Protein AF-A0A3M2EC10-F1 (afdb_monomer_lite)

Foldseek 3Di:
DDDDDDDDDDDDDDDDDDDDDDDDDDDPVVVVVVVVCCVVVVCCCCCPPRPVVCVPPNDAFAADAFFKKKWWQPFALAIAIEGEDQDPVRQVVLQCLVCVLNVNRRHHDGYYHHDNQLDPLRSVLQSQLVVLCSQARTWMWMDTRQEIEIEGEDQDPVSQVSSVVRSVVSSVVVVHDYDYHYYYADFWAAQVVLQVQLQVLDQQDGKHWDWDPRGTHGPQIAIEIEDEHQDPCSVVVSCVSCCVVCPPHHYHYHYHYAHNLQSLVVVLDPPAAQPQWDKWWAFQVPRHTDDDQEDEAFTKTKIKIKHFPPDWAFKWKWKADSVFKIFTLPDAPQADDGTQNVAADDDPRIGIHTRAHRPVPDDLNHHIDGFDPDWGKMKIKMKGFRYPLDPDGHHRMDGSVVCSVRNSVSPPPRRIRMGMDIHGYYD

Structure (mmCIF, N/CA/C/O backbone):
data_AF-A0A3M2EC10-F1
#
_entry.id   AF-A0A3M2EC10-F1
#
loop_
_atom_site.group_PDB
_atom_site.id
_atom_site.type_symbol
_atom_site.label_atom_id
_atom_site.label_alt_id
_atom_site.label_comp_id
_atom_site.label_asym_id
_atom_site.label_entity_id
_atom_site.label_seq_id
_atom_site.pdbx_PDB_ins_code
_atom_site.Cartn_x
_atom_site.Cartn_y
_atom_site.Cartn_z
_atom_site.occupancy
_atom_site.B_iso_or_equiv
_atom_site.auth_seq_id
_atom_site.auth_comp_id
_atom_site.auth_asym_id
_atom_site.auth_atom_id
_atom_site.pdbx_PDB_model_num
ATOM 1 N N . ARG A 1 1 ? 0.232 -48.165 101.315 1.00 37.25 1 ARG A N 1
ATOM 2 C CA . ARG A 1 1 ? 0.131 -49.213 100.268 1.00 37.25 1 ARG A CA 1
ATOM 3 C C . ARG A 1 1 ? -0.962 -50.197 100.683 1.00 37.25 1 ARG A C 1
ATOM 5 O O . ARG A 1 1 ? -0.816 -50.763 101.748 1.00 37.25 1 ARG A O 1
ATOM 12 N N . ARG A 1 2 ? -1.987 -50.344 99.827 1.00 36.59 2 ARG A N 1
ATOM 13 C CA . ARG A 1 2 ? -2.791 -51.547 99.509 1.00 36.59 2 ARG A CA 1
ATOM 14 C C . ARG A 1 2 ? -3.484 -52.380 100.622 1.00 36.59 2 ARG A C 1
ATOM 16 O O . ARG A 1 2 ? -2.805 -52.997 101.425 1.00 36.59 2 ARG A O 1
ATOM 23 N N . THR A 1 3 ? -4.816 -52.512 100.428 1.00 39.09 3 THR A N 1
ATOM 24 C CA . THR A 1 3 ? -5.673 -53.742 100.439 1.00 39.09 3 THR A CA 1
ATOM 25 C C . THR A 1 3 ? -5.860 -54.511 101.757 1.00 39.09 3 THR A C 1
ATOM 27 O O . THR A 1 3 ? -4.907 -54.650 102.498 1.00 39.09 3 THR A O 1
ATOM 30 N N . ALA A 1 4 ? -6.988 -55.156 102.083 1.00 40.50 4 ALA A N 1
ATOM 31 C CA . ALA A 1 4 ? -8.336 -55.306 101.510 1.00 40.50 4 ALA A CA 1
ATOM 32 C C . ALA A 1 4 ? -9.202 -56.170 102.474 1.00 40.50 4 ALA A C 1
ATOM 34 O O . ALA A 1 4 ? -8.639 -56.871 103.310 1.00 40.50 4 ALA A O 1
ATOM 35 N N . ALA A 1 5 ? -10.523 -56.199 102.205 1.00 38.72 5 ALA A N 1
ATOM 36 C CA . ALA A 1 5 ? -11.526 -57.253 102.505 1.00 38.72 5 ALA A CA 1
ATOM 37 C C . ALA A 1 5 ? -12.159 -57.310 103.924 1.00 38.72 5 ALA A C 1
ATOM 39 O O . ALA A 1 5 ? -11.529 -56.856 104.874 1.00 38.72 5 ALA A O 1
ATOM 40 N N . PRO A 1 6 ? -13.313 -58.001 104.130 1.00 52.28 6 PRO A N 1
ATOM 41 C CA . PRO A 1 6 ? -14.560 -58.149 103.334 1.00 52.28 6 PRO A CA 1
ATOM 42 C C . PRO A 1 6 ? -15.870 -57.951 104.185 1.00 52.28 6 PRO A C 1
ATOM 44 O O . PRO A 1 6 ? -15.792 -57.665 105.373 1.00 52.28 6 PRO A O 1
ATOM 47 N N . GLY A 1 7 ? -17.077 -58.069 103.584 1.00 31.03 7 GLY A N 1
ATOM 48 C CA . GLY A 1 7 ? -18.419 -57.995 104.250 1.00 31.03 7 GLY A CA 1
ATOM 49 C C . GLY A 1 7 ? -18.862 -59.296 104.968 1.00 31.03 7 GLY A C 1
ATOM 50 O O . GLY A 1 7 ? -17.975 -60.101 105.243 1.00 31.03 7 GLY A O 1
ATOM 51 N N . PRO A 1 8 ? -20.172 -59.627 105.181 1.00 59.34 8 PRO A N 1
ATOM 52 C CA . PRO A 1 8 ? -21.444 -58.869 105.072 1.00 59.34 8 PRO A CA 1
ATOM 53 C C . PRO A 1 8 ? -22.511 -59.135 106.207 1.00 59.34 8 PRO A C 1
ATOM 55 O O . PRO A 1 8 ? -22.288 -59.924 107.115 1.00 59.34 8 PRO A O 1
ATOM 58 N N . ALA A 1 9 ? -23.712 -58.536 106.041 1.00 41.19 9 ALA A N 1
ATOM 59 C CA . ALA A 1 9 ? -25.086 -58.973 106.429 1.00 41.19 9 ALA A CA 1
ATOM 60 C C . ALA A 1 9 ? -25.631 -58.889 107.885 1.00 41.19 9 ALA A C 1
ATOM 62 O O . ALA A 1 9 ? -25.155 -59.582 108.774 1.00 41.19 9 ALA A O 1
ATOM 63 N N . THR A 1 10 ? -26.756 -58.166 108.083 1.00 39.72 10 THR A N 1
ATOM 64 C CA . THR A 1 10 ? -28.133 -58.641 108.457 1.00 39.72 10 THR A CA 1
ATOM 65 C C . THR A 1 10 ? -29.037 -57.481 108.963 1.00 39.72 10 THR A C 1
ATOM 67 O O . THR A 1 10 ? -28.549 -56.556 109.601 1.00 39.72 10 THR A O 1
ATOM 70 N N . GLY A 1 11 ? -30.345 -57.493 108.627 1.00 32.78 11 GLY A N 1
ATOM 71 C CA . GLY A 1 11 ? -31.395 -56.578 109.163 1.00 32.78 11 GLY A CA 1
ATOM 72 C C . GLY A 1 11 ? -31.808 -56.913 110.617 1.00 32.78 11 GLY A C 1
ATOM 73 O O . GLY A 1 11 ? -31.107 -57.737 111.203 1.00 32.78 11 GLY A O 1
ATOM 74 N N . PRO A 1 12 ? -32.920 -56.394 111.220 1.00 48.62 12 PRO A N 1
ATOM 75 C CA . PRO A 1 12 ? -34.201 -55.951 110.623 1.00 48.62 12 PRO A CA 1
ATOM 76 C C . PRO A 1 12 ? -34.870 -54.670 111.250 1.00 48.62 12 PRO A C 1
ATOM 78 O O . PRO A 1 12 ? -34.254 -53.942 112.016 1.00 48.62 12 PRO A O 1
ATOM 81 N N . ALA A 1 13 ? -36.135 -54.421 110.846 1.00 39.09 13 ALA A N 1
ATOM 82 C CA . ALA A 1 13 ? -37.145 -53.350 111.110 1.00 39.09 13 ALA A CA 1
ATOM 83 C C . ALA A 1 13 ? -37.553 -53.097 112.607 1.00 39.09 13 ALA A C 1
ATOM 85 O O . ALA A 1 13 ? -36.959 -53.777 113.439 1.00 39.09 13 ALA A O 1
ATOM 86 N N . PRO A 1 14 ? -38.579 -52.267 113.016 1.00 53.72 14 PRO A N 1
ATOM 87 C CA . PRO A 1 14 ? -39.636 -51.508 112.275 1.00 53.72 14 PRO A CA 1
ATOM 88 C C . PRO A 1 14 ? -40.116 -50.102 112.819 1.00 53.72 14 PRO A C 1
ATOM 90 O O . PRO A 1 14 ? -39.829 -49.748 113.950 1.00 53.72 14 PRO A O 1
ATOM 93 N N . ALA A 1 15 ? -40.900 -49.372 111.978 1.00 41.34 15 ALA A N 1
ATOM 94 C CA . ALA A 1 15 ? -42.101 -48.470 112.147 1.00 41.34 15 ALA A CA 1
ATOM 95 C C . ALA A 1 15 ? -42.315 -47.517 113.377 1.00 41.34 15 ALA A C 1
ATOM 97 O O . ALA A 1 15 ? -41.633 -47.691 114.376 1.00 41.34 15 ALA A O 1
ATOM 98 N N . PRO A 1 16 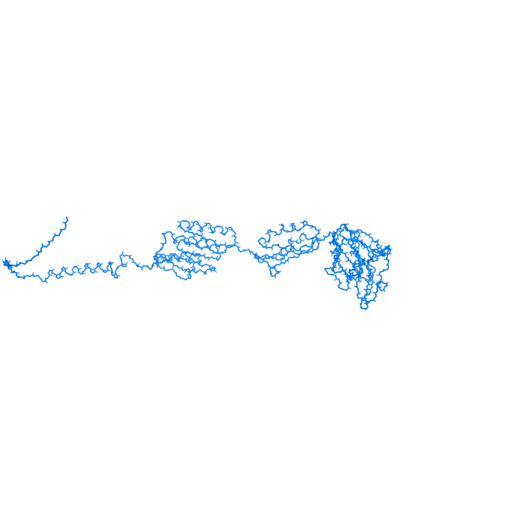? -43.340 -46.604 113.445 1.00 60.94 16 PRO A N 1
ATOM 99 C CA . PRO A 1 16 ? -44.275 -45.947 112.480 1.00 60.94 16 PRO A CA 1
ATOM 100 C C . PRO A 1 16 ? -44.282 -44.375 112.647 1.00 60.94 16 PRO A C 1
ATOM 102 O O . PRO A 1 16 ? -43.456 -43.847 113.374 1.00 60.94 16 PRO A O 1
ATOM 105 N N . ALA A 1 17 ? -45.066 -43.505 111.977 1.00 37.81 17 ALA A N 1
ATOM 106 C CA . ALA A 1 17 ? -46.515 -43.268 112.117 1.00 37.81 17 ALA A CA 1
ATOM 107 C C . ALA A 1 17 ? -47.055 -42.230 111.100 1.00 37.81 17 ALA A C 1
ATOM 109 O O . ALA A 1 17 ? -46.353 -41.323 110.659 1.00 37.81 17 ALA A O 1
ATOM 110 N N . ARG A 1 18 ? -48.336 -42.394 110.742 1.00 45.25 18 ARG A N 1
ATOM 111 C CA . ARG A 1 18 ? -49.149 -41.548 109.851 1.00 45.25 18 ARG A CA 1
ATOM 112 C C . ARG A 1 18 ? -50.148 -40.729 110.670 1.00 45.25 18 ARG A C 1
ATOM 114 O O . ARG A 1 18 ? -50.742 -41.268 111.597 1.00 45.25 18 ARG A O 1
ATOM 121 N N . GLU A 1 19 ? -50.443 -39.518 110.202 1.00 38.81 19 GLU A N 1
ATOM 122 C CA . GLU A 1 19 ? -51.566 -38.679 110.648 1.00 38.81 19 GLU A CA 1
ATOM 123 C C . GLU A 1 19 ? -52.527 -38.306 109.488 1.00 38.81 19 GLU A C 1
ATOM 125 O O . GLU A 1 19 ? -52.205 -38.546 108.317 1.00 38.81 19 GLU A O 1
ATOM 130 N N . PRO A 1 20 ? -53.759 -37.834 109.788 1.00 43.91 20 PRO A N 1
ATOM 131 C CA . PRO A 1 20 ? -54.956 -38.179 109.023 1.00 43.91 20 PRO A CA 1
ATOM 132 C C . PRO A 1 20 ? -55.420 -37.148 107.979 1.00 43.91 20 PRO A C 1
ATOM 134 O O . PRO A 1 20 ? -55.141 -35.954 108.016 1.00 43.91 20 PRO A O 1
ATOM 137 N N . ARG A 1 21 ? -56.236 -37.659 107.047 1.00 43.69 21 ARG A N 1
ATOM 138 C CA . ARG A 1 21 ? -56.968 -36.947 105.986 1.00 43.69 21 ARG A CA 1
ATOM 139 C C . ARG A 1 21 ? -58.064 -36.016 106.527 1.00 43.69 21 ARG A C 1
ATOM 141 O O . ARG A 1 21 ? -58.929 -36.459 107.278 1.00 43.69 21 ARG A O 1
ATOM 148 N N . ARG A 1 22 ? -58.177 -34.815 105.938 1.00 35.44 22 ARG A N 1
ATOM 149 C CA . ARG A 1 22 ? -59.420 -34.014 105.878 1.00 35.44 22 ARG A CA 1
ATOM 150 C C . ARG A 1 22 ? -59.798 -33.719 104.416 1.00 35.44 22 ARG A C 1
ATOM 152 O O . ARG A 1 22 ? -58.938 -33.494 103.572 1.00 35.44 22 ARG A O 1
ATOM 159 N N . ARG A 1 23 ? -61.093 -33.816 104.100 1.00 39.12 23 ARG A N 1
ATOM 160 C CA . ARG A 1 23 ? -61.681 -33.889 102.744 1.00 39.12 23 ARG A CA 1
ATOM 161 C C . ARG A 1 23 ? -62.268 -32.539 102.279 1.00 39.12 23 ARG A C 1
ATOM 163 O O . ARG A 1 23 ? -62.938 -31.881 103.061 1.00 39.12 23 ARG A O 1
ATOM 170 N N . ARG A 1 24 ? -62.160 -32.302 100.958 1.00 44.34 24 ARG A N 1
ATOM 171 C CA . ARG A 1 24 ? -63.044 -31.552 100.019 1.00 44.34 24 ARG A CA 1
ATOM 172 C C . ARG A 1 24 ? -63.179 -30.017 100.129 1.00 44.34 24 ARG A C 1
ATOM 174 O O . ARG A 1 24 ? -63.940 -29.522 100.947 1.00 44.34 24 ARG A O 1
ATOM 181 N N . ARG A 1 25 ? -62.631 -29.319 99.116 1.00 38.75 25 ARG A N 1
ATOM 182 C CA . ARG A 1 25 ? -63.333 -28.499 98.084 1.00 38.75 25 ARG A CA 1
ATOM 183 C C . ARG A 1 25 ? -62.276 -27.817 97.186 1.00 38.75 25 ARG A C 1
ATOM 185 O O . ARG A 1 25 ? -61.886 -26.688 97.432 1.00 38.75 25 ARG A O 1
ATOM 192 N N . ALA A 1 26 ? -61.777 -28.516 96.165 1.00 37.38 26 ALA A N 1
ATOM 193 C CA . ALA A 1 26 ? -60.787 -27.982 95.219 1.00 37.38 26 ALA A CA 1
ATOM 194 C C . ALA A 1 26 ? -61.088 -28.521 93.813 1.00 37.38 26 ALA A C 1
ATOM 196 O O . ALA A 1 26 ? -60.528 -29.524 93.392 1.00 37.38 26 ALA A O 1
ATOM 197 N N . GLY A 1 27 ? -62.067 -27.917 93.138 1.00 44.25 27 GLY A N 1
ATOM 198 C CA . GLY A 1 27 ? -62.489 -28.328 91.791 1.00 44.25 27 GLY A CA 1
ATOM 199 C C . GLY A 1 27 ? -62.650 -27.186 90.788 1.00 44.25 27 GLY A C 1
ATOM 200 O O . GLY A 1 27 ? -62.934 -27.454 89.633 1.00 44.25 27 GLY A O 1
ATOM 201 N N . ILE A 1 28 ? -62.467 -25.924 91.200 1.00 48.66 28 ILE A N 1
ATOM 202 C CA . ILE A 1 28 ? -62.670 -24.754 90.321 1.00 48.66 28 ILE A CA 1
ATOM 203 C C . ILE A 1 28 ? -61.404 -23.876 90.236 1.00 48.66 28 ILE A C 1
ATOM 205 O O . ILE A 1 28 ? -61.102 -23.340 89.176 1.00 48.66 28 ILE A O 1
ATOM 209 N N . ALA A 1 29 ? -60.571 -23.823 91.284 1.00 47.88 29 ALA A N 1
ATOM 210 C CA . ALA A 1 29 ? -59.323 -23.044 91.267 1.00 47.88 29 ALA A CA 1
ATOM 211 C C . ALA A 1 29 ? -58.205 -23.658 90.393 1.00 47.88 29 ALA A C 1
ATOM 213 O O . ALA A 1 29 ? -57.389 -22.930 89.835 1.00 47.88 29 ALA A O 1
ATOM 214 N N . LEU A 1 30 ? -58.182 -24.987 90.225 1.00 48.47 30 LEU A N 1
ATOM 215 C CA . LEU A 1 30 ? -57.157 -25.676 89.425 1.00 48.47 30 LEU A CA 1
ATOM 216 C C . LEU A 1 30 ? -57.429 -25.589 87.911 1.00 48.47 30 LEU A C 1
ATOM 218 O O . LEU A 1 30 ? -56.496 -25.616 87.116 1.00 48.47 30 LEU A O 1
ATOM 222 N N . LEU A 1 31 ? -58.697 -25.415 87.520 1.00 50.53 31 LEU A N 1
ATOM 223 C CA . LEU A 1 31 ? -59.104 -25.194 86.129 1.00 50.53 31 LEU A CA 1
ATOM 224 C C . LEU A 1 31 ? -58.806 -23.756 85.677 1.00 50.53 31 LEU A C 1
ATOM 226 O O . LEU A 1 31 ? -58.322 -23.563 84.570 1.00 50.53 31 LEU A O 1
ATOM 230 N N . ALA A 1 32 ? -58.985 -22.758 86.549 1.00 54.69 32 ALA A N 1
ATOM 231 C CA . ALA A 1 32 ? -58.630 -21.371 86.238 1.00 54.69 32 ALA A CA 1
ATOM 232 C C . ALA A 1 32 ? -57.107 -21.164 86.090 1.00 54.69 32 ALA A C 1
ATOM 234 O O . ALA A 1 32 ? -56.667 -20.497 85.156 1.00 54.69 32 ALA A O 1
ATOM 235 N N . ALA A 1 33 ? -56.287 -21.785 86.948 1.00 54.66 33 ALA A N 1
ATOM 236 C CA . ALA A 1 33 ? -54.825 -21.702 86.846 1.00 54.66 33 ALA A CA 1
ATOM 237 C C . ALA A 1 33 ? -54.266 -22.449 85.617 1.00 54.66 33 ALA A C 1
ATOM 239 O O . ALA A 1 33 ? -53.356 -21.950 84.957 1.00 54.66 33 ALA A O 1
ATOM 240 N N . ALA A 1 34 ? -54.838 -23.605 85.259 1.00 56.28 34 ALA A N 1
ATOM 241 C CA . ALA A 1 34 ? -54.448 -24.343 84.056 1.00 56.28 34 ALA A CA 1
ATOM 242 C C . ALA A 1 34 ? -54.826 -23.601 82.760 1.00 56.28 34 ALA A C 1
ATOM 244 O O . ALA A 1 34 ? -54.058 -23.622 81.802 1.00 56.28 34 ALA A O 1
ATOM 245 N N . VAL A 1 35 ? -55.960 -22.890 82.740 1.00 57.56 35 VAL A N 1
ATOM 246 C CA . VAL A 1 35 ? -56.378 -22.071 81.590 1.00 57.56 35 VAL A CA 1
ATOM 247 C C . VAL A 1 35 ? -55.473 -20.848 81.414 1.00 57.56 35 VAL A C 1
ATOM 249 O O . VAL A 1 35 ? -55.083 -20.552 80.292 1.00 57.56 35 VAL A O 1
ATOM 252 N N . VAL A 1 36 ? -55.045 -20.179 82.489 1.00 57.19 36 VAL A N 1
ATOM 253 C CA . VAL A 1 36 ? -54.112 -19.038 82.385 1.00 57.19 36 VAL A CA 1
ATOM 254 C C . VAL A 1 36 ? -52.717 -19.477 81.918 1.00 57.19 36 VAL A C 1
ATOM 256 O O . VAL A 1 36 ? -52.127 -18.809 81.073 1.00 57.19 36 VAL A O 1
ATOM 259 N N . VAL A 1 37 ? -52.207 -20.626 82.377 1.00 57.28 37 VAL A N 1
ATOM 260 C CA . VAL A 1 37 ? -50.929 -21.185 81.886 1.00 57.28 37 VAL A CA 1
ATOM 261 C C . VAL A 1 37 ? -51.045 -21.683 80.439 1.00 57.28 37 VAL A C 1
ATOM 263 O O . VAL A 1 37 ? -50.108 -21.509 79.668 1.00 57.28 37 VAL A O 1
ATOM 266 N N . ALA A 1 38 ? -52.193 -22.229 80.027 1.00 55.50 38 ALA A N 1
ATOM 267 C CA . ALA A 1 38 ? -52.439 -22.610 78.635 1.00 55.50 38 ALA A CA 1
ATOM 268 C C . ALA A 1 38 ? -52.594 -21.395 77.702 1.00 55.50 38 ALA A C 1
ATOM 270 O O . ALA A 1 38 ? -52.142 -21.446 76.562 1.00 55.50 38 ALA A O 1
ATOM 271 N N . ILE A 1 39 ? -53.171 -20.285 78.176 1.00 55.72 39 ILE A N 1
ATOM 272 C CA . ILE A 1 39 ? -53.305 -19.040 77.403 1.00 55.72 39 ILE A CA 1
ATOM 273 C C . ILE A 1 39 ? -51.959 -18.304 77.309 1.00 55.72 39 ILE A C 1
ATOM 275 O O . ILE A 1 39 ? -51.574 -17.887 76.219 1.00 55.72 39 ILE A O 1
ATOM 279 N N . LEU A 1 40 ? -51.198 -18.195 78.405 1.00 54.34 40 LEU A N 1
ATOM 280 C CA . LEU A 1 40 ? -49.871 -17.560 78.399 1.00 54.34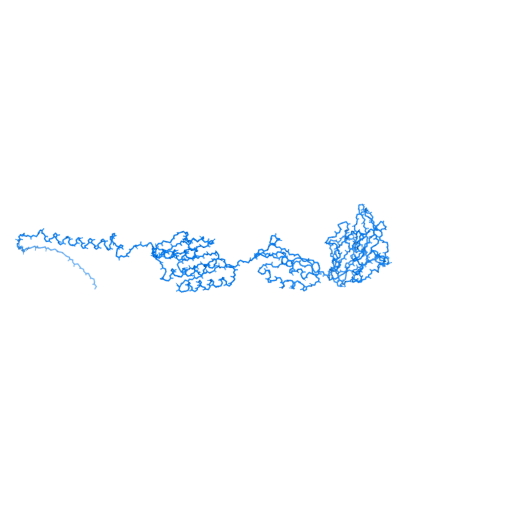 40 LEU A CA 1
ATOM 281 C C . LEU A 1 40 ? -48.813 -18.424 77.694 1.00 54.34 40 LEU A C 1
ATOM 283 O O . LEU A 1 40 ? -47.995 -17.903 76.939 1.00 54.34 40 LEU A O 1
ATOM 287 N N . GLY A 1 41 ? -48.854 -19.746 77.879 1.00 55.78 41 GLY A N 1
ATOM 288 C CA . GLY A 1 41 ? -47.994 -20.696 77.170 1.00 55.78 41 GLY A CA 1
ATOM 289 C C . GLY A 1 41 ? -48.360 -20.832 75.691 1.00 55.78 41 GLY A C 1
ATOM 290 O O . GLY A 1 41 ? -47.471 -20.924 74.849 1.00 55.78 41 GLY A O 1
ATOM 291 N N . GLY A 1 42 ? -49.653 -20.769 75.358 1.00 56.38 42 GLY A N 1
ATOM 292 C CA . GLY A 1 42 ? -50.149 -20.766 73.982 1.00 56.38 42 GLY A CA 1
ATOM 293 C C . GLY A 1 42 ? -49.763 -19.497 73.229 1.00 56.38 42 GLY A C 1
ATOM 294 O O . GLY A 1 42 ? -49.281 -19.593 72.105 1.00 56.38 42 GLY A O 1
ATOM 295 N N . ALA A 1 43 ? -49.877 -18.326 73.865 1.00 57.81 43 ALA A N 1
ATOM 296 C CA . ALA A 1 43 ? -49.402 -17.068 73.296 1.00 57.81 43 ALA A CA 1
ATOM 297 C C . ALA A 1 43 ? -47.876 -17.071 73.126 1.00 57.81 43 ALA A C 1
ATOM 299 O O . ALA A 1 43 ? -47.400 -16.755 72.044 1.00 57.81 43 ALA A O 1
ATOM 300 N N . GLY A 1 44 ? -47.110 -17.496 74.138 1.00 59.03 44 GLY A N 1
ATOM 301 C CA . GLY A 1 44 ? -45.646 -17.570 74.065 1.00 59.03 44 GLY A CA 1
ATOM 302 C C . GLY A 1 44 ? -45.128 -18.559 73.015 1.00 59.03 44 GLY A C 1
ATOM 303 O O . GLY A 1 44 ? -44.176 -18.253 72.302 1.00 59.03 44 GLY A O 1
ATOM 304 N N . TRP A 1 45 ? -45.774 -19.718 72.856 1.00 65.94 45 TRP A N 1
ATOM 305 C CA . TRP A 1 45 ? -45.431 -20.665 71.795 1.00 65.94 45 TRP A CA 1
ATOM 306 C C . TRP A 1 45 ? -45.844 -20.133 70.422 1.00 65.94 45 TRP A C 1
ATOM 308 O O . TRP A 1 45 ? -45.008 -20.104 69.531 1.00 65.94 45 TRP A O 1
ATOM 318 N N . TYR A 1 46 ? -47.068 -19.622 70.258 1.00 64.19 46 TYR A N 1
ATOM 319 C CA . TYR A 1 46 ? -47.556 -19.057 68.994 1.00 64.19 46 TYR A CA 1
ATOM 320 C C . TYR A 1 46 ? -46.702 -17.878 68.503 1.00 64.19 46 TYR A C 1
ATOM 322 O O . TYR A 1 46 ? -46.404 -17.798 67.315 1.00 64.19 46 TYR A O 1
ATOM 330 N N . LEU A 1 47 ? -46.277 -17.002 69.415 1.00 64.50 47 LEU A N 1
ATOM 331 C CA . LEU A 1 47 ? -45.503 -15.790 69.138 1.00 64.50 47 LEU A CA 1
ATOM 332 C C . LEU A 1 47 ? -43.975 -16.003 69.127 1.00 64.50 47 LEU A C 1
ATOM 334 O O . LEU A 1 47 ? -43.269 -15.264 68.452 1.00 64.50 47 LEU A O 1
ATOM 338 N N . GLY A 1 48 ? -43.445 -16.994 69.850 1.00 56.66 48 GLY A N 1
ATOM 339 C CA . GLY A 1 48 ? -42.000 -17.250 69.944 1.00 56.66 48 GLY A CA 1
ATOM 340 C C . GLY A 1 48 ? -41.480 -18.385 69.052 1.00 56.66 48 GLY A C 1
ATOM 341 O O . GLY A 1 48 ? -40.371 -18.296 68.533 1.00 56.66 48 GLY A O 1
ATOM 342 N N . LEU A 1 49 ? -42.258 -19.458 68.862 1.00 63.66 49 LEU A N 1
ATOM 343 C CA . LEU A 1 49 ? -41.843 -20.682 68.145 1.00 63.66 49 LEU A CA 1
ATOM 344 C C . LEU A 1 49 ? -42.869 -21.188 67.111 1.00 63.66 49 LEU A C 1
ATOM 346 O O . LEU A 1 49 ? -42.585 -22.134 66.382 1.00 63.66 49 LEU A O 1
ATOM 350 N N . GLY A 1 50 ? -44.052 -20.583 67.059 1.00 62.12 50 GLY A N 1
ATOM 351 C CA . GLY A 1 50 ? -45.180 -20.970 66.226 1.00 62.12 50 GLY A CA 1
ATOM 352 C C . GLY A 1 50 ? -45.430 -19.996 65.067 1.00 62.12 50 GLY A C 1
ATOM 353 O O . GLY A 1 50 ? -44.605 -19.127 64.781 1.00 62.12 50 GLY A O 1
ATOM 354 N N . PRO A 1 51 ? -46.584 -20.111 64.389 1.00 61.53 51 PRO A N 1
ATOM 355 C CA . PRO A 1 51 ? -46.879 -19.366 63.159 1.00 61.53 51 PRO A CA 1
ATOM 356 C C . PRO A 1 51 ? -47.038 -17.845 63.346 1.00 61.53 51 PRO A C 1
ATOM 358 O O . PRO A 1 51 ? -47.089 -17.117 62.361 1.00 61.53 51 PRO A O 1
ATOM 361 N N . GLY A 1 52 ? -47.090 -17.347 64.586 1.00 56.88 52 GLY A N 1
ATOM 362 C CA . GLY A 1 52 ? -47.085 -15.922 64.921 1.00 56.88 52 GLY A CA 1
ATOM 363 C C . GLY A 1 52 ? -45.689 -15.318 65.123 1.00 56.88 52 GLY A C 1
ATOM 364 O O . GLY A 1 52 ? -45.590 -14.111 65.310 1.00 56.88 52 GLY A O 1
ATOM 365 N N . ARG A 1 53 ? -44.605 -16.101 65.048 1.00 68.56 53 ARG A N 1
ATOM 366 C CA . ARG A 1 53 ? -43.215 -15.608 65.122 1.00 68.56 53 ARG A CA 1
ATOM 367 C C . ARG A 1 53 ? -42.873 -14.486 64.115 1.00 68.56 53 ARG A C 1
ATOM 369 O O . ARG A 1 53 ? -42.180 -13.548 64.520 1.00 68.56 53 ARG A O 1
ATOM 376 N N . PRO A 1 54 ? -43.405 -14.474 62.873 1.00 61.28 54 PRO A N 1
ATOM 377 C CA . PRO A 1 54 ? -43.190 -13.367 61.938 1.00 61.28 54 PRO A CA 1
ATOM 378 C C . PRO A 1 54 ? -43.763 -12.022 62.411 1.00 61.28 54 PRO A C 1
ATOM 380 O O . PRO A 1 54 ? -43.277 -10.980 61.987 1.00 61.28 54 PRO A O 1
ATOM 383 N N . LEU A 1 55 ? -44.758 -12.021 63.311 1.00 60.66 55 LEU A N 1
ATOM 384 C CA . LEU A 1 55 ? -45.332 -10.792 63.884 1.00 60.66 55 LEU A CA 1
ATOM 385 C C . LEU A 1 55 ? -44.405 -10.121 64.914 1.00 60.66 55 LEU A C 1
ATOM 387 O O . LEU A 1 55 ? -44.607 -8.953 65.228 1.00 60.66 55 LEU A O 1
ATOM 391 N N . LEU A 1 56 ? -43.411 -10.845 65.444 1.00 55.97 56 LEU A N 1
ATOM 392 C CA . LEU A 1 56 ? -42.435 -10.331 66.417 1.00 55.97 56 LEU A CA 1
ATOM 393 C C . LEU A 1 56 ? -41.022 -10.179 65.852 1.00 55.97 56 LEU A C 1
ATOM 395 O O . LEU A 1 56 ? -40.292 -9.309 66.316 1.00 55.97 56 LEU A O 1
ATOM 399 N N . PHE A 1 57 ? -40.633 -11.013 64.882 1.00 63.91 57 PHE A N 1
ATOM 400 C CA . PHE A 1 57 ? -39.253 -11.088 64.384 1.00 63.91 57 PHE A CA 1
ATOM 401 C C . PHE A 1 57 ? -39.117 -10.881 62.867 1.00 63.91 57 PHE A C 1
ATOM 403 O O . PHE A 1 57 ? -38.000 -10.887 62.359 1.00 63.91 57 PHE A O 1
ATOM 410 N N . GLY A 1 58 ? -40.227 -10.657 62.155 1.00 63.56 58 GLY A N 1
ATOM 411 C CA . GLY A 1 58 ? -40.246 -10.533 60.698 1.00 63.56 58 GLY A CA 1
ATOM 412 C C . GLY A 1 58 ? -40.192 -11.884 59.963 1.00 63.56 58 GLY A C 1
ATOM 413 O O . GLY A 1 58 ? -40.034 -12.936 60.587 1.00 63.56 58 GLY A O 1
ATOM 414 N N . PRO A 1 59 ? -40.400 -11.884 58.637 1.00 70.06 59 PRO A N 1
ATOM 415 C CA . PRO A 1 59 ? -40.266 -13.076 57.797 1.00 70.06 59 PRO A CA 1
ATOM 416 C C . PRO A 1 59 ? -38.809 -13.574 57.727 1.00 70.06 59 PRO A C 1
ATOM 418 O O . PRO A 1 59 ? -37.888 -12.779 57.556 1.00 70.06 59 PRO A O 1
ATOM 421 N N . ASP A 1 60 ? -38.609 -14.894 57.812 1.00 77.88 60 ASP A N 1
ATOM 422 C CA . ASP A 1 60 ? -37.306 -15.536 57.589 1.00 77.88 60 ASP A CA 1
ATOM 423 C C . ASP A 1 60 ? -37.026 -15.643 56.077 1.00 77.88 60 ASP A C 1
ATOM 425 O O . ASP A 1 60 ? -37.787 -16.278 55.341 1.00 77.88 60 ASP A O 1
ATOM 429 N N . TYR A 1 61 ? -35.924 -15.047 55.611 1.00 86.12 61 TYR A N 1
ATOM 430 C CA . TYR A 1 61 ? -35.474 -15.134 54.216 1.00 86.12 61 TYR A CA 1
ATOM 431 C C . TYR A 1 61 ? -34.320 -16.136 54.055 1.00 86.12 61 TYR A C 1
ATOM 433 O O . TYR A 1 61 ? -33.477 -16.245 54.953 1.00 86.12 61 TYR A O 1
ATOM 441 N N . PRO A 1 62 ? -34.230 -16.848 52.913 1.00 91.00 62 PRO A N 1
ATOM 442 C CA . PRO A 1 62 ? -33.130 -17.774 52.654 1.00 91.00 62 PRO A CA 1
ATOM 443 C C . PRO A 1 62 ? -31.776 -17.053 52.714 1.00 91.00 62 PRO A C 1
ATOM 445 O O . PRO A 1 62 ? -31.661 -15.900 52.305 1.00 91.00 62 PRO A O 1
ATOM 448 N N . HIS A 1 63 ? -30.747 -17.729 53.225 1.00 91.44 63 HIS A N 1
ATOM 449 C CA . HIS A 1 63 ? -29.379 -17.209 53.235 1.00 91.44 63 HIS A CA 1
ATOM 450 C C . HIS A 1 63 ? -28.723 -17.418 51.868 1.00 91.44 63 HIS A C 1
ATOM 452 O O . HIS A 1 63 ? -28.665 -18.551 51.387 1.00 91.44 63 HIS A O 1
ATOM 458 N N . ALA A 1 64 ? -28.218 -16.346 51.258 1.00 93.44 64 ALA A N 1
ATOM 459 C CA . ALA A 1 64 ? -27.470 -16.396 50.008 1.00 93.44 64 ALA A CA 1
ATOM 460 C C . ALA A 1 64 ? -25.962 -16.285 50.278 1.00 93.44 64 ALA A C 1
ATOM 462 O O . ALA A 1 64 ? -25.508 -15.320 50.889 1.00 93.44 64 ALA A O 1
ATOM 463 N N . ASP A 1 65 ? -25.193 -17.265 49.801 1.00 89.00 65 ASP A N 1
ATOM 464 C CA . ASP A 1 65 ? -23.727 -17.260 49.823 1.00 89.00 65 ASP A CA 1
ATOM 465 C C . ASP A 1 65 ? -23.188 -17.883 48.514 1.00 89.00 65 ASP A C 1
ATOM 467 O O . ASP A 1 65 ? -23.370 -19.087 48.305 1.00 89.00 65 ASP A O 1
ATOM 471 N N . PRO A 1 66 ? -22.595 -17.098 47.593 1.00 89.19 66 PRO A N 1
ATOM 472 C CA . PRO A 1 66 ? -22.352 -15.663 47.704 1.00 89.19 66 PRO A CA 1
ATOM 473 C C . PRO A 1 66 ? -23.621 -14.830 47.483 1.00 89.19 66 PRO A C 1
ATOM 475 O O . PRO A 1 66 ? -24.505 -15.172 46.696 1.00 89.19 66 PRO A O 1
ATOM 478 N N . TYR A 1 67 ? -23.672 -13.670 48.132 1.00 94.94 67 TYR A N 1
ATOM 479 C CA . TYR A 1 67 ? -24.700 -12.665 47.884 1.00 94.94 67 TYR A CA 1
ATOM 480 C C . TYR A 1 67 ? -24.421 -11.937 46.555 1.00 94.94 67 TYR A C 1
ATOM 482 O O . TYR A 1 67 ? -23.381 -11.292 46.415 1.00 94.94 67 TYR A O 1
ATOM 490 N N . ARG A 1 68 ? -25.320 -12.057 45.567 1.00 96.44 68 ARG A N 1
ATOM 491 C CA . ARG A 1 68 ? -25.085 -11.650 44.169 1.00 96.44 68 ARG A CA 1
ATOM 492 C C . ARG A 1 68 ? -26.070 -10.601 43.641 1.00 96.44 68 ARG A C 1
ATOM 494 O O . ARG A 1 68 ? -27.259 -10.639 43.956 1.00 96.44 68 ARG A O 1
ATOM 501 N N . MET A 1 69 ? -25.583 -9.719 42.765 1.00 97.44 69 MET A N 1
ATOM 502 C CA . MET A 1 69 ? -26.394 -8.920 41.834 1.00 97.44 69 MET A CA 1
ATOM 503 C C . MET A 1 69 ? -25.770 -8.952 40.441 1.00 97.44 69 MET A C 1
ATOM 505 O O . MET A 1 69 ? -24.559 -8.839 40.300 1.00 97.44 69 MET A O 1
ATOM 509 N N . GLU A 1 70 ? -26.595 -9.069 39.414 1.00 97.81 70 GLU A N 1
ATOM 510 C CA . GLU A 1 70 ? -26.206 -8.929 38.015 1.00 97.81 70 GLU A CA 1
ATOM 511 C C . GLU A 1 70 ? -27.153 -7.947 37.334 1.00 97.81 70 GLU A C 1
ATOM 513 O O . GLU A 1 70 ? -28.372 -8.092 37.425 1.00 97.81 70 GLU A O 1
ATOM 518 N N . ILE A 1 71 ? -26.581 -6.949 36.666 1.00 97.88 71 ILE A N 1
ATOM 519 C CA . ILE A 1 71 ? -27.292 -5.929 35.901 1.00 97.88 71 ILE A CA 1
ATOM 520 C C . ILE A 1 71 ? -26.687 -5.917 34.501 1.00 97.88 71 ILE A C 1
ATOM 522 O O . ILE A 1 71 ? -25.486 -5.713 34.352 1.00 97.88 71 ILE A O 1
ATOM 526 N N . LEU A 1 72 ? -27.511 -6.128 33.481 1.00 97.25 72 LEU A N 1
ATOM 527 C CA . LEU A 1 72 ? -27.117 -6.133 32.076 1.00 97.25 72 LEU A CA 1
ATOM 528 C C . LEU A 1 72 ? -27.909 -5.062 31.330 1.00 97.25 72 LEU A C 1
ATOM 530 O O . LEU A 1 72 ? -29.136 -5.106 31.332 1.00 97.25 72 LEU A O 1
ATOM 534 N N . MET A 1 73 ? -27.218 -4.151 30.652 1.00 95.19 73 MET A N 1
ATOM 535 C CA . MET A 1 73 ? -27.783 -3.183 29.717 1.00 95.19 73 MET A CA 1
ATOM 536 C C . MET A 1 73 ? -27.362 -3.559 28.295 1.00 95.19 73 MET A C 1
ATOM 538 O O . MET A 1 73 ? -26.221 -3.329 27.904 1.00 95.19 73 MET A O 1
ATOM 542 N N . ALA A 1 74 ? -28.285 -4.124 27.512 1.00 91.75 74 ALA A N 1
ATOM 543 C CA . ALA A 1 74 ? -28.041 -4.530 26.120 1.00 91.75 74 ALA A CA 1
ATOM 544 C C . ALA A 1 74 ? -28.445 -3.452 25.090 1.00 91.75 74 ALA A C 1
ATOM 546 O O . ALA A 1 74 ? -28.605 -3.743 23.902 1.00 91.75 74 ALA A O 1
ATOM 547 N N . GLY A 1 75 ? -28.681 -2.226 25.556 1.00 86.88 75 GLY A N 1
ATOM 548 C CA . GLY A 1 75 ? -29.162 -1.087 24.780 1.00 86.88 75 GLY A CA 1
ATOM 549 C C . GLY A 1 75 ? -30.395 -0.431 25.415 1.00 86.88 75 GLY A C 1
ATOM 550 O O . GLY A 1 75 ? -30.985 -0.993 26.341 1.00 86.88 75 GLY A O 1
ATOM 551 N N . PRO A 1 76 ? -30.821 0.746 24.923 1.00 82.25 76 PRO A N 1
ATOM 552 C CA . PRO A 1 76 ? -31.900 1.526 25.528 1.00 82.25 76 PRO A CA 1
ATOM 553 C C . PRO A 1 76 ? -33.185 0.712 25.741 1.00 82.25 76 PRO A C 1
ATOM 555 O O . PRO A 1 76 ? -33.702 0.099 24.807 1.00 82.25 76 PRO A O 1
ATOM 558 N N . GLY A 1 77 ? -33.697 0.699 26.975 1.00 86.81 77 GLY A N 1
ATOM 559 C CA . GLY A 1 77 ? -34.911 -0.032 27.353 1.00 86.81 77 GLY A CA 1
ATOM 560 C C . GLY A 1 77 ? -34.721 -1.542 27.540 1.00 86.81 77 GLY A C 1
ATOM 561 O O . GLY A 1 77 ? -35.658 -2.215 27.962 1.00 86.81 77 GLY A O 1
ATOM 562 N N . ARG A 1 78 ? -33.529 -2.089 27.265 1.00 92.81 78 ARG A N 1
ATOM 563 C CA . ARG A 1 78 ? -33.212 -3.526 27.327 1.00 92.81 78 ARG A CA 1
ATOM 564 C C . ARG A 1 78 ? -32.299 -3.828 28.514 1.00 92.81 78 ARG A C 1
ATOM 566 O O . ARG A 1 78 ? -31.197 -4.356 28.347 1.00 92.81 78 ARG A O 1
ATOM 573 N N . MET A 1 79 ? -32.763 -3.467 29.710 1.00 96.12 79 MET A N 1
ATOM 574 C CA . MET A 1 79 ? -32.089 -3.805 30.961 1.00 96.12 79 MET A CA 1
ATOM 575 C C . MET A 1 79 ? -32.639 -5.114 31.533 1.00 96.12 79 MET A C 1
ATOM 577 O O . MET A 1 79 ? -33.852 -5.284 31.642 1.00 96.12 79 MET A O 1
ATOM 581 N N . ARG A 1 80 ? -31.744 -6.008 31.958 1.00 96.88 80 ARG A N 1
ATOM 582 C CA . ARG A 1 80 ? -32.064 -7.216 32.722 1.00 96.88 80 ARG A CA 1
ATOM 583 C C . ARG A 1 80 ? -31.355 -7.180 34.070 1.00 96.88 80 ARG A C 1
ATOM 585 O O . ARG A 1 80 ? -30.190 -6.800 34.139 1.00 96.88 80 ARG A O 1
ATOM 592 N N . VAL A 1 81 ? -32.037 -7.604 35.126 1.00 96.94 81 VAL A N 1
ATOM 593 C CA . VAL A 1 81 ? -31.498 -7.659 36.484 1.00 96.94 81 VAL A CA 1
ATOM 594 C C . VAL A 1 81 ? -31.889 -8.946 37.197 1.00 96.94 81 VAL A C 1
ATOM 596 O O . VAL A 1 81 ? -33.038 -9.387 37.170 1.00 96.94 81 VAL A O 1
ATOM 599 N N . THR A 1 82 ? -30.917 -9.548 37.871 1.00 96.88 82 THR A N 1
ATOM 600 C CA . THR A 1 82 ? -31.129 -10.710 38.737 1.00 96.88 82 THR A CA 1
ATOM 601 C C . THR A 1 82 ? -30.259 -10.600 39.973 1.00 96.88 82 THR A C 1
ATOM 603 O O . THR A 1 82 ? -29.082 -10.265 39.862 1.00 96.88 82 THR A O 1
ATOM 606 N N . GLY A 1 83 ? -30.794 -10.923 41.147 1.00 95.69 83 GLY A N 1
ATOM 607 C CA . GLY A 1 83 ? -29.976 -10.929 42.355 1.00 95.69 83 GLY A CA 1
ATOM 608 C C . GLY A 1 83 ? -30.761 -10.992 43.651 1.00 95.69 83 GLY A C 1
ATOM 609 O O . GLY A 1 83 ? -31.908 -11.451 43.692 1.00 95.69 83 GLY A O 1
ATOM 610 N N . HIS A 1 84 ? -30.113 -10.509 44.706 1.00 95.62 84 HIS A N 1
ATOM 611 C CA . HIS A 1 84 ? -30.623 -10.542 46.068 1.00 95.62 84 HIS A CA 1
ATOM 612 C C . HIS A 1 84 ? -30.777 -9.141 46.675 1.00 95.62 84 HIS A C 1
ATOM 614 O O . HIS A 1 84 ? -29.966 -8.241 46.438 1.00 95.62 84 HIS A O 1
ATOM 620 N N . ALA A 1 85 ? -31.817 -8.967 47.489 1.00 94.38 85 ALA A N 1
ATOM 621 C CA . ALA A 1 85 ? -32.033 -7.802 48.348 1.00 94.38 85 ALA A CA 1
ATOM 622 C C . ALA A 1 85 ? -32.336 -8.250 49.793 1.00 94.38 85 ALA A C 1
ATOM 624 O O . ALA A 1 85 ? -32.877 -9.339 49.969 1.00 94.38 85 ALA A O 1
ATOM 625 N N . PRO A 1 86 ? -32.039 -7.439 50.825 1.00 92.31 86 PRO A N 1
ATOM 626 C CA . PRO A 1 86 ? -32.292 -7.822 52.218 1.00 92.31 86 PRO A CA 1
ATOM 627 C C . PRO A 1 86 ? -33.779 -8.025 52.527 1.00 92.31 86 PRO A C 1
ATOM 629 O O . PRO A 1 86 ? -34.140 -8.827 53.388 1.00 92.31 86 PRO A O 1
ATOM 632 N N . SER A 1 87 ? -34.648 -7.310 51.809 1.00 91.31 87 SER A N 1
ATOM 633 C CA . SER A 1 87 ? -36.099 -7.395 51.929 1.00 91.31 87 SER A CA 1
ATOM 634 C C . SER A 1 87 ? -36.801 -7.146 50.580 1.00 91.31 87 SER A C 1
ATOM 636 O O . SER A 1 87 ? -36.188 -6.631 49.640 1.00 91.31 87 SER A O 1
ATOM 638 N N . PRO A 1 88 ? -38.103 -7.471 50.456 1.00 92.00 88 PRO A N 1
ATOM 639 C CA . PRO A 1 88 ? -38.916 -7.111 49.296 1.00 92.00 88 PRO A CA 1
ATOM 640 C C . PRO A 1 88 ? -39.020 -5.597 49.067 1.00 92.00 88 PRO A C 1
ATOM 642 O O . PRO A 1 88 ? -39.109 -5.159 47.922 1.00 92.00 88 PRO A O 1
ATOM 645 N N . GLU A 1 89 ? -38.988 -4.794 50.134 1.00 91.88 89 GLU A N 1
ATOM 646 C CA . GLU A 1 89 ? -39.006 -3.327 50.048 1.00 91.88 89 GLU A CA 1
ATOM 647 C C . GLU A 1 89 ? -37.698 -2.799 49.445 1.00 91.88 89 GLU A C 1
ATOM 649 O O . GLU A 1 89 ? -37.709 -1.946 48.551 1.00 91.88 89 GLU A O 1
ATOM 654 N N . ASP A 1 90 ? -36.568 -3.381 49.850 1.00 92.44 90 ASP A N 1
ATOM 655 C CA . ASP A 1 90 ? -35.262 -3.076 49.268 1.00 92.44 90 ASP A CA 1
ATOM 656 C C . ASP A 1 90 ? -35.176 -3.549 47.810 1.00 92.44 90 ASP A C 1
ATOM 658 O O . ASP A 1 90 ? -34.622 -2.846 46.963 1.00 92.44 90 ASP A O 1
ATOM 662 N N . ALA A 1 91 ? -35.760 -4.710 47.483 1.00 93.25 91 ALA A N 1
ATOM 663 C CA . ALA A 1 91 ? -35.858 -5.200 46.107 1.00 93.25 91 ALA A CA 1
ATOM 664 C C . ALA A 1 91 ? -36.643 -4.218 45.223 1.00 93.25 91 ALA A C 1
ATOM 666 O O . ALA A 1 91 ? -36.176 -3.849 44.146 1.00 93.25 91 ALA A O 1
ATOM 667 N N . ALA A 1 92 ? -37.802 -3.745 45.694 1.00 93.50 92 ALA A N 1
ATOM 668 C CA . ALA A 1 92 ? -38.614 -2.754 44.992 1.00 93.50 92 ALA A CA 1
ATOM 669 C C . ALA A 1 92 ? -37.879 -1.411 44.831 1.00 93.50 92 ALA A C 1
ATOM 671 O O . ALA A 1 92 ? -37.954 -0.786 43.772 1.00 93.50 92 ALA A O 1
ATOM 672 N N . THR A 1 93 ? -37.120 -0.994 45.847 1.00 94.00 93 THR A N 1
ATOM 673 C CA . THR A 1 93 ? -36.308 0.230 45.813 1.00 94.00 93 THR A CA 1
ATOM 674 C C . THR A 1 93 ? -35.196 0.139 44.769 1.00 94.00 93 THR A C 1
ATOM 676 O O . THR A 1 93 ? -35.043 1.051 43.953 1.00 94.00 93 THR A O 1
ATOM 679 N N . VAL A 1 94 ? -34.457 -0.976 44.735 1.00 94.81 94 VAL A N 1
ATOM 680 C CA . VAL A 1 94 ? -33.443 -1.228 43.699 1.00 94.81 94 VAL A CA 1
ATOM 681 C C . VAL A 1 94 ? -34.091 -1.265 42.321 1.00 94.81 94 VAL A C 1
ATOM 683 O O . VAL A 1 94 ? -33.596 -0.613 41.404 1.00 94.81 94 VAL A O 1
ATOM 686 N N . MET A 1 95 ? -35.225 -1.954 42.176 1.00 94.94 95 MET A N 1
ATOM 687 C CA . MET A 1 95 ? -35.924 -2.022 40.898 1.00 94.94 95 MET A CA 1
ATOM 688 C C . MET A 1 95 ? -36.368 -0.656 40.380 1.00 94.94 95 MET A C 1
ATOM 690 O O . MET A 1 95 ? -36.186 -0.360 39.201 1.00 94.94 95 MET A O 1
ATOM 694 N N . SER A 1 96 ? -36.899 0.192 41.259 1.00 94.81 96 SER A N 1
ATOM 695 C CA . SER A 1 96 ? -37.282 1.566 40.932 1.00 94.81 96 SER A CA 1
ATOM 696 C C . SER A 1 96 ? -36.074 2.406 40.502 1.00 94.81 96 SER A C 1
ATOM 698 O O . SER A 1 96 ? -36.105 3.069 39.462 1.00 94.81 96 SER A O 1
ATOM 700 N N . ALA A 1 97 ? -34.964 2.318 41.244 1.00 94.88 97 ALA A N 1
ATOM 701 C CA . ALA A 1 97 ? -33.733 3.026 40.909 1.00 94.88 97 ALA A CA 1
ATOM 702 C C . ALA A 1 97 ? -33.163 2.593 39.546 1.00 94.88 97 ALA A C 1
ATOM 704 O O . ALA A 1 97 ? -32.754 3.442 38.755 1.00 94.88 97 ALA A O 1
ATOM 705 N N . LEU A 1 98 ? -33.178 1.292 39.243 1.00 94.94 98 LEU A N 1
ATOM 706 C CA . LEU A 1 98 ? -32.733 0.757 37.954 1.00 94.94 98 LEU A CA 1
ATOM 707 C C . LEU A 1 98 ? -33.690 1.115 36.810 1.00 94.94 98 LEU A C 1
ATOM 709 O O . LEU A 1 98 ? -33.236 1.437 35.716 1.00 94.94 98 LEU A O 1
ATOM 713 N N . SER A 1 99 ? -35.000 1.152 37.064 1.00 94.38 99 SER A N 1
ATOM 714 C CA . SER A 1 99 ? -35.991 1.626 36.092 1.00 94.38 99 SER A CA 1
ATOM 715 C C . SER A 1 99 ? -35.738 3.078 35.686 1.00 94.38 99 SER A C 1
ATOM 717 O O . SER A 1 99 ? -35.885 3.412 34.513 1.00 94.38 99 SER A O 1
ATOM 719 N N . ALA A 1 100 ? -35.319 3.941 36.619 1.00 93.44 100 ALA A N 1
ATOM 720 C CA . ALA A 1 100 ? -34.948 5.320 36.302 1.00 93.44 100 ALA A CA 1
ATOM 721 C C . ALA A 1 100 ? -33.711 5.395 35.386 1.00 93.44 100 ALA A C 1
ATOM 723 O O . ALA A 1 100 ? -33.665 6.239 34.493 1.00 93.44 100 ALA A O 1
ATOM 724 N N . LEU A 1 101 ? -32.742 4.487 35.558 1.00 91.69 101 LEU A N 1
ATOM 725 C CA . LEU A 1 101 ? -31.581 4.364 34.665 1.00 91.69 101 LEU A CA 1
ATOM 726 C C . LEU A 1 101 ? -31.950 3.764 33.296 1.00 91.69 101 LEU A C 1
ATOM 728 O O . LEU A 1 101 ? -31.287 4.046 32.305 1.00 91.69 101 LEU A O 1
ATOM 732 N N . ASN A 1 102 ? -33.019 2.968 33.224 1.00 93.25 102 ASN A N 1
ATOM 733 C CA . ASN A 1 102 ? -33.516 2.331 32.001 1.00 93.25 102 ASN A CA 1
ATOM 734 C C . ASN A 1 102 ? -34.597 3.166 31.277 1.00 93.25 102 ASN A C 1
ATOM 736 O O . ASN A 1 102 ? -35.513 2.621 30.661 1.00 93.25 102 ASN A O 1
ATOM 740 N N . GLY A 1 103 ? -34.553 4.498 31.395 1.00 90.31 103 GLY A N 1
ATOM 741 C CA . GLY A 1 103 ? -35.503 5.391 30.715 1.00 90.31 103 GLY A CA 1
ATOM 742 C C . GLY A 1 103 ? -36.959 5.244 31.177 1.00 90.31 103 GLY A C 1
ATOM 743 O O . GLY A 1 103 ? -37.879 5.516 30.412 1.00 90.31 103 GLY A O 1
ATOM 744 N N . GLY A 1 104 ? -37.182 4.782 32.409 1.00 90.75 104 GLY A N 1
ATOM 745 C CA . GLY A 1 104 ? -38.511 4.539 32.975 1.00 90.75 104 GLY A CA 1
ATOM 746 C C . GLY A 1 104 ? -39.092 3.156 32.666 1.00 90.75 104 GLY A C 1
ATOM 747 O O . GLY A 1 104 ? -40.181 2.848 33.144 1.00 90.75 104 GLY A O 1
ATOM 748 N N . VAL A 1 105 ? -38.383 2.306 31.915 1.00 92.00 105 VAL A N 1
ATOM 749 C CA . VAL A 1 105 ? -38.810 0.930 31.627 1.00 92.00 105 VAL A CA 1
ATOM 750 C C . VAL A 1 105 ? -38.355 0.004 32.753 1.00 92.00 105 VAL A C 1
ATOM 752 O O . VAL A 1 105 ? -37.172 -0.035 33.090 1.00 92.00 105 VAL A O 1
ATOM 755 N N . ILE A 1 106 ? -39.284 -0.774 33.312 1.00 92.12 106 ILE A N 1
ATOM 756 C CA . ILE A 1 106 ? -38.974 -1.759 34.355 1.00 92.12 106 ILE A CA 1
ATOM 757 C C . ILE A 1 106 ? -38.023 -2.818 33.768 1.00 92.12 106 ILE A C 1
ATOM 759 O O . ILE A 1 106 ? -38.373 -3.433 32.759 1.00 92.12 106 ILE A O 1
ATOM 763 N N . PRO A 1 107 ? -36.840 -3.041 34.368 1.00 94.25 107 PRO A N 1
ATOM 764 C CA . PRO A 1 107 ? -35.912 -4.068 33.908 1.00 94.25 107 PRO A CA 1
ATOM 765 C C . PRO A 1 107 ? -36.511 -5.478 33.963 1.00 94.25 107 PRO A C 1
ATOM 767 O O . PRO A 1 107 ? -37.267 -5.811 34.875 1.00 94.25 107 PRO A O 1
ATOM 770 N N . GLU A 1 108 ? -36.131 -6.327 33.011 1.00 93.94 108 GLU A N 1
ATOM 771 C CA . GLU A 1 108 ? -36.509 -7.740 32.992 1.00 93.94 108 GLU A CA 1
ATOM 772 C C . GLU A 1 108 ? -35.799 -8.520 34.111 1.00 93.94 108 GLU A C 1
ATOM 774 O O . GLU A 1 108 ? -34.638 -8.258 34.417 1.00 93.94 108 GLU A O 1
ATOM 779 N N . GLY A 1 109 ? -36.456 -9.531 34.683 1.00 92.94 109 GLY A N 1
ATOM 780 C CA . GLY A 1 109 ? -35.877 -10.403 35.710 1.00 92.94 109 GLY A CA 1
ATOM 781 C C . GLY A 1 109 ? -36.464 -10.177 37.103 1.00 92.94 109 GLY A C 1
ATOM 782 O O . GLY A 1 109 ? -37.602 -9.730 37.239 1.00 92.94 109 GLY A O 1
ATOM 783 N N . ALA A 1 110 ? -35.730 -10.578 38.143 1.00 92.88 110 ALA A N 1
ATOM 784 C CA . ALA A 1 110 ? -36.224 -10.544 39.516 1.00 92.88 110 ALA A CA 1
ATOM 785 C C . ALA A 1 110 ? -35.096 -10.391 40.541 1.00 92.88 110 ALA A C 1
ATOM 787 O O . ALA A 1 110 ? -34.056 -11.050 40.465 1.00 92.88 110 ALA A O 1
ATOM 788 N N . ILE A 1 111 ? -35.361 -9.569 41.554 1.00 94.94 111 ILE A N 1
ATOM 789 C CA . ILE A 1 111 ? -34.552 -9.469 42.765 1.00 94.94 111 ILE A CA 1
ATOM 790 C C . ILE A 1 111 ? -35.318 -10.171 43.882 1.00 94.94 111 ILE A C 1
ATOM 792 O O . ILE A 1 111 ? -36.472 -9.848 44.157 1.00 94.94 111 ILE A O 1
ATOM 796 N N . THR A 1 112 ? -34.685 -11.160 44.503 1.00 94.00 112 THR A N 1
ATOM 797 C CA . THR A 1 112 ? -35.298 -11.997 45.541 1.00 94.00 112 THR A CA 1
ATOM 798 C C . THR A 1 112 ? -34.826 -11.571 46.925 1.00 94.00 112 THR A C 1
ATOM 800 O O . THR A 1 112 ? -33.667 -11.202 47.100 1.00 94.00 112 THR A O 1
ATOM 803 N N . ALA A 1 113 ? -35.717 -11.612 47.917 1.00 92.81 113 ALA A N 1
ATOM 804 C CA . ALA A 1 113 ? -35.341 -11.309 49.293 1.00 92.81 113 ALA A CA 1
ATOM 805 C C . ALA A 1 113 ? -34.470 -12.440 49.874 1.00 92.81 113 ALA A C 1
ATOM 807 O O . ALA A 1 113 ? -34.872 -13.606 49.828 1.00 92.81 113 ALA A O 1
ATOM 808 N N . ALA A 1 114 ? -33.294 -12.107 50.404 1.00 93.50 114 ALA A N 1
ATOM 809 C CA . ALA A 1 114 ? -32.345 -13.051 50.988 1.00 93.50 114 ALA A CA 1
ATOM 810 C C . ALA A 1 114 ? -31.518 -12.400 52.109 1.00 93.50 114 ALA A C 1
ATOM 812 O O . ALA A 1 114 ? -31.252 -11.199 52.096 1.00 93.50 114 ALA A O 1
ATOM 813 N N . THR A 1 115 ? -31.065 -13.209 53.066 1.00 90.56 115 THR A N 1
ATOM 814 C CA . THR A 1 115 ? -30.045 -12.813 54.052 1.00 90.56 115 THR A CA 1
ATOM 815 C C . THR A 1 115 ? -28.632 -13.084 53.510 1.00 90.56 115 THR A C 1
ATOM 817 O O . THR A 1 115 ? -28.481 -13.725 52.472 1.00 90.56 115 THR A O 1
ATOM 820 N N . GLY A 1 116 ? -27.589 -12.585 54.185 1.00 90.62 116 GLY A N 1
ATOM 821 C CA . GLY A 1 116 ? -26.186 -12.769 53.764 1.00 90.62 116 GLY A CA 1
ATOM 822 C C . GLY A 1 116 ? -25.543 -11.553 53.083 1.00 90.62 116 GLY A C 1
ATOM 823 O O . GLY A 1 116 ? -24.456 -11.667 52.523 1.00 90.62 116 GLY A O 1
ATOM 824 N N . MET A 1 117 ? -26.185 -10.377 53.124 1.00 92.38 117 MET A N 1
ATOM 825 C CA . MET A 1 117 ? -25.614 -9.143 52.568 1.00 92.38 117 MET A CA 1
ATOM 826 C C . MET A 1 117 ? -24.273 -8.800 53.261 1.00 92.38 117 MET A C 1
ATOM 828 O O . MET A 1 117 ? -24.260 -8.683 54.489 1.00 92.38 117 MET A O 1
ATOM 832 N N . PRO A 1 118 ? -23.170 -8.568 52.517 1.00 91.38 118 PRO A N 1
ATOM 833 C CA . PRO A 1 118 ? -21.838 -8.346 53.099 1.00 91.38 118 PRO A CA 1
ATOM 834 C C . PRO A 1 118 ? -21.723 -7.132 54.035 1.00 91.38 118 PRO A C 1
ATOM 836 O O . PRO A 1 118 ? -20.876 -7.115 54.924 1.00 91.38 118 PRO A O 1
ATOM 839 N N . GLY A 1 119 ? -22.563 -6.107 53.851 1.00 89.31 119 GLY A N 1
ATOM 840 C CA . GLY A 1 119 ? -22.600 -4.926 54.714 1.00 89.31 119 GLY A CA 1
ATOM 841 C C . GLY A 1 119 ? -23.684 -3.913 54.317 1.00 89.31 119 GLY A C 1
ATOM 842 O O . GLY A 1 119 ? -24.210 -3.978 53.206 1.00 89.31 119 GLY A O 1
ATOM 843 N N . PRO A 1 120 ? -24.018 -2.946 55.192 1.00 85.06 120 PRO A N 1
ATOM 844 C CA . PRO A 1 120 ? -25.143 -2.018 55.001 1.00 85.06 120 PRO A CA 1
ATOM 845 C C . PRO A 1 120 ? -24.998 -1.065 53.799 1.00 85.06 120 PRO A C 1
ATOM 847 O O . PRO A 1 120 ? -25.995 -0.535 53.323 1.00 85.06 120 PRO A O 1
ATOM 850 N N . GLY A 1 121 ? -23.781 -0.856 53.283 1.00 89.31 121 GLY A N 1
ATOM 851 C CA . GLY A 1 121 ? -23.517 -0.022 52.100 1.00 89.31 121 GLY A CA 1
ATOM 852 C C . GLY A 1 121 ? -23.558 -0.770 50.764 1.00 89.31 121 GLY A C 1
ATOM 853 O O . GLY A 1 121 ? -23.340 -0.159 49.715 1.00 89.31 121 GLY A O 1
ATOM 854 N N . TRP A 1 122 ? -23.816 -2.082 50.782 1.00 94.25 122 TRP A N 1
ATOM 855 C CA . TRP A 1 122 ? -23.668 -2.932 49.604 1.00 94.25 122 TRP A CA 1
ATOM 856 C C . TRP A 1 122 ? -24.604 -2.511 48.465 1.00 94.25 122 TRP A C 1
ATOM 858 O O . TRP A 1 122 ? -24.138 -2.168 47.382 1.00 94.25 122 TRP A O 1
ATOM 868 N N . GLN A 1 123 ? -25.916 -2.429 48.718 1.00 93.50 123 GLN A N 1
ATOM 869 C CA . GLN A 1 123 ? -26.897 -2.059 47.686 1.00 93.50 123 GLN A CA 1
ATOM 870 C C . GLN A 1 123 ? -26.672 -0.652 47.129 1.00 93.50 123 GLN A C 1
ATOM 872 O O . GLN A 1 123 ? -26.773 -0.445 45.919 1.00 93.50 123 GLN A O 1
ATOM 877 N N . SER A 1 124 ? -26.342 0.314 47.991 1.00 94.06 124 SER A N 1
ATOM 878 C CA . SER A 1 124 ? -26.055 1.682 47.555 1.00 94.06 124 SER A CA 1
ATOM 879 C C . SER A 1 124 ? -24.840 1.749 46.634 1.00 94.06 124 SER A C 1
ATOM 881 O O . SER A 1 124 ? -24.869 2.501 45.661 1.00 94.06 124 SER A O 1
ATOM 883 N N . ALA A 1 125 ? -23.804 0.944 46.893 1.00 96.19 125 ALA A N 1
ATOM 884 C CA . ALA A 1 125 ? -22.632 0.875 46.028 1.00 96.19 125 ALA A CA 1
ATOM 885 C C . ALA A 1 125 ? -22.960 0.231 44.680 1.00 96.19 125 ALA A C 1
ATOM 887 O O . ALA A 1 125 ? -22.609 0.804 43.653 1.00 96.19 125 ALA A O 1
ATOM 888 N N . VAL A 1 126 ? -23.712 -0.878 44.656 1.00 96.56 126 VAL A N 1
ATOM 889 C CA . VAL A 1 126 ? -24.146 -1.502 43.391 1.00 96.56 126 VAL A CA 1
ATOM 890 C C . VAL A 1 126 ? -24.934 -0.512 42.526 1.00 96.56 126 VAL A C 1
ATOM 892 O O . VAL A 1 126 ? -24.652 -0.365 41.337 1.00 96.56 126 VAL A O 1
ATOM 895 N N . LEU A 1 127 ? -25.876 0.228 43.119 1.00 96.56 127 LEU A N 1
ATOM 896 C CA . LEU A 1 127 ? -26.645 1.252 42.405 1.00 96.56 127 LEU A CA 1
ATOM 897 C C . LEU A 1 127 ? -25.788 2.441 41.950 1.00 96.56 127 LEU A C 1
ATOM 899 O O . LEU A 1 127 ? -26.029 2.992 40.877 1.00 96.56 127 LEU A O 1
ATOM 903 N N . ALA A 1 128 ? -24.798 2.854 42.742 1.00 97.44 128 ALA A N 1
ATOM 904 C CA . ALA A 1 128 ? -23.876 3.920 42.361 1.00 97.44 128 ALA A CA 1
ATOM 905 C C . ALA A 1 128 ? -22.965 3.501 41.193 1.00 97.44 128 ALA A C 1
ATOM 907 O O . ALA A 1 128 ? -22.763 4.296 40.277 1.00 97.44 128 ALA A O 1
ATOM 908 N N . ILE A 1 129 ? -22.498 2.248 41.173 1.00 97.88 129 ILE A N 1
ATOM 909 C CA . ILE A 1 129 ? -21.727 1.670 40.060 1.00 97.88 129 ILE A CA 1
ATOM 910 C C . ILE A 1 129 ? -22.597 1.580 38.799 1.00 97.88 129 ILE A C 1
ATOM 912 O O . ILE A 1 129 ? -22.184 2.043 37.738 1.00 97.88 129 ILE A O 1
ATOM 916 N N . ALA A 1 130 ? -23.831 1.081 38.912 1.00 96.94 130 ALA A N 1
ATOM 917 C CA . ALA A 1 130 ? -24.788 1.049 37.803 1.00 96.94 130 ALA A CA 1
ATOM 918 C C . ALA A 1 130 ? -25.097 2.455 37.254 1.00 96.94 130 ALA A C 1
ATOM 920 O O . ALA A 1 130 ? -25.195 2.655 36.045 1.00 96.94 130 ALA A O 1
ATOM 921 N N . ARG A 1 131 ? -25.212 3.459 38.133 1.00 96.94 131 ARG A N 1
ATOM 922 C CA . ARG A 1 131 ? -25.398 4.858 37.727 1.00 96.94 131 ARG A CA 1
ATOM 923 C C . ARG A 1 131 ? -24.173 5.401 36.996 1.00 96.94 131 ARG A C 1
ATOM 925 O O . ARG A 1 131 ? -24.351 6.074 35.987 1.00 96.94 131 ARG A O 1
ATOM 932 N N . ALA A 1 132 ? -22.961 5.104 37.462 1.00 97.19 132 ALA A N 1
ATOM 933 C CA . ALA A 1 132 ? -21.740 5.477 36.751 1.00 97.19 132 ALA A CA 1
ATOM 934 C C . ALA A 1 132 ? -21.712 4.861 35.342 1.00 97.19 132 ALA A C 1
ATOM 936 O O . ALA A 1 132 ? -21.469 5.571 34.374 1.00 97.19 132 ALA A O 1
ATOM 937 N N . ALA A 1 133 ? -22.053 3.577 35.214 1.00 97.00 133 ALA A N 1
ATOM 938 C CA . ALA A 1 133 ? -22.078 2.869 33.934 1.00 97.00 133 ALA A CA 1
ATOM 939 C C . ALA A 1 133 ? -23.203 3.319 32.983 1.00 97.00 133 ALA A C 1
ATOM 941 O O . ALA A 1 133 ? -23.116 3.073 31.787 1.00 97.00 133 ALA A O 1
ATOM 942 N N . SER A 1 134 ? -24.238 4.011 33.473 1.00 94.56 134 SER A N 1
ATOM 943 C CA . SER A 1 134 ? -25.422 4.375 32.674 1.00 94.56 134 SER A CA 1
ATOM 944 C C . SER A 1 134 ? -25.159 5.296 31.474 1.00 94.56 134 SER A C 1
ATOM 946 O O . SER A 1 134 ? -26.015 5.399 30.599 1.00 94.56 134 SER A O 1
ATOM 948 N N . VAL A 1 135 ? -23.990 5.942 31.407 1.00 94.38 135 VAL A N 1
ATOM 949 C CA . VAL A 1 135 ? -23.562 6.728 30.234 1.00 94.38 135 VAL A CA 1
ATOM 950 C C . VAL A 1 135 ? -23.074 5.850 29.077 1.00 94.38 135 VAL A C 1
ATOM 952 O O . VAL A 1 135 ? -22.980 6.324 27.947 1.00 94.38 135 VAL A O 1
ATOM 955 N N . LEU A 1 136 ? -22.754 4.582 29.350 1.00 95.25 136 LEU A N 1
ATOM 956 C CA . LEU A 1 136 ? -22.332 3.616 28.345 1.00 95.25 136 LEU A CA 1
ATOM 957 C C . LEU A 1 136 ? -23.570 3.080 27.601 1.00 95.25 136 LEU A C 1
ATOM 959 O O . LEU A 1 136 ? -24.566 2.741 28.246 1.00 95.25 136 LEU A O 1
ATOM 963 N N . PRO A 1 137 ? -23.536 2.950 26.262 1.00 92.56 137 PRO A N 1
ATOM 964 C CA . PRO A 1 137 ? -24.653 2.384 25.501 1.00 92.56 137 PRO A CA 1
ATOM 965 C C . PRO A 1 137 ? -24.951 0.924 25.863 1.00 92.56 137 PRO A C 1
ATOM 967 O O . PRO A 1 137 ? -26.110 0.505 25.888 1.00 92.56 137 PRO A O 1
ATOM 970 N N . VAL A 1 138 ? -23.892 0.158 26.134 1.00 94.12 138 VAL A N 1
ATOM 971 C CA . VAL A 1 138 ? -23.929 -1.259 26.496 1.00 94.12 138 VAL A CA 1
ATOM 972 C C . VAL A 1 138 ? -22.962 -1.470 27.651 1.00 94.12 138 VAL A C 1
ATOM 974 O O . VAL A 1 138 ? -21.805 -1.051 27.582 1.00 94.12 138 VAL A O 1
ATOM 977 N N . TRP A 1 139 ? -23.440 -2.099 28.720 1.00 97.12 139 TRP A N 1
ATOM 978 C CA . TRP A 1 139 ? -22.636 -2.380 29.906 1.00 97.12 139 TRP A CA 1
ATOM 979 C C . TRP A 1 139 ? -23.243 -3.499 30.742 1.00 97.12 139 TRP A C 1
ATOM 981 O O . TRP A 1 139 ? -24.433 -3.805 30.650 1.00 97.12 139 TRP A O 1
ATOM 991 N N . TRP A 1 140 ? -22.426 -4.097 31.598 1.00 97.00 140 TRP A N 1
ATOM 992 C CA . TRP A 1 140 ? -22.886 -5.027 32.613 1.00 97.00 140 TRP A CA 1
ATOM 993 C C . TRP A 1 140 ? -22.097 -4.869 33.903 1.00 97.00 140 TRP A C 1
ATOM 995 O O . TRP A 1 140 ? -20.917 -4.516 33.906 1.00 97.00 140 TRP A O 1
ATOM 1005 N N . VAL A 1 141 ? -22.785 -5.130 35.007 1.00 98.12 141 VAL A N 1
ATOM 1006 C CA . VAL A 1 141 ? -22.230 -5.143 36.355 1.00 98.12 141 VAL A CA 1
ATOM 1007 C C . VAL A 1 141 ? -22.589 -6.474 36.989 1.00 98.12 141 VAL A C 1
ATOM 1009 O O . VAL A 1 141 ? -23.768 -6.806 37.111 1.00 98.12 141 VAL A O 1
ATOM 1012 N N . VAL A 1 142 ? -21.579 -7.221 37.417 1.00 97.81 142 VAL A N 1
ATOM 1013 C CA . VAL A 1 142 ? -21.741 -8.446 38.202 1.00 97.81 142 VAL A CA 1
ATOM 1014 C C . VAL A 1 142 ? -21.081 -8.227 39.550 1.00 97.81 142 VAL A C 1
ATOM 1016 O O . VAL A 1 142 ? -19.913 -7.866 39.625 1.00 97.81 142 VAL A O 1
ATOM 1019 N N . VAL A 1 143 ? -21.828 -8.449 40.623 1.00 97.50 143 VAL A N 1
ATOM 1020 C CA . VAL A 1 143 ? -21.353 -8.337 42.000 1.00 97.50 143 VAL A CA 1
ATOM 1021 C C . VAL A 1 143 ? -21.530 -9.685 42.669 1.00 97.50 143 VAL A C 1
ATOM 1023 O O . VAL A 1 143 ? -22.656 -10.168 42.746 1.00 97.50 143 VAL A O 1
ATOM 1026 N N . ASN A 1 144 ? -20.447 -10.282 43.159 1.00 96.62 144 ASN A N 1
ATOM 1027 C CA . ASN A 1 144 ? -20.449 -11.526 43.927 1.00 96.62 144 ASN A CA 1
ATOM 1028 C C . ASN A 1 144 ? -19.774 -11.269 45.276 1.00 96.62 144 ASN A C 1
ATOM 1030 O O . ASN A 1 144 ? -18.557 -11.118 45.350 1.00 96.62 144 ASN A O 1
ATOM 1034 N N . GLY A 1 145 ? -20.554 -11.189 46.354 1.00 95.19 145 GLY A N 1
ATOM 1035 C CA . GLY A 1 145 ? -20.029 -10.769 47.651 1.00 95.19 145 GLY A CA 1
ATOM 1036 C C . GLY A 1 145 ? -19.444 -9.358 47.553 1.00 95.19 145 GLY A C 1
ATOM 1037 O O . GLY A 1 145 ? -20.172 -8.408 47.285 1.00 95.19 145 GLY A O 1
ATOM 1038 N N . THR A 1 146 ? -18.138 -9.211 47.761 1.00 95.50 146 THR A N 1
ATOM 1039 C CA . THR A 1 146 ? -17.422 -7.926 47.659 1.00 95.50 146 THR A CA 1
ATOM 1040 C C . THR A 1 146 ? -16.702 -7.723 46.326 1.00 95.50 146 THR A C 1
ATOM 1042 O O . THR A 1 146 ? -16.122 -6.660 46.119 1.00 95.50 146 THR A O 1
ATOM 1045 N N . ASP A 1 147 ? -16.715 -8.710 45.432 1.00 97.62 147 ASP A N 1
ATOM 1046 C CA . ASP A 1 147 ? -16.066 -8.619 44.125 1.00 97.62 147 ASP A CA 1
ATOM 1047 C C . ASP A 1 147 ? -17.038 -8.060 43.086 1.00 97.62 147 ASP A C 1
ATOM 1049 O O . ASP A 1 147 ? -18.159 -8.554 42.944 1.00 97.62 147 ASP A O 1
ATOM 1053 N N . VAL A 1 148 ? -16.606 -7.032 42.357 1.00 97.88 148 VAL A N 1
ATOM 1054 C CA . VAL A 1 148 ? -17.381 -6.372 41.304 1.00 97.88 148 VAL A CA 1
ATOM 1055 C C . VAL A 1 148 ? -16.646 -6.484 39.976 1.00 97.88 148 VAL A C 1
ATOM 1057 O O . VAL A 1 148 ? -15.475 -6.124 39.873 1.00 97.88 148 VAL A O 1
ATOM 1060 N N . GLU A 1 149 ? -17.358 -6.906 38.942 1.00 98.12 149 GLU A N 1
ATOM 1061 C CA . GLU A 1 149 ? -16.925 -6.837 37.551 1.00 98.12 149 GLU A CA 1
ATOM 1062 C C . GLU A 1 149 ? -17.810 -5.835 36.811 1.00 98.12 149 GLU A C 1
ATOM 1064 O O . GLU A 1 149 ? -19.034 -5.980 36.784 1.00 98.12 149 GLU A O 1
ATOM 1069 N N . LEU A 1 150 ? -17.187 -4.806 36.235 1.00 98.12 150 LEU A N 1
ATOM 1070 C CA . LEU A 1 150 ? -17.824 -3.817 35.369 1.00 98.12 150 LEU A CA 1
ATOM 1071 C C . LEU A 1 150 ? -17.193 -3.907 33.988 1.00 98.12 150 LEU A C 1
ATOM 1073 O O . LEU A 1 150 ? -15.976 -3.797 33.853 1.00 98.12 150 LEU A O 1
ATOM 1077 N N . ALA A 1 151 ? -18.014 -4.030 32.960 1.00 97.81 151 ALA A N 1
ATOM 1078 C CA . ALA A 1 151 ? -17.534 -3.992 31.592 1.00 97.81 151 ALA A CA 1
ATOM 1079 C C . ALA A 1 151 ? -18.587 -3.417 30.645 1.00 97.81 151 ALA A C 1
ATOM 1081 O O . ALA A 1 151 ? -19.755 -3.268 31.013 1.00 97.81 151 ALA A O 1
ATOM 1082 N N . GLY A 1 152 ? -18.150 -3.001 29.460 1.00 95.81 152 GLY A N 1
ATOM 1083 C CA . GLY A 1 152 ? -18.988 -2.286 28.502 1.00 95.81 152 GLY A CA 1
ATOM 1084 C C . GLY A 1 152 ? -18.181 -1.585 27.418 1.00 95.81 152 GLY A C 1
ATOM 1085 O O . GLY A 1 152 ? -16.969 -1.756 27.327 1.00 95.81 152 GLY A O 1
ATOM 1086 N N . GLU A 1 153 ? -18.861 -0.766 26.623 1.00 94.31 153 GLU A N 1
ATOM 1087 C CA . GLU A 1 153 ? -18.252 0.015 25.544 1.00 94.31 153 GLU A CA 1
ATOM 1088 C C . GLU A 1 153 ? -18.439 1.512 25.802 1.00 94.31 153 GLU A C 1
ATOM 1090 O O . GLU A 1 153 ? -19.557 1.981 26.025 1.00 94.31 153 GLU A O 1
ATOM 1095 N N . ALA A 1 154 ? -17.346 2.272 25.774 1.00 95.12 154 ALA A N 1
ATOM 1096 C CA . ALA A 1 154 ? -17.342 3.723 25.902 1.00 95.12 154 ALA A CA 1
ATOM 1097 C C . ALA A 1 154 ? -17.095 4.391 24.540 1.00 95.12 154 ALA A C 1
ATOM 1099 O O . ALA A 1 154 ? -16.274 3.904 23.769 1.00 95.12 154 ALA A O 1
ATOM 1100 N N . PRO A 1 155 ? -17.744 5.530 24.241 1.00 90.88 155 PRO A N 1
ATOM 1101 C CA . PRO A 1 155 ? -17.551 6.239 22.973 1.00 90.88 155 PRO A CA 1
ATOM 1102 C C . PRO A 1 155 ? -16.146 6.842 22.816 1.00 90.88 155 PRO A C 1
ATOM 1104 O O . PRO A 1 155 ? -15.680 7.038 21.697 1.00 90.88 155 PRO A O 1
ATOM 1107 N N . ASP A 1 156 ? -15.476 7.145 23.928 1.00 90.81 156 ASP A N 1
ATOM 1108 C CA . ASP A 1 156 ? -14.149 7.749 23.973 1.00 90.81 156 ASP A CA 1
ATOM 1109 C C . ASP A 1 156 ? -13.444 7.442 25.308 1.00 90.81 156 ASP A C 1
ATOM 1111 O O . ASP A 1 156 ? -14.046 6.953 26.272 1.00 90.81 156 ASP A O 1
ATOM 1115 N N . GLU A 1 157 ? -12.139 7.725 25.362 1.00 91.06 157 GLU A N 1
ATOM 1116 C CA . GLU A 1 157 ? -11.306 7.479 26.546 1.00 91.06 157 GLU A CA 1
ATOM 1117 C C . GLU A 1 157 ? -11.730 8.325 27.751 1.00 91.06 157 GLU A C 1
ATOM 1119 O O . GLU A 1 157 ? -11.717 7.837 28.879 1.00 91.06 157 GLU A O 1
ATOM 1124 N N . ALA A 1 158 ? -12.170 9.565 27.522 1.00 94.50 158 ALA A N 1
ATOM 1125 C CA . ALA A 1 158 ? -12.606 10.455 28.593 1.00 94.50 158 ALA A CA 1
ATOM 1126 C C . ALA A 1 158 ? -13.844 9.899 29.317 1.00 94.50 158 ALA A C 1
ATOM 1128 O O . ALA A 1 158 ? -13.914 9.918 30.549 1.00 94.50 158 ALA A O 1
ATOM 1129 N N . THR A 1 159 ? -14.797 9.351 28.562 1.00 96.62 159 THR A N 1
ATOM 1130 C CA . THR A 1 159 ? -15.994 8.697 29.093 1.00 96.62 159 THR A CA 1
ATOM 1131 C C . THR A 1 159 ? -15.623 7.422 29.843 1.00 96.62 159 THR A C 1
ATOM 1133 O O . THR A 1 159 ? -16.061 7.248 30.980 1.00 96.62 159 THR A O 1
ATOM 1136 N N . ARG A 1 160 ? -14.768 6.562 29.267 1.00 97.00 160 ARG A N 1
ATOM 1137 C CA . ARG A 1 160 ? -14.258 5.352 29.940 1.00 97.00 160 ARG A CA 1
ATOM 1138 C C . ARG A 1 160 ? -13.653 5.689 31.303 1.00 97.00 160 ARG A C 1
ATOM 1140 O O . ARG A 1 160 ? -14.022 5.084 32.310 1.00 97.00 160 ARG A O 1
ATOM 1147 N N . ASP A 1 161 ? -12.743 6.659 31.336 1.00 97.00 161 ASP A N 1
ATOM 1148 C CA . ASP A 1 161 ? -11.987 7.018 32.536 1.00 97.00 161 ASP A CA 1
ATOM 1149 C C . ASP A 1 161 ? -12.893 7.649 33.601 1.00 97.00 161 ASP A C 1
ATOM 1151 O O . ASP A 1 161 ? -12.778 7.328 34.786 1.00 97.00 161 ASP A O 1
ATOM 1155 N N . SER A 1 162 ? -13.854 8.482 33.184 1.00 97.56 162 SER A N 1
ATOM 1156 C CA . SER A 1 162 ? -14.863 9.060 34.076 1.00 97.56 162 SER A CA 1
ATOM 1157 C C . SER A 1 162 ? -15.741 7.985 34.729 1.00 97.56 162 SER A C 1
ATOM 1159 O O . SER A 1 162 ? -15.927 7.999 35.950 1.00 97.56 162 SER A O 1
ATOM 1161 N N . VAL A 1 163 ? -16.226 7.014 33.944 1.00 98.19 163 VAL A N 1
ATOM 1162 C CA . VAL A 1 163 ? -17.039 5.894 34.446 1.00 98.19 163 VAL A CA 1
ATOM 1163 C C . VAL A 1 163 ? -16.238 5.028 35.408 1.00 98.19 163 VAL A C 1
ATOM 1165 O O . VAL A 1 163 ? -16.713 4.738 36.508 1.00 98.19 163 VAL A O 1
ATOM 1168 N N . MET A 1 164 ? -15.015 4.651 35.030 1.00 98.00 164 MET A N 1
ATOM 1169 C CA . MET A 1 164 ? -14.141 3.833 35.869 1.00 98.00 164 MET A CA 1
ATOM 1170 C C . MET A 1 164 ? -13.812 4.522 37.194 1.00 98.00 164 MET A C 1
ATOM 1172 O O . MET A 1 164 ? -13.889 3.880 38.240 1.00 98.00 164 MET A O 1
ATOM 1176 N N . ALA A 1 165 ? -13.515 5.824 37.187 1.00 97.94 165 ALA A N 1
ATOM 1177 C CA . ALA A 1 165 ? -13.243 6.580 38.407 1.00 97.94 165 ALA A CA 1
ATOM 1178 C C . ALA A 1 165 ? -14.468 6.646 39.337 1.00 97.94 165 ALA A C 1
ATOM 1180 O O . ALA A 1 165 ? -14.346 6.415 40.543 1.00 97.94 165 ALA A O 1
ATOM 1181 N N . ALA A 1 166 ? -15.658 6.916 38.789 1.00 97.75 166 ALA A N 1
ATOM 1182 C CA . ALA A 1 166 ? -16.895 6.983 39.564 1.00 97.75 166 ALA A CA 1
ATOM 1183 C C . ALA A 1 166 ? -17.300 5.613 40.140 1.00 97.75 166 ALA A C 1
ATOM 1185 O O . ALA A 1 166 ? -17.656 5.516 41.318 1.00 97.75 166 ALA A O 1
ATOM 1186 N N . ALA A 1 167 ? -17.194 4.547 39.343 1.00 97.88 167 ALA A N 1
ATOM 1187 C CA . ALA A 1 167 ? -17.454 3.181 39.787 1.00 97.88 167 ALA A CA 1
ATOM 1188 C C . ALA A 1 167 ? -16.451 2.732 40.861 1.00 97.88 167 ALA A C 1
ATOM 1190 O O . ALA A 1 167 ? -16.846 2.146 41.870 1.00 97.88 167 ALA A O 1
ATOM 1191 N N . GLN A 1 168 ? -15.166 3.057 40.691 1.00 97.94 168 GLN A N 1
ATOM 1192 C CA . GLN A 1 168 ? -14.116 2.742 41.658 1.00 97.94 168 GLN A CA 1
ATOM 1193 C C . GLN A 1 168 ? -14.361 3.436 43.003 1.00 97.94 168 GLN A C 1
ATOM 1195 O O . GLN A 1 168 ? -14.250 2.799 44.051 1.00 97.94 168 GLN A O 1
ATOM 1200 N N . ALA A 1 169 ? -14.735 4.719 42.988 1.00 97.31 169 ALA A N 1
ATOM 1201 C CA . ALA A 1 169 ? -15.062 5.464 44.202 1.00 97.31 169 ALA A CA 1
ATOM 1202 C C . ALA A 1 169 ? -16.270 4.857 44.939 1.00 97.31 169 ALA A C 1
ATOM 1204 O O . ALA A 1 169 ? -16.244 4.708 46.162 1.00 97.31 169 ALA A O 1
ATOM 1205 N N . ALA A 1 170 ? -17.306 4.453 44.195 1.00 96.69 170 ALA A N 1
ATOM 1206 C CA . ALA A 1 170 ? -18.478 3.783 44.752 1.00 96.69 170 ALA A CA 1
ATOM 1207 C C . ALA A 1 170 ? -18.138 2.415 45.370 1.00 96.69 170 ALA A C 1
ATOM 1209 O O . ALA A 1 170 ? -18.593 2.114 46.474 1.00 96.69 170 ALA A O 1
ATOM 1210 N N . ALA A 1 171 ? -17.313 1.610 44.695 1.00 96.50 171 ALA A N 1
ATOM 1211 C CA . ALA A 1 171 ? -16.861 0.315 45.196 1.00 96.50 171 ALA A CA 1
ATOM 1212 C C . ALA A 1 171 ? -16.043 0.462 46.493 1.00 96.50 171 ALA A C 1
ATOM 1214 O O . ALA A 1 171 ? -16.330 -0.199 47.493 1.00 96.50 171 ALA A O 1
ATOM 1215 N N . GLN A 1 172 ? -15.078 1.388 46.517 1.00 95.75 172 GLN A N 1
ATOM 1216 C CA . GLN A 1 172 ? -14.225 1.639 47.684 1.00 95.75 172 GLN A CA 1
ATOM 1217 C C . GLN A 1 172 ? -15.020 2.085 48.914 1.00 95.75 172 GLN A C 1
ATOM 1219 O O . GLN A 1 172 ? -14.740 1.621 50.019 1.00 95.75 172 GLN A O 1
ATOM 1224 N N . ALA A 1 173 ? -16.043 2.928 48.733 1.00 93.94 173 ALA A N 1
ATOM 1225 C CA . ALA A 1 173 ? -16.897 3.393 49.827 1.00 93.94 173 ALA A CA 1
ATOM 1226 C C . ALA A 1 173 ? -17.647 2.254 50.549 1.00 93.94 173 ALA A C 1
ATOM 1228 O O . ALA A 1 173 ? -18.017 2.411 51.712 1.00 93.94 173 ALA A O 1
ATOM 1229 N N . ALA A 1 174 ? -17.848 1.109 49.888 1.00 94.19 174 ALA A N 1
ATOM 1230 C CA . ALA A 1 174 ? -18.492 -0.076 50.455 1.00 94.19 174 ALA A CA 1
ATOM 1231 C C . ALA A 1 174 ? -17.528 -1.246 50.721 1.00 94.19 174 ALA A C 1
ATOM 1233 O O . ALA A 1 174 ? -17.985 -2.348 51.022 1.00 94.19 174 ALA A O 1
ATOM 1234 N N . GLY A 1 175 ? -16.210 -1.032 50.616 1.00 95.06 175 GLY A N 1
ATOM 1235 C CA . GLY A 1 175 ? -15.214 -2.092 50.807 1.00 95.06 175 GLY A CA 1
ATOM 1236 C C . GLY A 1 175 ? -15.242 -3.175 49.720 1.00 95.06 175 GLY A C 1
ATOM 1237 O O . GLY A 1 175 ? -14.876 -4.316 49.988 1.00 95.06 175 GLY A O 1
ATOM 1238 N N . MET A 1 176 ? -15.699 -2.836 48.511 1.00 96.25 176 MET A N 1
ATOM 1239 C CA . MET A 1 176 ? -15.722 -3.732 47.354 1.00 96.25 176 MET A CA 1
ATOM 1240 C C . MET A 1 176 ? -14.449 -3.605 46.515 1.00 96.25 176 MET A C 1
ATOM 1242 O O . MET A 1 176 ? -13.836 -2.538 46.439 1.00 96.25 176 MET A O 1
ATOM 1246 N N . THR A 1 177 ? -14.098 -4.684 45.820 1.00 97.25 177 THR A N 1
ATOM 1247 C CA . THR A 1 177 ? -12.995 -4.714 44.856 1.00 97.25 177 THR A CA 1
ATOM 1248 C C . THR A 1 177 ? -13.558 -4.715 43.442 1.00 97.25 177 THR A C 1
ATOM 1250 O O . THR A 1 177 ? -14.224 -5.666 43.043 1.00 97.25 177 THR A O 1
ATOM 1253 N N . LEU A 1 178 ? -13.288 -3.655 42.679 1.00 97.56 178 LEU A N 1
ATOM 1254 C CA . LEU A 1 178 ? -13.743 -3.508 41.297 1.00 97.56 178 LEU A CA 1
ATOM 1255 C C . LEU A 1 178 ? -12.672 -3.971 40.303 1.00 97.56 178 LEU A C 1
ATOM 1257 O O . LEU A 1 178 ? -11.517 -3.552 40.376 1.00 97.56 178 LEU A O 1
ATOM 1261 N N . LYS A 1 179 ? -13.083 -4.778 39.326 1.00 97.50 179 LYS A N 1
ATOM 1262 C CA . LYS A 1 179 ? -12.353 -5.055 38.088 1.00 97.50 179 LYS A CA 1
ATOM 1263 C C . LYS A 1 179 ? -13.122 -4.439 36.922 1.00 97.50 179 LYS A C 1
ATOM 1265 O O . LYS A 1 179 ? -14.300 -4.734 36.738 1.00 97.50 179 LYS A O 1
ATOM 1270 N N . GLY A 1 180 ? -12.456 -3.575 36.161 1.00 94.94 180 GLY A N 1
ATOM 1271 C CA . GLY A 1 180 ? -13.035 -2.891 35.007 1.00 94.94 180 GLY A CA 1
ATOM 1272 C C . GLY A 1 180 ? -12.498 -3.418 33.682 1.00 94.94 180 GLY A C 1
ATOM 1273 O O . GLY A 1 180 ? -11.285 -3.530 33.526 1.00 94.94 180 GLY A O 1
ATOM 1274 N N . ALA A 1 181 ? -13.385 -3.677 32.726 1.00 95.44 181 ALA A N 1
ATOM 1275 C CA . ALA A 1 181 ? -13.056 -3.967 31.332 1.00 95.44 181 ALA A CA 1
ATOM 1276 C C . ALA A 1 181 ? -14.001 -3.184 30.404 1.00 95.44 181 ALA A C 1
ATOM 1278 O O . ALA A 1 181 ? -14.904 -3.742 29.785 1.00 95.44 181 ALA A O 1
ATOM 1279 N N . ILE A 1 182 ? -13.834 -1.857 30.371 1.00 95.81 182 ILE A N 1
ATOM 1280 C CA . ILE A 1 182 ? -14.567 -0.985 29.447 1.00 95.81 182 ILE A CA 1
ATOM 1281 C C . ILE A 1 182 ? -13.692 -0.730 28.216 1.00 95.81 182 ILE A C 1
ATOM 1283 O O . ILE A 1 182 ? -12.608 -0.153 28.329 1.00 95.81 182 ILE A O 1
ATOM 1287 N N . GLU A 1 183 ? -14.172 -1.155 27.053 1.00 93.12 183 GLU A N 1
ATOM 1288 C CA . GLU A 1 183 ? -13.494 -0.998 25.766 1.00 93.12 183 GLU A CA 1
ATOM 1289 C C . GLU A 1 183 ? -13.896 0.316 25.085 1.00 93.12 183 GLU A C 1
ATOM 1291 O O . GLU A 1 183 ? -14.990 0.834 25.299 1.00 93.12 183 GLU A O 1
ATOM 1296 N N . VAL A 1 184 ? -13.006 0.868 24.257 1.00 90.88 184 VAL A N 1
ATOM 1297 C CA . VAL A 1 184 ? -13.301 2.021 23.392 1.00 90.88 184 VAL A CA 1
ATOM 1298 C C . VAL A 1 184 ? -13.173 1.535 21.947 1.00 90.88 184 VAL A C 1
ATOM 1300 O O . VAL A 1 184 ? -12.046 1.299 21.499 1.00 90.88 184 VAL A O 1
ATOM 1303 N N . PRO A 1 185 ? -14.283 1.327 21.214 1.00 83.19 185 PRO A N 1
ATOM 1304 C CA . PRO A 1 185 ? -14.225 0.799 19.863 1.00 83.19 185 PRO A CA 1
ATOM 1305 C C . PRO A 1 185 ? -13.556 1.817 18.941 1.00 83.19 185 PRO A C 1
ATOM 1307 O O . PRO A 1 185 ? -13.994 2.962 18.816 1.00 83.19 185 PRO A O 1
ATOM 1310 N N . ARG A 1 186 ? -12.487 1.395 18.261 1.00 82.25 186 ARG A N 1
ATOM 1311 C CA . ARG A 1 186 ? -11.849 2.219 17.234 1.00 82.25 186 ARG A CA 1
ATOM 1312 C C . ARG A 1 186 ? -12.563 2.041 15.899 1.00 82.25 186 ARG A C 1
ATOM 1314 O O . ARG A 1 186 ? -12.730 0.902 15.454 1.00 82.25 186 ARG A O 1
ATOM 1321 N N . PRO A 1 187 ? -12.947 3.137 15.223 1.00 84.94 187 PRO A N 1
ATOM 1322 C CA . PRO A 1 187 ? -13.551 3.031 13.911 1.00 84.94 187 PRO A CA 1
ATOM 1323 C C . PRO A 1 187 ? -12.578 2.354 12.930 1.00 84.94 187 PRO A C 1
ATOM 1325 O O . PRO A 1 187 ? -11.350 2.511 13.043 1.00 84.94 187 PRO A O 1
ATOM 1328 N N . PRO A 1 188 ? -13.103 1.580 11.967 1.00 91.12 188 PRO A N 1
ATOM 1329 C CA . PRO A 1 188 ? -12.272 0.987 10.938 1.00 91.12 188 PRO A CA 1
ATOM 1330 C C . PRO A 1 188 ? -11.623 2.085 10.088 1.00 91.12 188 PRO A C 1
ATOM 1332 O O . PRO A 1 188 ? -12.243 3.103 9.782 1.00 91.12 188 PRO A O 1
ATOM 1335 N N . LEU A 1 189 ? -10.370 1.867 9.696 1.00 94.06 189 LEU A N 1
ATOM 1336 C CA . LEU A 1 189 ? -9.634 2.792 8.841 1.00 94.06 189 LEU A CA 1
ATOM 1337 C C . LEU A 1 189 ? -10.071 2.597 7.386 1.00 94.06 189 LEU A C 1
ATOM 1339 O O . LEU A 1 189 ? -10.109 1.464 6.909 1.00 94.06 189 LEU A O 1
ATOM 1343 N N . LEU A 1 190 ? -10.379 3.676 6.670 1.00 95.56 190 LEU A N 1
ATOM 1344 C CA . LEU A 1 190 ? -10.700 3.603 5.245 1.00 95.56 190 LEU A CA 1
ATOM 1345 C C . LEU A 1 190 ? -9.412 3.496 4.419 1.00 95.56 190 LEU A C 1
ATOM 1347 O O . LEU A 1 190 ? -8.497 4.306 4.575 1.00 95.56 190 LEU A O 1
ATOM 1351 N N . VAL A 1 191 ? -9.352 2.507 3.522 1.00 96.38 191 VAL A N 1
ATOM 1352 C CA . VAL A 1 191 ? -8.178 2.265 2.662 1.00 96.38 191 VAL A CA 1
ATOM 1353 C C . VAL A 1 191 ? -7.883 3.484 1.791 1.00 96.38 191 VAL A C 1
ATOM 1355 O O . VAL A 1 191 ? -6.733 3.908 1.712 1.00 96.38 191 VAL A O 1
ATOM 1358 N N . ASP A 1 192 ? -8.915 4.092 1.204 1.00 95.75 192 ASP A N 1
ATOM 1359 C CA . ASP A 1 192 ? -8.766 5.259 0.329 1.00 95.75 192 ASP A CA 1
ATOM 1360 C C . ASP A 1 192 ? -8.251 6.495 1.073 1.00 95.75 192 ASP A C 1
ATOM 1362 O O . ASP A 1 192 ? -7.526 7.306 0.496 1.00 95.75 192 ASP A O 1
ATOM 1366 N N . ASP A 1 193 ? -8.620 6.659 2.344 1.00 94.81 193 ASP A N 1
ATOM 1367 C CA . ASP A 1 193 ? -8.164 7.785 3.161 1.00 94.81 193 ASP A CA 1
ATOM 1368 C C . ASP A 1 193 ? -6.675 7.641 3.452 1.00 94.81 193 ASP A C 1
ATOM 1370 O O . ASP A 1 193 ? -5.899 8.550 3.165 1.00 94.81 193 ASP A O 1
ATOM 1374 N N . LEU A 1 194 ? -6.256 6.457 3.907 1.00 95.62 194 LEU A N 1
ATOM 1375 C CA . LEU A 1 194 ? -4.843 6.173 4.128 1.00 95.62 194 LEU A CA 1
ATOM 1376 C C . LEU A 1 194 ? -4.036 6.242 2.821 1.00 95.62 194 LEU A C 1
ATOM 1378 O O . LEU A 1 194 ? -2.919 6.755 2.816 1.00 95.62 194 LEU A O 1
ATOM 1382 N N . ALA A 1 195 ? -4.592 5.771 1.702 1.00 96.06 195 ALA A N 1
ATOM 1383 C CA . ALA A 1 195 ? -3.935 5.853 0.402 1.00 96.06 195 ALA A CA 1
ATOM 1384 C C . ALA A 1 195 ? -3.670 7.303 -0.017 1.00 96.06 195 ALA A C 1
ATOM 1386 O O . ALA A 1 195 ? -2.586 7.590 -0.526 1.00 96.06 195 ALA A O 1
ATOM 1387 N N . ARG A 1 196 ? -4.607 8.232 0.217 1.00 95.00 196 ARG A N 1
ATOM 1388 C CA . ARG A 1 196 ? -4.388 9.658 -0.081 1.00 95.00 196 ARG A CA 1
ATOM 1389 C C . ARG A 1 196 ? -3.260 10.253 0.755 1.00 95.00 196 ARG A C 1
ATOM 1391 O O . ARG A 1 196 ? -2.417 10.944 0.194 1.00 95.00 196 ARG A O 1
ATOM 1398 N N . GLU A 1 197 ? -3.207 9.933 2.045 1.00 94.44 197 GLU A N 1
ATOM 1399 C CA . GLU A 1 197 ? -2.152 10.412 2.949 1.00 94.44 197 GLU A CA 1
ATOM 1400 C C . GLU A 1 197 ? -0.768 9.888 2.545 1.00 94.44 197 GLU A C 1
ATOM 1402 O O . GLU A 1 197 ? 0.207 10.633 2.462 1.00 94.44 197 GLU A O 1
ATOM 1407 N N . VAL A 1 198 ? -0.682 8.601 2.210 1.00 95.94 198 VAL A N 1
ATOM 1408 C CA . VAL A 1 198 ? 0.578 7.960 1.816 1.00 95.94 198 VAL A CA 1
ATOM 1409 C C . VAL A 1 198 ? 1.087 8.472 0.467 1.00 95.94 198 VAL A C 1
ATOM 1411 O O . VAL A 1 198 ? 2.294 8.637 0.283 1.00 95.94 198 VAL A O 1
ATOM 1414 N N . ASN A 1 199 ? 0.196 8.749 -0.488 1.00 94.81 199 ASN A N 1
ATOM 1415 C CA . ASN A 1 199 ? 0.599 9.162 -1.835 1.00 94.81 199 ASN A CA 1
ATOM 1416 C C . ASN A 1 199 ? 1.185 10.582 -1.907 1.00 94.81 199 ASN A C 1
ATOM 1418 O O . ASN A 1 199 ? 1.776 10.931 -2.925 1.00 94.81 199 ASN A O 1
ATOM 1422 N N . VAL A 1 200 ? 1.130 11.371 -0.829 1.00 94.19 200 VAL A N 1
ATOM 1423 C CA . VAL A 1 200 ? 1.901 12.625 -0.716 1.00 94.19 200 VAL A CA 1
ATOM 1424 C C . VAL A 1 200 ? 3.416 12.359 -0.745 1.00 94.19 200 VAL A C 1
ATOM 1426 O O . VAL A 1 200 ? 4.188 13.208 -1.188 1.00 94.19 200 VAL A O 1
ATOM 1429 N N . PHE A 1 201 ? 3.842 11.163 -0.329 1.00 92.75 201 PHE A N 1
ATOM 1430 C CA . PHE A 1 201 ? 5.243 10.731 -0.307 1.00 92.75 201 PHE A CA 1
ATOM 1431 C C . PHE A 1 201 ? 5.657 9.935 -1.553 1.00 92.75 201 PHE A C 1
ATOM 1433 O O . PHE A 1 201 ? 6.795 9.477 -1.638 1.00 92.75 201 PHE A O 1
ATOM 1440 N N . ALA A 1 202 ? 4.754 9.737 -2.516 1.00 92.56 202 ALA A N 1
ATOM 1441 C CA . ALA A 1 202 ? 5.022 8.946 -3.709 1.00 92.56 202 ALA A CA 1
ATOM 1442 C C . ALA A 1 202 ? 6.038 9.648 -4.627 1.00 92.56 202 ALA A C 1
ATOM 1444 O O . ALA A 1 202 ? 5.756 10.692 -5.215 1.00 92.56 202 ALA A O 1
ATOM 1445 N N . THR A 1 203 ? 7.222 9.056 -4.788 1.00 93.75 203 THR A N 1
ATOM 1446 C CA . THR A 1 203 ? 8.306 9.608 -5.627 1.00 93.75 203 THR A CA 1
ATOM 1447 C C . THR A 1 203 ? 8.634 8.755 -6.846 1.00 93.75 203 THR A C 1
ATOM 1449 O O . THR A 1 203 ? 9.289 9.235 -7.772 1.00 93.75 203 THR A O 1
ATOM 1452 N N . CYS A 1 204 ? 8.150 7.512 -6.882 1.00 95.38 204 CYS A N 1
ATOM 1453 C CA . CYS A 1 204 ? 8.438 6.544 -7.937 1.00 95.38 204 CYS A CA 1
ATOM 1454 C C . CYS A 1 204 ? 7.170 5.841 -8.450 1.00 95.38 204 CYS A C 1
ATOM 1456 O O . CYS A 1 204 ? 7.140 4.629 -8.667 1.00 95.38 204 CYS A O 1
ATOM 1458 N N . GLY A 1 205 ? 6.106 6.621 -8.645 1.00 92.38 205 GLY A N 1
ATOM 1459 C CA . GLY A 1 205 ? 4.766 6.112 -8.937 1.00 92.38 205 GLY A CA 1
ATOM 1460 C C . GLY A 1 205 ? 3.915 5.967 -7.671 1.00 92.38 205 GLY A C 1
ATOM 1461 O O . GLY A 1 205 ? 4.430 6.145 -6.567 1.00 92.38 205 GLY A O 1
ATOM 1462 N N . PRO A 1 206 ? 2.607 5.704 -7.825 1.00 93.94 206 PRO A N 1
ATOM 1463 C CA . PRO A 1 206 ? 1.684 5.671 -6.702 1.00 93.94 206 PRO A CA 1
ATOM 1464 C C . PRO A 1 206 ? 2.002 4.517 -5.749 1.00 93.94 206 PRO A C 1
ATOM 1466 O O . PRO A 1 206 ? 2.361 3.416 -6.173 1.00 93.94 206 PRO A O 1
ATOM 1469 N N . LEU A 1 207 ? 1.816 4.775 -4.460 1.00 96.19 207 LEU A N 1
ATOM 1470 C CA . LEU A 1 207 ? 1.858 3.764 -3.415 1.00 96.19 207 LEU A CA 1
ATOM 1471 C C . LEU A 1 207 ? 0.460 3.172 -3.229 1.00 96.19 207 LEU A C 1
ATOM 1473 O O . LEU A 1 207 ? -0.546 3.887 -3.226 1.00 96.19 207 LEU A O 1
ATOM 1477 N N . THR A 1 208 ? 0.398 1.859 -3.058 1.00 96.88 208 THR A N 1
ATOM 1478 C CA . THR A 1 208 ? -0.838 1.115 -2.836 1.00 96.88 208 THR A CA 1
ATOM 1479 C C . THR A 1 208 ? -0.975 0.739 -1.374 1.00 96.88 208 THR A C 1
ATOM 1481 O O . THR A 1 208 ? -0.019 0.303 -0.737 1.00 96.88 208 THR A O 1
ATOM 1484 N N . VAL A 1 209 ? -2.184 0.891 -0.844 1.00 97.56 209 VAL A N 1
ATOM 1485 C CA . VAL A 1 209 ? -2.537 0.496 0.520 1.00 97.56 209 VAL A CA 1
ATOM 1486 C C . VAL A 1 209 ? -3.461 -0.710 0.444 1.00 97.56 209 VA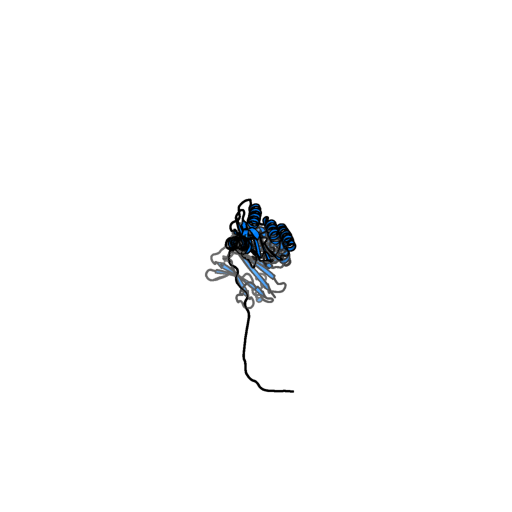L A C 1
ATOM 1488 O O . VAL A 1 209 ? -4.387 -0.740 -0.362 1.00 97.56 209 VAL A O 1
ATOM 1491 N N . SER A 1 210 ? -3.212 -1.709 1.282 1.00 96.69 210 SER A N 1
ATOM 1492 C CA . SER A 1 210 ? -4.038 -2.911 1.380 1.00 96.69 210 SER A CA 1
ATOM 1493 C C . SER A 1 210 ? -4.168 -3.387 2.827 1.00 96.69 210 SER A C 1
ATOM 1495 O O . SER A 1 210 ? -3.317 -3.107 3.674 1.00 96.69 210 SER A O 1
ATOM 1497 N N . GLY A 1 211 ? -5.261 -4.090 3.115 1.00 94.81 211 GLY A N 1
ATOM 1498 C CA . GLY A 1 211 ? -5.600 -4.598 4.442 1.00 94.81 211 GLY A CA 1
ATOM 1499 C C . GLY A 1 211 ? -7.102 -4.853 4.571 1.00 94.81 211 GLY A C 1
ATOM 1500 O O . GLY A 1 211 ? -7.886 -4.375 3.749 1.00 94.81 211 GLY A O 1
ATOM 1501 N N . GLY A 1 212 ? -7.495 -5.610 5.599 1.00 92.69 212 GLY A N 1
ATOM 1502 C CA . GLY A 1 212 ? -8.902 -5.902 5.894 1.00 92.69 212 GLY A CA 1
ATOM 1503 C C . GLY A 1 212 ? -9.663 -6.499 4.703 1.00 92.69 212 GLY A C 1
ATOM 1504 O O . GLY A 1 212 ? -9.220 -7.484 4.116 1.00 92.69 212 GLY A O 1
ATOM 1505 N N . ASP A 1 213 ? -10.801 -5.898 4.355 1.00 93.31 213 ASP A N 1
ATOM 1506 C CA . ASP A 1 213 ? -11.654 -6.305 3.225 1.00 93.31 213 ASP A CA 1
ATOM 1507 C C . ASP A 1 213 ? -11.345 -5.550 1.913 1.00 93.31 213 ASP A C 1
ATOM 1509 O O . ASP A 1 213 ? -12.100 -5.635 0.943 1.00 93.31 213 ASP A O 1
ATOM 1513 N N . GLY A 1 214 ? -10.246 -4.789 1.877 1.00 92.88 214 GLY A N 1
ATOM 1514 C CA . GLY A 1 214 ? -9.851 -3.955 0.739 1.00 92.88 214 GLY A CA 1
ATOM 1515 C C . GLY A 1 214 ? -10.542 -2.589 0.673 1.00 92.88 214 GLY A C 1
ATOM 1516 O O . GLY A 1 214 ? -10.162 -1.768 -0.156 1.00 92.88 214 GLY A O 1
ATOM 1517 N N . ARG A 1 215 ? -11.512 -2.306 1.550 1.00 94.88 215 ARG A N 1
ATOM 1518 C CA . ARG A 1 215 ? -12.155 -0.984 1.681 1.00 94.88 215 ARG A CA 1
ATOM 1519 C C . ARG A 1 215 ? -11.950 -0.393 3.065 1.00 94.88 215 ARG A C 1
ATOM 1521 O O . ARG A 1 215 ? -11.730 0.808 3.210 1.00 94.88 215 ARG A O 1
ATOM 1528 N N . THR A 1 216 ? -12.029 -1.247 4.073 1.00 95.56 216 THR A N 1
ATOM 1529 C CA . THR A 1 216 ? -11.920 -0.919 5.482 1.00 95.56 216 THR A CA 1
ATOM 1530 C C . THR A 1 216 ? -10.930 -1.847 6.174 1.00 95.56 216 THR A C 1
ATOM 1532 O O . THR A 1 216 ? -10.813 -3.031 5.852 1.00 95.56 216 THR A O 1
ATOM 1535 N N . ILE A 1 217 ? -10.199 -1.299 7.139 1.00 95.38 217 ILE A N 1
ATOM 1536 C CA . ILE A 1 217 ? -9.215 -2.022 7.937 1.00 95.38 217 ILE A CA 1
ATOM 1537 C C . ILE A 1 217 ? -9.682 -1.981 9.398 1.00 95.38 217 ILE A C 1
ATOM 1539 O O . ILE A 1 217 ? -9.596 -0.923 10.043 1.00 95.38 217 ILE A O 1
ATOM 1543 N N . PRO A 1 218 ? -10.209 -3.098 9.938 1.00 91.88 218 PRO A N 1
ATOM 1544 C CA . PRO A 1 218 ? -10.669 -3.149 11.322 1.00 91.88 218 PRO A CA 1
ATOM 1545 C C . PRO A 1 218 ? -9.500 -2.956 12.296 1.00 91.88 218 PRO A C 1
ATOM 1547 O O . PRO A 1 218 ? -8.330 -2.960 11.898 1.00 91.88 218 PRO A O 1
ATOM 1550 N N . ASP A 1 219 ? -9.805 -2.729 13.572 1.00 86.81 219 ASP A N 1
ATOM 1551 C CA . ASP A 1 219 ? -8.755 -2.653 14.590 1.00 86.81 219 ASP A CA 1
ATOM 1552 C C . ASP A 1 219 ? -8.005 -3.993 14.705 1.00 86.81 219 ASP A C 1
ATOM 1554 O O . ASP A 1 219 ? -8.568 -5.060 14.456 1.00 86.81 219 ASP A O 1
ATOM 1558 N N . GLY A 1 220 ? -6.707 -3.935 14.999 1.00 85.25 220 GLY A N 1
ATOM 1559 C CA . GLY A 1 220 ? -5.827 -5.111 15.071 1.00 85.25 220 GLY A CA 1
ATOM 1560 C C . GLY A 1 220 ? -5.473 -5.785 13.733 1.00 85.25 220 GLY A C 1
ATOM 1561 O O . GLY A 1 220 ? -4.564 -6.616 13.702 1.00 85.25 220 GLY A O 1
ATOM 1562 N N . ALA A 1 221 ? -6.119 -5.434 12.615 1.00 92.00 221 ALA A N 1
ATOM 1563 C CA . ALA A 1 221 ? -5.730 -5.941 11.297 1.00 92.00 221 ALA A CA 1
ATOM 1564 C C . ALA A 1 221 ? -4.427 -5.298 10.793 1.00 92.00 221 ALA A C 1
ATOM 1566 O O . ALA A 1 221 ? -4.088 -4.170 11.148 1.00 92.00 221 ALA A O 1
ATOM 1567 N N . ALA A 1 222 ? -3.698 -6.017 9.935 1.00 94.50 222 ALA A N 1
ATOM 1568 C CA . ALA A 1 222 ? -2.475 -5.504 9.328 1.00 94.50 222 ALA A CA 1
ATOM 1569 C C . ALA A 1 222 ? -2.773 -4.529 8.176 1.00 94.50 222 ALA A C 1
ATOM 1571 O O . ALA A 1 222 ? -3.683 -4.746 7.373 1.00 94.50 222 ALA A O 1
ATOM 1572 N N . VAL A 1 223 ? -1.949 -3.491 8.081 1.00 97.44 223 VAL A N 1
ATOM 1573 C CA . VAL A 1 223 ? -1.898 -2.512 6.995 1.00 97.44 223 VAL A CA 1
ATOM 1574 C C . VAL A 1 223 ? -0.629 -2.773 6.196 1.00 97.44 223 VAL A C 1
ATOM 1576 O O . VAL A 1 223 ? 0.464 -2.753 6.760 1.00 97.44 223 VAL A O 1
ATOM 1579 N N . THR A 1 224 ? -0.751 -2.986 4.889 1.00 98.12 224 THR A N 1
ATOM 1580 C CA . THR A 1 224 ? 0.402 -3.106 3.989 1.00 98.12 224 THR A CA 1
ATOM 1581 C C . THR A 1 224 ? 0.424 -1.937 3.020 1.00 98.12 224 THR A C 1
ATOM 1583 O O . THR A 1 224 ? -0.542 -1.711 2.292 1.00 98.12 224 THR A O 1
ATOM 1586 N N . ILE A 1 225 ? 1.536 -1.206 3.013 1.00 98.06 225 ILE A N 1
ATOM 1587 C CA . ILE A 1 225 ? 1.835 -0.171 2.027 1.00 98.06 225 ILE A CA 1
ATOM 1588 C C . ILE A 1 225 ? 2.895 -0.734 1.091 1.00 98.06 225 ILE A C 1
ATOM 1590 O O . ILE A 1 225 ? 3.985 -1.092 1.539 1.00 98.06 225 ILE A O 1
ATOM 1594 N N . SER A 1 226 ? 2.579 -0.798 -0.194 1.00 97.62 226 SER A N 1
ATOM 1595 C CA . SER A 1 226 ? 3.465 -1.326 -1.224 1.00 97.62 226 SER A CA 1
ATOM 1596 C C . SER A 1 226 ? 3.664 -0.338 -2.365 1.00 97.62 226 SER A C 1
ATOM 1598 O O . SER A 1 226 ? 2.846 0.554 -2.592 1.00 97.62 226 SER A O 1
ATOM 1600 N N . GLY A 1 227 ? 4.782 -0.471 -3.070 1.00 96.06 227 GLY A N 1
ATOM 1601 C CA . GLY A 1 227 ? 5.107 0.369 -4.217 1.00 96.06 227 GLY A CA 1
ATOM 1602 C C . GLY A 1 227 ? 6.601 0.616 -4.335 1.00 96.06 227 GLY A C 1
ATOM 1603 O O . GLY A 1 227 ? 7.415 -0.147 -3.816 1.00 96.06 227 GLY A O 1
ATOM 1604 N N . ARG A 1 228 ? 6.964 1.689 -5.032 1.00 95.62 228 ARG A N 1
ATOM 1605 C CA . ARG A 1 228 ? 8.360 2.052 -5.282 1.00 95.62 228 ARG A CA 1
ATOM 1606 C C . ARG A 1 228 ? 8.669 3.409 -4.670 1.00 95.62 228 ARG A C 1
ATOM 1608 O O . ARG A 1 228 ? 7.832 4.310 -4.687 1.00 95.62 228 ARG A O 1
ATOM 1615 N N . ILE A 1 229 ? 9.893 3.556 -4.190 1.00 96.19 229 ILE A N 1
ATOM 1616 C CA . ILE A 1 229 ? 10.436 4.784 -3.611 1.00 96.19 229 ILE A CA 1
ATOM 1617 C C . ILE A 1 229 ? 11.745 5.147 -4.306 1.00 96.19 229 ILE A C 1
ATOM 1619 O O . ILE A 1 229 ? 12.458 4.275 -4.799 1.00 96.19 229 ILE A O 1
ATOM 1623 N N . ALA A 1 230 ? 12.047 6.440 -4.362 1.00 94.94 230 ALA A N 1
ATOM 1624 C CA . ALA A 1 230 ? 13.246 6.959 -5.014 1.00 94.94 230 ALA A CA 1
ATOM 1625 C C . ALA A 1 230 ? 14.420 7.144 -4.037 1.00 94.94 230 ALA A C 1
ATOM 1627 O O . ALA A 1 230 ? 15.554 7.378 -4.462 1.00 94.94 230 ALA A O 1
ATOM 1628 N N . ARG A 1 231 ? 14.146 7.131 -2.723 1.00 91.31 231 ARG A N 1
ATOM 1629 C CA . ARG A 1 231 ? 15.136 7.406 -1.671 1.00 91.31 231 ARG A CA 1
ATOM 1630 C C . ARG A 1 231 ? 14.939 6.499 -0.466 1.00 91.31 231 ARG A C 1
ATOM 1632 O O . ARG A 1 231 ? 13.817 6.264 -0.034 1.00 91.31 231 ARG A O 1
ATOM 1639 N N . GLU A 1 232 ? 16.036 6.062 0.144 1.00 89.25 232 GLU A N 1
ATOM 1640 C CA . GLU A 1 232 ? 15.999 5.170 1.313 1.00 89.25 232 GLU A CA 1
ATOM 1641 C C . GLU A 1 232 ? 15.258 5.769 2.517 1.00 89.25 232 GLU A C 1
ATOM 1643 O O . GLU A 1 232 ? 14.526 5.066 3.216 1.00 89.25 232 GLU A O 1
ATOM 1648 N N . ASN A 1 233 ? 15.398 7.079 2.743 1.00 92.19 233 ASN A N 1
ATOM 1649 C CA . ASN A 1 233 ? 14.771 7.770 3.870 1.00 92.19 233 ASN A CA 1
ATOM 1650 C C . ASN A 1 233 ? 13.241 7.900 3.745 1.00 92.19 233 ASN A C 1
ATOM 1652 O O . ASN A 1 233 ? 12.572 8.198 4.733 1.00 92.19 233 ASN A O 1
ATOM 1656 N N . GLU A 1 234 ? 12.660 7.656 2.567 1.00 93.56 234 GLU A N 1
ATOM 1657 C CA . GLU A 1 234 ? 11.208 7.731 2.363 1.00 93.56 234 GLU A CA 1
ATOM 1658 C C . GLU A 1 234 ? 10.475 6.661 3.175 1.00 93.56 234 GLU A C 1
ATOM 1660 O O . GLU A 1 234 ? 9.387 6.919 3.682 1.00 93.56 234 GLU A O 1
ATOM 1665 N N . LYS A 1 235 ? 11.100 5.499 3.409 1.00 94.25 235 LYS A N 1
ATOM 1666 C CA . LYS A 1 235 ? 10.512 4.435 4.231 1.00 94.25 235 LYS A CA 1
ATOM 1667 C C . LYS A 1 235 ? 10.208 4.902 5.659 1.00 94.25 235 LYS A C 1
ATOM 1669 O O . LYS A 1 235 ? 9.118 4.638 6.164 1.00 94.25 235 LYS A O 1
ATOM 1674 N N . SER A 1 236 ? 11.150 5.587 6.310 1.00 94.69 236 SER A N 1
ATOM 1675 C CA . SER A 1 236 ? 10.945 6.117 7.664 1.00 94.69 236 SER A CA 1
ATOM 1676 C C . SER A 1 236 ? 9.956 7.280 7.675 1.00 94.69 236 SER A C 1
ATOM 1678 O O . SER A 1 236 ? 9.100 7.322 8.552 1.00 94.69 236 SER A O 1
ATOM 1680 N N . LEU A 1 237 ? 10.008 8.166 6.674 1.00 94.50 237 LEU A N 1
ATOM 1681 C CA . LEU A 1 237 ? 9.074 9.292 6.565 1.00 94.50 237 LEU A CA 1
ATOM 1682 C C . LEU A 1 237 ? 7.622 8.819 6.400 1.00 94.50 237 LEU A C 1
ATOM 1684 O O . LEU A 1 237 ? 6.735 9.315 7.091 1.00 94.50 237 LEU A O 1
ATOM 1688 N N . ILE A 1 238 ? 7.388 7.818 5.544 1.00 95.75 238 ILE A N 1
ATOM 1689 C CA . ILE A 1 238 ? 6.067 7.203 5.366 1.00 95.75 238 ILE A CA 1
ATOM 1690 C C . ILE A 1 238 ? 5.600 6.575 6.683 1.00 95.75 238 ILE A C 1
ATOM 1692 O O . ILE A 1 238 ? 4.474 6.827 7.105 1.00 95.75 238 ILE A O 1
ATOM 1696 N N . ALA A 1 239 ? 6.454 5.791 7.354 1.00 94.94 239 ALA A N 1
ATOM 1697 C CA . ALA A 1 239 ? 6.107 5.141 8.620 1.00 94.94 239 ALA A CA 1
ATOM 1698 C C . ALA A 1 239 ? 5.698 6.151 9.704 1.00 94.94 239 ALA A C 1
ATOM 1700 O O . ALA A 1 239 ? 4.691 5.958 10.386 1.00 94.94 239 ALA A O 1
ATOM 1701 N N . GLU A 1 240 ? 6.464 7.232 9.857 1.00 94.06 240 GLU A N 1
ATOM 1702 C CA . GLU A 1 240 ? 6.197 8.281 10.841 1.00 94.06 240 GLU A CA 1
ATOM 1703 C C . GLU A 1 240 ? 4.895 9.029 10.548 1.00 94.06 240 GLU A C 1
ATOM 1705 O O . GLU A 1 240 ? 4.115 9.268 11.473 1.00 94.06 240 GLU A O 1
ATOM 1710 N N . ALA A 1 241 ? 4.633 9.340 9.276 1.00 92.94 241 ALA A N 1
ATOM 1711 C CA . ALA A 1 241 ? 3.437 10.058 8.851 1.00 92.94 241 ALA A CA 1
ATOM 1712 C C . ALA A 1 241 ? 2.148 9.252 9.067 1.00 92.94 241 ALA A C 1
ATOM 1714 O O . ALA A 1 241 ? 1.140 9.809 9.497 1.00 92.94 241 ALA A O 1
ATOM 1715 N N . VAL A 1 242 ? 2.168 7.938 8.813 1.00 94.62 242 VAL A N 1
ATOM 1716 C CA . VAL A 1 242 ? 0.958 7.103 8.925 1.00 94.62 242 VAL A CA 1
ATOM 1717 C C . VAL A 1 242 ? 0.703 6.565 10.326 1.00 94.62 242 VAL A C 1
ATOM 1719 O O . VAL A 1 242 ? -0.420 6.159 10.622 1.00 94.62 242 VAL A O 1
ATOM 1722 N N . ARG A 1 243 ? 1.709 6.553 11.209 1.00 92.25 243 ARG A N 1
ATOM 1723 C CA . ARG A 1 243 ? 1.593 5.986 12.562 1.00 92.25 243 ARG A CA 1
ATOM 1724 C C . ARG A 1 243 ? 0.376 6.509 13.351 1.00 92.25 243 ARG A C 1
ATOM 1726 O O . ARG A 1 243 ? -0.321 5.674 13.925 1.00 92.25 243 ARG A O 1
ATOM 1733 N N . PRO A 1 244 ? 0.053 7.821 13.362 1.00 90.75 244 PRO A N 1
ATOM 1734 C CA . PRO A 1 244 ? -1.129 8.326 14.067 1.00 90.75 244 PRO A CA 1
ATOM 1735 C C . PRO A 1 244 ? -2.460 7.817 13.493 1.00 90.75 244 PRO A C 1
ATOM 1737 O O . PRO A 1 244 ? -3.434 7.703 14.228 1.00 90.75 244 PRO A O 1
ATOM 1740 N N . LEU A 1 245 ? -2.505 7.509 12.193 1.00 90.81 245 LEU A N 1
ATOM 1741 C CA . LEU A 1 245 ? -3.706 7.035 11.493 1.00 90.81 245 LEU A CA 1
ATOM 1742 C C . LEU A 1 245 ? -3.907 5.527 11.669 1.00 90.81 245 LEU A C 1
ATOM 1744 O O . LEU A 1 245 ? -5.024 5.041 11.834 1.00 90.81 245 LEU A O 1
ATOM 1748 N N . VAL A 1 246 ? -2.804 4.781 11.616 1.00 92.19 246 VAL A N 1
ATOM 1749 C CA . VAL A 1 246 ? -2.784 3.319 11.715 1.00 92.19 246 VAL A CA 1
ATOM 1750 C C . VAL A 1 246 ? -3.074 2.870 13.153 1.00 92.19 246 VAL A C 1
ATOM 1752 O O . VAL A 1 246 ? -3.802 1.890 13.349 1.00 92.19 246 VAL A O 1
ATOM 1755 N N . GLY A 1 247 ? -2.597 3.617 14.156 1.00 88.12 247 GLY A N 1
ATOM 1756 C CA . GLY A 1 247 ? -2.765 3.283 15.570 1.00 88.12 247 GLY A CA 1
ATOM 1757 C C . GLY A 1 247 ? -2.001 2.009 15.935 1.00 88.12 247 GLY A C 1
ATOM 1758 O O . GLY A 1 247 ? -0.842 1.854 15.563 1.00 88.12 247 GLY A O 1
ATOM 1759 N N . GLU A 1 248 ? -2.666 1.078 16.620 1.00 85.62 248 GLU A N 1
ATOM 1760 C CA . GLU A 1 248 ? -2.080 -0.208 17.047 1.00 85.62 248 GLU A CA 1
ATOM 1761 C C . GLU A 1 248 ? -2.074 -1.283 15.945 1.00 85.62 248 GLU A C 1
ATOM 1763 O O . GLU A 1 248 ? -1.643 -2.416 16.161 1.00 85.62 248 GLU A O 1
ATOM 1768 N N . ARG A 1 249 ? -2.575 -0.962 14.747 1.00 92.75 249 ARG A N 1
ATOM 1769 C CA . ARG A 1 249 ? -2.582 -1.892 13.613 1.00 92.75 249 ARG A CA 1
ATOM 1770 C C . ARG A 1 249 ? -1.152 -2.196 13.165 1.00 92.75 249 ARG A C 1
ATOM 1772 O O . ARG A 1 249 ? -0.302 -1.309 13.090 1.00 92.75 249 ARG A O 1
ATOM 1779 N N . ALA A 1 250 ? -0.886 -3.450 12.806 1.00 94.06 250 ALA A N 1
ATOM 1780 C CA . ALA A 1 250 ? 0.447 -3.848 12.364 1.00 94.06 250 ALA A CA 1
ATOM 1781 C C . ALA A 1 250 ? 0.765 -3.215 10.997 1.00 94.06 250 ALA A C 1
ATOM 1783 O O . ALA A 1 250 ? 0.078 -3.497 10.018 1.00 94.06 250 ALA A O 1
ATOM 1784 N N . LEU A 1 251 ? 1.807 -2.385 10.911 1.00 96.38 251 LEU A N 1
ATOM 1785 C CA . LEU A 1 251 ? 2.225 -1.743 9.662 1.00 96.38 251 LEU A CA 1
ATOM 1786 C C . LEU A 1 251 ? 3.320 -2.554 8.960 1.00 96.38 251 LEU A C 1
ATOM 1788 O O . LEU A 1 251 ? 4.378 -2.816 9.533 1.00 96.38 251 LEU A O 1
ATOM 1792 N N . ARG A 1 252 ? 3.101 -2.885 7.686 1.00 97.25 252 ARG A N 1
ATOM 1793 C CA . ARG A 1 252 ? 4.095 -3.484 6.793 1.00 97.25 252 ARG A CA 1
ATOM 1794 C C . ARG A 1 252 ? 4.379 -2.558 5.616 1.00 97.25 252 ARG A C 1
ATOM 1796 O O . ARG A 1 252 ? 3.460 -2.090 4.953 1.00 97.25 252 ARG A O 1
ATOM 1803 N N . LEU A 1 253 ? 5.662 -2.326 5.349 1.00 97.00 253 LEU A N 1
ATOM 1804 C CA . LEU A 1 253 ? 6.130 -1.536 4.212 1.00 97.00 253 LEU A CA 1
ATOM 1805 C C . LEU A 1 253 ? 6.866 -2.449 3.225 1.00 97.00 253 LEU A C 1
ATOM 1807 O O . LEU A 1 253 ? 7.967 -2.917 3.521 1.00 97.00 253 LEU A O 1
ATOM 1811 N N . GLU A 1 254 ? 6.255 -2.683 2.069 1.00 97.25 254 GLU A N 1
ATOM 1812 C CA . GLU A 1 254 ? 6.781 -3.469 0.947 1.00 97.25 254 GLU A CA 1
ATOM 1813 C C . GLU A 1 254 ? 7.203 -2.512 -0.172 1.00 97.25 254 GLU A C 1
ATOM 1815 O O . GLU A 1 254 ? 6.540 -2.370 -1.200 1.00 97.25 254 GLU A O 1
ATOM 1820 N N . LEU A 1 255 ? 8.284 -1.778 0.093 1.00 96.19 255 LEU A N 1
ATOM 1821 C CA . LEU A 1 255 ? 8.771 -0.707 -0.769 1.00 96.19 255 LEU A CA 1
ATOM 1822 C C . LEU A 1 255 ? 10.034 -1.146 -1.508 1.00 96.19 255 LEU A C 1
ATOM 1824 O O . LEU A 1 255 ? 11.006 -1.571 -0.882 1.00 96.19 255 LEU A O 1
ATOM 1828 N N . GLU A 1 256 ? 10.020 -1.006 -2.827 1.00 94.31 256 GLU A N 1
ATOM 1829 C CA . GLU A 1 256 ? 11.174 -1.224 -3.696 1.00 94.31 256 GLU A CA 1
ATOM 1830 C C . GLU A 1 256 ? 11.917 0.100 -3.920 1.00 94.31 256 GLU A C 1
ATOM 1832 O O . GLU A 1 256 ? 11.312 1.101 -4.306 1.00 94.31 256 GLU A O 1
ATOM 1837 N N . LEU A 1 257 ? 13.228 0.118 -3.676 1.00 93.56 257 LEU A N 1
ATOM 1838 C CA . LEU A 1 257 ? 14.060 1.293 -3.918 1.00 93.56 257 LEU A CA 1
ATOM 1839 C C . LEU A 1 257 ? 14.552 1.303 -5.365 1.00 93.56 257 LEU A C 1
ATOM 1841 O O . LEU A 1 257 ? 15.266 0.398 -5.790 1.00 93.56 257 LEU A O 1
ATOM 1845 N N . LEU A 1 258 ? 14.232 2.370 -6.088 1.00 95.38 258 LEU A N 1
ATOM 1846 C CA . LEU A 1 258 ? 14.788 2.673 -7.403 1.00 95.38 258 LEU A CA 1
ATOM 1847 C C . LEU A 1 258 ? 15.469 4.039 -7.364 1.00 95.38 258 LEU A C 1
ATOM 1849 O O . LEU A 1 258 ? 15.180 4.865 -6.505 1.00 95.38 258 LEU A O 1
ATOM 1853 N N . SER A 1 259 ? 16.375 4.312 -8.299 1.00 93.44 259 SER A N 1
ATOM 1854 C CA . SER A 1 259 ? 16.970 5.644 -8.378 1.00 93.44 259 SER A CA 1
ATOM 1855 C C . SER A 1 259 ? 16.002 6.647 -9.013 1.00 93.44 259 SER A C 1
ATOM 1857 O O . SER A 1 259 ? 15.181 6.310 -9.872 1.00 93.44 259 SER A O 1
ATOM 1859 N N . LEU A 1 260 ? 16.123 7.922 -8.632 1.00 93.44 260 LEU A N 1
ATOM 1860 C CA . LEU A 1 260 ? 15.280 8.993 -9.169 1.00 93.44 260 LEU A CA 1
ATOM 1861 C C . LEU A 1 260 ? 15.292 9.082 -10.715 1.00 93.44 260 LEU A C 1
ATOM 1863 O O . LEU A 1 260 ? 14.216 9.279 -11.288 1.00 93.44 260 LEU A O 1
ATOM 1867 N N . PRO A 1 261 ? 16.433 8.919 -11.421 1.00 93.50 261 PRO A N 1
ATOM 1868 C CA . PRO A 1 261 ? 16.434 8.877 -12.884 1.00 93.50 261 PRO A CA 1
ATOM 1869 C C . PRO A 1 261 ? 15.543 7.773 -13.469 1.00 93.50 261 PRO A C 1
ATOM 1871 O O . PRO A 1 261 ? 14.765 8.037 -14.389 1.00 93.50 261 PRO A O 1
ATOM 1874 N N . VAL A 1 262 ? 15.588 6.564 -12.899 1.00 95.75 262 VAL A N 1
ATOM 1875 C CA . VAL A 1 262 ? 14.758 5.432 -13.337 1.00 95.75 262 VAL A CA 1
ATOM 1876 C C . VAL A 1 262 ? 13.282 5.692 -13.046 1.00 95.75 262 VAL A C 1
ATOM 1878 O O . VAL A 1 262 ? 12.441 5.486 -13.920 1.00 95.75 262 VAL A O 1
ATOM 1881 N N . CYS A 1 263 ? 12.960 6.233 -11.870 1.00 95.88 263 CYS A N 1
ATOM 1882 C CA . CYS A 1 263 ? 11.594 6.614 -11.504 1.00 95.88 263 CYS A CA 1
ATOM 1883 C C . CYS A 1 263 ? 10.979 7.627 -12.478 1.00 95.88 263 CYS A C 1
ATOM 1885 O O . CYS A 1 263 ? 9.831 7.472 -12.900 1.00 95.88 263 CYS A O 1
ATOM 1887 N N . ARG A 1 264 ? 11.745 8.649 -12.879 1.00 94.50 264 ARG A N 1
ATOM 1888 C CA . ARG A 1 264 ? 11.278 9.662 -13.839 1.00 94.50 264 ARG A CA 1
ATOM 1889 C C . ARG A 1 264 ? 10.987 9.069 -15.209 1.00 94.50 264 ARG A C 1
ATOM 1891 O O . ARG A 1 264 ? 10.011 9.462 -15.841 1.00 94.50 264 ARG A O 1
ATOM 1898 N N . LEU A 1 265 ? 11.813 8.127 -15.656 1.00 94.88 265 LEU A N 1
ATOM 1899 C CA . LEU A 1 265 ? 11.591 7.435 -16.916 1.00 94.88 265 LEU A CA 1
ATOM 1900 C C . LEU A 1 265 ? 10.360 6.525 -16.846 1.00 94.88 265 LEU A C 1
ATOM 1902 O O . LEU A 1 265 ? 9.519 6.595 -17.738 1.00 94.88 265 LEU A O 1
ATOM 1906 N N . LEU A 1 266 ? 10.212 5.735 -15.776 1.00 94.94 266 LEU A N 1
ATOM 1907 C CA . LEU A 1 266 ? 9.040 4.880 -15.551 1.00 94.94 266 LEU A CA 1
ATOM 1908 C C . LEU A 1 266 ? 7.727 5.670 -15.582 1.00 94.94 266 LEU A C 1
ATOM 1910 O O . LEU A 1 266 ? 6.745 5.178 -16.125 1.00 94.94 266 LEU A O 1
ATOM 1914 N N . GLY A 1 267 ? 7.719 6.905 -15.069 1.00 93.50 267 GLY A N 1
ATOM 1915 C CA . GLY A 1 267 ? 6.550 7.789 -15.112 1.00 93.50 267 GLY A CA 1
ATOM 1916 C C . GLY A 1 267 ? 6.076 8.171 -16.523 1.00 93.50 267 GLY A C 1
ATOM 1917 O O . GLY A 1 267 ? 4.961 8.665 -16.671 1.00 93.50 267 GLY A O 1
ATOM 1918 N N . LEU A 1 268 ? 6.893 7.943 -17.558 1.00 93.56 268 LEU A N 1
ATOM 1919 C CA . LEU A 1 268 ? 6.533 8.157 -18.964 1.00 93.56 268 LEU A CA 1
ATOM 1920 C C . LEU A 1 268 ? 6.144 6.870 -19.701 1.00 93.56 268 LEU A C 1
ATOM 1922 O O . LEU A 1 268 ? 5.692 6.935 -20.846 1.00 93.56 268 LEU A O 1
ATOM 1926 N N . LEU A 1 269 ? 6.363 5.707 -19.087 1.00 94.19 269 LEU A N 1
ATOM 1927 C CA . LEU A 1 269 ? 6.085 4.406 -19.683 1.00 94.19 269 LEU A CA 1
ATOM 1928 C C . LEU A 1 269 ? 4.676 3.929 -19.303 1.00 94.19 269 LEU A C 1
ATOM 1930 O O . LEU A 1 269 ? 4.122 4.357 -18.288 1.00 94.19 269 LEU A O 1
ATOM 1934 N N . PRO A 1 270 ? 4.070 3.026 -20.092 1.00 92.94 270 PRO A N 1
ATOM 1935 C CA . PRO A 1 270 ? 2.841 2.369 -19.672 1.00 92.94 270 PRO A CA 1
ATOM 1936 C C . PRO A 1 270 ? 3.069 1.575 -18.379 1.00 92.94 270 PRO A C 1
ATOM 1938 O O . PRO A 1 270 ? 4.141 1.001 -18.168 1.00 92.94 270 PRO A O 1
ATOM 1941 N N . ALA A 1 271 ? 2.026 1.500 -17.544 1.00 89.44 271 ALA A N 1
ATOM 1942 C CA . ALA A 1 271 ? 2.060 0.808 -16.251 1.00 89.44 271 ALA A CA 1
ATOM 1943 C C . ALA A 1 271 ? 2.487 -0.667 -16.360 1.00 89.44 271 ALA A C 1
ATOM 1945 O O . ALA A 1 271 ? 3.046 -1.227 -15.419 1.00 89.44 271 ALA A O 1
ATOM 1946 N N . SER A 1 272 ? 2.244 -1.295 -17.511 1.00 92.50 272 SER A N 1
ATOM 1947 C CA . SER A 1 272 ? 2.739 -2.629 -17.842 1.00 92.50 272 SER A CA 1
ATOM 1948 C C . SER A 1 272 ? 3.370 -2.621 -19.235 1.00 92.50 272 SER A C 1
ATOM 1950 O O . SER A 1 272 ? 2.865 -1.919 -20.117 1.00 92.50 272 SER A O 1
ATOM 1952 N N . PRO A 1 273 ? 4.468 -3.368 -19.443 1.00 96.44 273 PRO A N 1
AT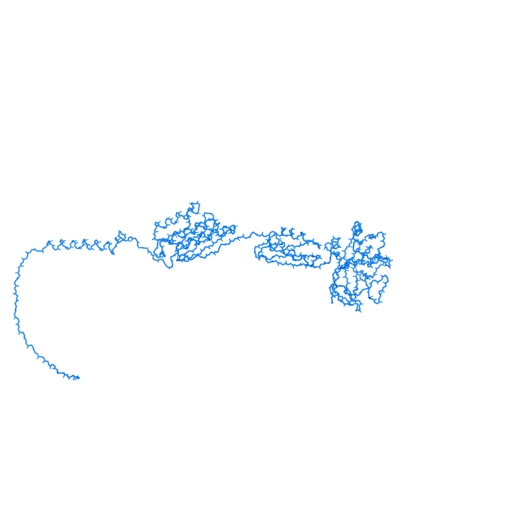OM 1953 C CA . PRO A 1 273 ? 5.104 -3.467 -20.747 1.00 96.44 273 PRO A CA 1
ATOM 1954 C C . PRO A 1 273 ? 4.220 -4.249 -21.724 1.00 96.44 273 PRO A C 1
ATOM 1956 O O . PRO A 1 273 ? 3.446 -5.120 -21.324 1.00 96.44 273 PRO A O 1
ATOM 1959 N N . ASP A 1 274 ? 4.368 -3.963 -23.015 1.00 96.62 274 ASP A N 1
ATOM 1960 C CA . ASP A 1 274 ? 3.761 -4.757 -24.078 1.00 96.62 274 ASP A CA 1
ATOM 1961 C C . ASP A 1 274 ? 4.367 -6.175 -24.059 1.00 96.62 274 ASP A C 1
ATOM 1963 O O . ASP A 1 274 ? 5.578 -6.321 -24.261 1.00 96.62 274 ASP A O 1
ATOM 1967 N N . PRO A 1 275 ? 3.562 -7.231 -23.833 1.00 95.19 275 PRO A N 1
ATOM 1968 C CA . PRO A 1 275 ? 4.067 -8.598 -23.748 1.00 95.19 275 PRO A CA 1
ATOM 1969 C C . PRO A 1 275 ? 4.661 -9.106 -25.071 1.00 95.19 275 PRO A C 1
ATOM 1971 O O . PRO A 1 275 ? 5.435 -10.061 -25.057 1.00 95.19 275 PRO A O 1
ATOM 1974 N N . ALA A 1 276 ? 4.345 -8.475 -26.209 1.00 95.88 276 ALA A N 1
ATOM 1975 C CA . ALA A 1 276 ? 4.954 -8.790 -27.498 1.00 95.88 276 ALA A CA 1
ATOM 1976 C C . ALA A 1 276 ? 6.403 -8.280 -27.618 1.00 95.88 276 ALA A C 1
ATOM 1978 O O . ALA A 1 276 ? 7.105 -8.657 -28.552 1.00 95.88 276 ALA A O 1
ATOM 1979 N N . LEU A 1 277 ? 6.868 -7.421 -26.708 1.00 97.69 277 LEU A N 1
ATOM 1980 C CA . LEU A 1 277 ? 8.237 -6.908 -26.676 1.00 97.69 277 LEU A CA 1
ATOM 1981 C C . LEU A 1 277 ? 8.945 -7.421 -25.424 1.00 97.69 277 LEU A C 1
ATOM 1983 O O . LEU A 1 277 ? 8.982 -6.761 -24.387 1.00 97.69 277 LEU A O 1
ATOM 1987 N N . SER A 1 278 ? 9.518 -8.618 -25.530 1.00 96.69 278 SER A N 1
ATOM 1988 C CA . SER A 1 278 ? 10.151 -9.303 -24.400 1.00 96.69 278 SER A CA 1
ATOM 1989 C C . SER A 1 278 ? 11.677 -9.259 -24.484 1.00 96.69 278 SER A C 1
ATOM 1991 O O . SER A 1 278 ? 12.257 -9.341 -25.564 1.00 96.69 278 SER A O 1
ATOM 1993 N N . PHE A 1 279 ? 12.351 -9.145 -23.339 1.00 97.50 279 PHE A N 1
ATOM 1994 C CA . PHE A 1 279 ? 13.815 -9.121 -23.283 1.00 97.50 279 PHE A CA 1
ATOM 1995 C C . PHE A 1 279 ? 14.348 -10.463 -22.806 1.00 97.50 279 PHE A C 1
ATOM 1997 O O . PHE A 1 279 ? 13.850 -11.018 -21.826 1.00 97.50 279 PHE A O 1
ATOM 2004 N N . ARG A 1 280 ? 15.402 -10.954 -23.453 1.00 96.44 280 ARG A N 1
ATOM 2005 C CA . ARG A 1 280 ? 16.188 -12.103 -23.008 1.00 96.44 280 ARG A CA 1
ATOM 2006 C C . ARG A 1 280 ? 17.572 -11.633 -22.598 1.00 96.44 280 ARG A C 1
ATOM 2008 O O . ARG A 1 280 ? 18.258 -10.956 -23.359 1.00 96.44 280 ARG A O 1
ATOM 2015 N N . PHE A 1 281 ? 17.972 -12.037 -21.403 1.00 97.44 281 PHE A N 1
ATOM 2016 C CA . PHE A 1 281 ? 19.290 -11.767 -20.858 1.00 97.44 281 PHE A CA 1
ATOM 2017 C C . PHE A 1 281 ? 20.175 -13.002 -20.995 1.00 97.44 281 PHE A C 1
ATOM 2019 O O . PHE A 1 281 ? 19.750 -14.129 -20.731 1.00 97.44 281 PHE A O 1
ATOM 2026 N N . LEU A 1 282 ? 21.395 -12.774 -21.461 1.00 96.62 282 LEU A N 1
ATOM 2027 C CA . LEU A 1 282 ? 22.420 -13.774 -21.704 1.00 96.62 282 LEU A CA 1
ATOM 2028 C C . LEU A 1 282 ? 23.698 -13.341 -20.983 1.00 96.62 282 LEU A C 1
ATOM 2030 O O . LEU A 1 282 ? 24.001 -12.151 -20.879 1.00 96.62 282 LEU A O 1
ATOM 2034 N N . ASP A 1 283 ? 24.451 -14.321 -20.509 1.00 94.69 283 ASP A N 1
ATOM 2035 C CA . ASP A 1 283 ? 25.806 -14.125 -20.009 1.00 94.69 283 ASP A CA 1
ATOM 2036 C C . ASP A 1 283 ? 26.749 -13.965 -21.209 1.00 94.69 283 ASP A C 1
ATOM 2038 O O . ASP A 1 283 ? 26.787 -14.835 -22.078 1.00 94.69 283 ASP A O 1
ATOM 2042 N N . GLY A 1 284 ? 27.465 -12.845 -21.297 1.00 93.62 284 GLY A N 1
ATOM 2043 C CA . GLY A 1 284 ? 28.323 -12.528 -22.440 1.00 93.62 284 GLY A CA 1
ATOM 2044 C C . GLY A 1 284 ? 29.544 -13.432 -22.593 1.00 93.62 284 GLY A C 1
ATOM 2045 O O . GLY A 1 284 ? 29.992 -13.633 -23.718 1.00 93.62 284 GLY A O 1
ATOM 2046 N N . ASP A 1 285 ? 30.033 -14.030 -21.504 1.00 90.94 285 ASP A N 1
ATOM 2047 C CA . ASP A 1 285 ? 31.188 -14.931 -21.538 1.00 90.94 285 ASP A CA 1
ATOM 2048 C C . ASP A 1 285 ? 30.754 -16.366 -21.900 1.00 90.94 285 ASP A C 1
ATOM 2050 O O . ASP A 1 285 ? 31.452 -17.080 -22.621 1.00 90.94 285 ASP A O 1
ATOM 2054 N N . ARG A 1 286 ? 29.580 -16.804 -21.421 1.00 90.44 286 ARG A N 1
ATOM 2055 C CA . ARG A 1 286 ? 29.068 -18.178 -21.610 1.00 90.44 286 AR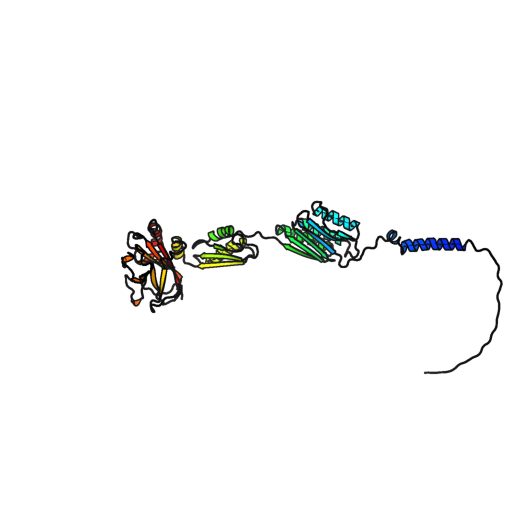G A CA 1
ATOM 2056 C C . ARG A 1 286 ? 28.067 -18.331 -22.755 1.00 90.44 286 ARG A C 1
ATOM 2058 O O . ARG A 1 286 ? 27.794 -19.452 -23.178 1.00 90.44 286 ARG A O 1
ATOM 2065 N N . GLY A 1 287 ? 27.447 -17.243 -23.202 1.00 90.00 287 GLY A N 1
ATOM 2066 C CA . GLY A 1 287 ? 26.344 -17.241 -24.167 1.00 90.00 287 GLY A C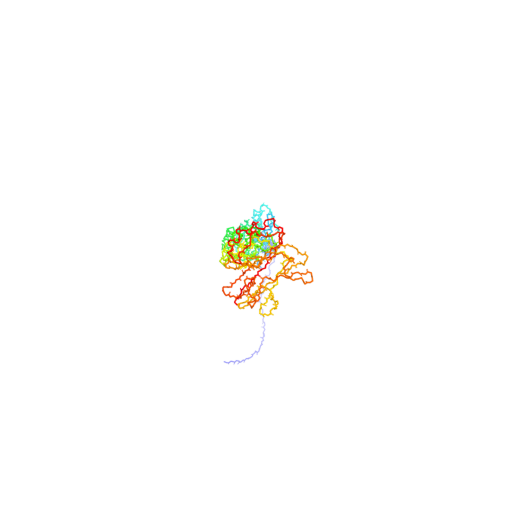A 1
ATOM 2067 C C . GLY A 1 287 ? 25.047 -17.892 -23.663 1.00 90.00 287 GLY A C 1
ATOM 2068 O O . GLY A 1 287 ? 24.092 -18.032 -24.427 1.00 90.00 287 GLY A O 1
ATOM 2069 N N . SER A 1 288 ? 24.988 -18.311 -22.395 1.00 91.69 288 SER A N 1
ATOM 2070 C CA . SER A 1 288 ? 23.836 -18.996 -21.804 1.00 91.69 288 SER A CA 1
ATOM 2071 C C . SER A 1 288 ? 22.796 -18.008 -21.257 1.00 91.69 288 SER A C 1
ATOM 2073 O O . SER A 1 288 ? 23.184 -16.956 -20.746 1.00 91.69 288 SER A O 1
ATOM 2075 N N . PRO A 1 289 ? 21.491 -18.343 -21.276 1.00 93.44 289 PRO A N 1
ATOM 2076 C CA . PRO A 1 289 ? 20.451 -17.541 -20.629 1.00 93.44 289 PRO A CA 1
ATOM 2077 C C . PRO A 1 289 ? 20.706 -17.307 -19.140 1.00 93.44 289 PRO A C 1
ATOM 2079 O O . PRO A 1 289 ? 21.075 -18.232 -18.417 1.00 93.44 289 PRO A O 1
ATOM 2082 N N . VAL A 1 290 ? 20.447 -16.081 -18.690 1.00 91.75 290 VAL A N 1
ATOM 2083 C CA . VAL A 1 290 ? 20.419 -15.710 -17.272 1.00 91.75 290 VAL A CA 1
ATOM 2084 C C . VAL A 1 290 ? 18.975 -15.767 -16.783 1.00 91.75 290 VAL A C 1
ATOM 2086 O O . VAL A 1 290 ? 18.065 -15.234 -17.422 1.00 91.75 290 VAL A O 1
ATOM 2089 N N . ALA A 1 291 ? 18.757 -16.450 -15.660 1.00 83.88 291 ALA A N 1
ATOM 2090 C CA . ALA A 1 291 ? 17.462 -16.476 -14.996 1.00 83.88 291 ALA A CA 1
ATOM 2091 C C . ALA A 1 291 ? 17.273 -15.181 -14.189 1.00 83.88 291 ALA A C 1
ATOM 2093 O O . ALA A 1 291 ? 18.109 -14.848 -13.355 1.00 83.88 291 ALA A O 1
ATOM 2094 N N . GLY A 1 292 ? 16.166 -14.472 -14.419 1.00 90.19 292 GLY A N 1
ATOM 2095 C CA . GLY A 1 292 ? 15.858 -13.215 -13.730 1.00 90.19 292 GLY A CA 1
ATOM 2096 C C . GLY A 1 292 ? 16.527 -11.984 -14.349 1.00 90.19 292 GLY A C 1
ATOM 2097 O O . GLY A 1 292 ? 16.809 -11.970 -15.549 1.00 90.19 292 GLY A O 1
ATOM 2098 N N . ASP A 1 293 ? 16.711 -10.952 -13.521 1.00 92.69 293 ASP A N 1
ATOM 2099 C CA . ASP A 1 293 ? 17.109 -9.593 -13.929 1.00 92.69 293 ASP A CA 1
ATOM 2100 C C . ASP A 1 293 ? 18.466 -9.160 -13.354 1.00 92.69 293 ASP A C 1
ATOM 2102 O O . ASP A 1 293 ? 18.897 -8.035 -13.594 1.00 92.69 293 ASP A O 1
ATOM 2106 N N . VAL A 1 294 ? 19.128 -10.029 -12.582 1.00 95.62 294 VAL A N 1
ATOM 2107 C CA . VAL A 1 294 ? 20.320 -9.685 -11.794 1.00 95.62 294 VAL A CA 1
ATOM 2108 C C . VAL A 1 294 ? 21.598 -10.121 -12.504 1.00 95.62 294 VAL A C 1
ATOM 2110 O O . VAL A 1 294 ? 21.734 -11.282 -12.891 1.00 95.62 294 VAL A O 1
ATOM 2113 N N . PHE A 1 295 ? 22.550 -9.199 -12.611 1.00 96.19 295 PHE A N 1
ATOM 2114 C CA . PHE A 1 295 ? 23.920 -9.441 -13.045 1.00 96.19 295 PHE A CA 1
ATOM 2115 C C . PHE A 1 295 ? 24.912 -8.999 -11.964 1.00 96.19 295 PHE A C 1
ATOM 2117 O O . PHE A 1 295 ? 24.798 -7.914 -11.399 1.00 96.19 295 PHE A O 1
ATOM 2124 N N . HIS A 1 296 ? 25.902 -9.839 -11.693 1.00 95.94 296 HIS A N 1
ATOM 2125 C CA . HIS A 1 296 ? 26.921 -9.621 -10.670 1.00 95.94 296 HIS A CA 1
ATOM 2126 C C . HIS A 1 296 ? 28.162 -8.924 -11.219 1.00 95.94 296 HIS A C 1
ATOM 2128 O O . HIS A 1 296 ? 28.406 -8.936 -12.430 1.00 95.94 296 HIS A O 1
ATOM 2134 N N . ALA A 1 297 ? 28.975 -8.365 -10.324 1.00 96.56 297 ALA A N 1
ATOM 2135 C CA . ALA A 1 297 ? 30.251 -7.754 -10.656 1.00 96.56 297 ALA A CA 1
ATOM 2136 C C . ALA A 1 297 ? 31.097 -8.661 -11.560 1.00 96.56 297 ALA A C 1
ATOM 2138 O O . ALA A 1 297 ? 31.214 -9.873 -11.368 1.00 96.56 297 ALA A O 1
ATOM 2139 N N . GLY A 1 298 ? 31.675 -8.061 -12.594 1.00 94.75 298 GLY A N 1
ATOM 2140 C CA . GLY A 1 298 ? 32.456 -8.765 -13.594 1.00 94.75 298 GLY A CA 1
ATOM 2141 C C . GLY A 1 298 ? 31.632 -9.485 -14.661 1.00 94.75 298 GLY A C 1
ATOM 2142 O O . GLY A 1 298 ? 32.221 -9.867 -15.662 1.00 94.75 298 GLY A O 1
ATOM 2143 N N . GLN A 1 299 ? 30.314 -9.650 -14.538 1.00 95.44 299 GLN A N 1
ATOM 2144 C CA . GLN A 1 299 ? 29.510 -10.246 -15.613 1.00 95.44 299 GLN A CA 1
ATOM 2145 C C . GLN A 1 299 ? 29.267 -9.244 -16.747 1.00 95.44 299 GLN A C 1
ATOM 2147 O O . GLN A 1 299 ? 29.196 -8.038 -16.522 1.00 95.44 299 GLN A O 1
ATOM 2152 N N . ASN A 1 300 ? 29.114 -9.736 -17.976 1.00 95.81 300 ASN A N 1
ATOM 2153 C CA . ASN A 1 300 ? 28.788 -8.919 -19.144 1.00 95.81 300 ASN A CA 1
ATOM 2154 C C . ASN A 1 300 ? 27.350 -9.214 -19.614 1.00 95.81 300 ASN A C 1
ATOM 2156 O O . ASN A 1 300 ? 27.100 -10.296 -20.149 1.00 95.81 300 ASN A O 1
ATOM 2160 N N . PRO A 1 301 ? 26.396 -8.283 -19.425 1.00 96.69 301 PRO A N 1
ATOM 2161 C CA . PRO A 1 301 ? 25.015 -8.481 -19.844 1.00 96.69 301 PRO A CA 1
ATOM 2162 C C . PRO A 1 301 ? 24.853 -8.372 -21.360 1.00 96.69 301 PRO A C 1
ATOM 2164 O O . PRO A 1 301 ? 25.029 -7.306 -21.961 1.00 96.69 301 PRO A O 1
ATOM 2167 N N . VAL A 1 302 ? 24.438 -9.473 -21.981 1.00 97.75 302 VAL A N 1
ATOM 2168 C CA . VAL A 1 302 ? 24.030 -9.510 -23.385 1.00 97.75 302 VAL A CA 1
ATOM 2169 C C . VAL A 1 302 ? 22.508 -9.520 -23.457 1.00 97.75 302 VAL A C 1
ATOM 2171 O O . VAL A 1 302 ? 21.844 -10.389 -22.894 1.00 97.75 302 VAL A O 1
ATOM 2174 N N . ILE A 1 303 ? 21.951 -8.535 -24.152 1.00 98.25 303 ILE A N 1
ATOM 2175 C CA . ILE A 1 303 ? 20.517 -8.273 -24.195 1.00 98.25 303 ILE A CA 1
ATOM 2176 C C . ILE A 1 303 ? 20.004 -8.556 -25.603 1.00 98.25 303 ILE A C 1
ATOM 2178 O O . ILE A 1 303 ? 20.459 -7.957 -26.580 1.00 98.25 303 ILE A O 1
ATOM 2182 N N . ASP A 1 304 ? 19.009 -9.430 -25.686 1.00 97.94 304 ASP A N 1
ATOM 2183 C CA . ASP A 1 304 ? 18.184 -9.647 -26.868 1.00 97.94 304 ASP A CA 1
ATOM 2184 C C . ASP A 1 304 ? 16.783 -9.092 -26.642 1.00 97.94 304 ASP A C 1
ATOM 2186 O O . ASP A 1 304 ? 16.168 -9.348 -25.609 1.00 97.94 304 ASP A O 1
ATOM 2190 N N . LEU A 1 305 ? 16.242 -8.407 -27.644 1.00 98.44 305 LEU A N 1
ATOM 2191 C CA . LEU A 1 305 ? 14.808 -8.172 -27.759 1.00 98.44 305 LEU A CA 1
ATOM 2192 C C . LEU A 1 305 ? 14.193 -9.269 -28.632 1.00 98.44 305 LEU A C 1
ATOM 2194 O O . LEU A 1 305 ? 14.668 -9.526 -29.739 1.00 98.44 305 LEU A O 1
ATOM 2198 N N . VAL A 1 306 ? 13.124 -9.889 -28.149 1.00 98.06 306 VAL A N 1
ATOM 2199 C CA . VAL A 1 306 ? 12.308 -10.854 -28.885 1.00 98.06 306 VAL A CA 1
ATOM 2200 C C . VAL A 1 306 ? 10.963 -10.212 -29.199 1.00 98.06 306 VAL A C 1
ATOM 2202 O O . VAL A 1 306 ? 10.254 -9.756 -28.300 1.00 98.06 306 VAL A O 1
ATOM 2205 N N . VAL A 1 307 ? 10.634 -10.189 -30.487 1.00 98.00 307 VAL A N 1
ATOM 2206 C CA . VAL A 1 307 ? 9.427 -9.580 -31.059 1.00 98.00 307 VAL A CA 1
ATOM 2207 C C . VAL A 1 307 ? 8.741 -10.608 -31.963 1.00 98.00 307 VAL A C 1
ATOM 2209 O O . VAL A 1 307 ? 9.459 -11.380 -32.594 1.00 98.00 307 VAL A O 1
ATOM 2212 N N . PRO A 1 308 ? 7.405 -10.647 -32.102 1.00 97.50 308 PRO A N 1
ATOM 2213 C CA . PRO A 1 308 ? 6.768 -11.476 -33.122 1.00 97.50 308 PRO A CA 1
ATOM 2214 C C . PRO A 1 308 ? 7.283 -11.146 -34.533 1.00 97.50 308 PRO A C 1
ATOM 2216 O O . PRO A 1 308 ? 7.536 -9.984 -34.865 1.00 97.50 308 PRO A O 1
ATOM 2219 N N . ALA A 1 309 ? 7.490 -12.174 -35.355 1.00 96.25 309 ALA A N 1
ATOM 2220 C CA . ALA A 1 309 ? 8.169 -12.061 -36.647 1.00 96.25 309 ALA A CA 1
ATOM 2221 C C . ALA A 1 309 ? 7.395 -11.234 -37.687 1.00 96.25 309 ALA A C 1
ATOM 2223 O O . ALA A 1 309 ? 8.009 -10.665 -38.593 1.00 96.25 309 ALA A O 1
ATOM 2224 N N . ASP A 1 310 ? 6.071 -11.167 -37.551 1.00 94.62 310 ASP A N 1
ATOM 2225 C CA . ASP A 1 310 ? 5.145 -10.429 -38.413 1.00 94.62 310 ASP A CA 1
ATOM 2226 C C . ASP A 1 310 ? 5.095 -8.923 -38.108 1.00 94.62 310 ASP A C 1
ATOM 2228 O O . ASP A 1 310 ? 4.543 -8.144 -38.887 1.00 94.62 310 ASP A O 1
ATOM 2232 N N . ARG A 1 311 ? 5.696 -8.485 -36.996 1.00 95.50 311 ARG A N 1
ATOM 2233 C CA . ARG A 1 311 ? 5.732 -7.071 -36.624 1.00 95.50 311 ARG A CA 1
ATOM 2234 C C . ARG A 1 311 ? 6.635 -6.284 -37.567 1.00 95.50 311 ARG A C 1
ATOM 2236 O O . ARG A 1 311 ? 7.725 -6.707 -37.953 1.00 95.50 311 ARG A O 1
ATOM 2243 N N . SER A 1 312 ? 6.203 -5.065 -37.862 1.00 95.31 312 SER A N 1
ATOM 2244 C CA . SER A 1 312 ? 6.937 -4.087 -38.660 1.00 95.31 312 SER A CA 1
ATOM 2245 C C . SER A 1 312 ? 7.004 -2.745 -37.942 1.00 95.31 312 SER A C 1
ATOM 2247 O O . SER A 1 312 ? 6.186 -2.462 -37.070 1.00 95.31 312 SER A O 1
ATOM 2249 N N . GLY A 1 313 ? 7.956 -1.904 -38.337 1.00 96.44 313 GLY A N 1
ATOM 2250 C CA . GLY A 1 313 ? 8.095 -0.546 -37.820 1.00 96.44 313 GLY A CA 1
ATOM 2251 C C . GLY A 1 313 ? 9.548 -0.176 -37.562 1.00 96.44 313 GLY A C 1
ATOM 2252 O O . GLY A 1 313 ? 10.474 -0.812 -38.072 1.00 96.44 313 GLY A O 1
ATOM 2253 N N . TYR A 1 314 ? 9.727 0.854 -36.749 1.00 97.69 314 TYR A N 1
ATOM 2254 C CA . TYR A 1 314 ? 11.007 1.403 -36.336 1.00 97.69 314 TYR A CA 1
ATOM 2255 C C . TYR A 1 314 ? 11.231 1.078 -34.864 1.00 97.69 314 TYR A C 1
ATOM 2257 O O . TYR A 1 314 ? 10.435 1.467 -34.005 1.00 97.69 314 TYR A O 1
ATOM 2265 N N . LEU A 1 315 ? 12.312 0.353 -34.584 1.00 98.25 315 LEU A N 1
ATOM 2266 C CA . LEU A 1 315 ? 12.729 0.027 -33.231 1.00 98.25 315 LEU A CA 1
ATOM 2267 C C . LEU A 1 315 ? 13.578 1.165 -32.667 1.00 98.25 315 LEU A C 1
ATOM 2269 O O . LEU A 1 315 ? 14.523 1.623 -33.303 1.00 98.25 315 LEU A O 1
ATOM 2273 N N . HIS A 1 316 ? 13.280 1.596 -31.452 1.00 98.12 316 HIS A N 1
ATOM 2274 C CA . HIS A 1 316 ? 14.169 2.430 -30.660 1.00 98.12 316 HIS A CA 1
ATOM 2275 C C . HIS A 1 316 ? 14.348 1.775 -29.294 1.00 98.12 316 HIS A C 1
ATOM 2277 O O . HIS A 1 316 ? 13.396 1.697 -28.523 1.00 98.12 316 HIS A O 1
ATOM 2283 N N . ALA A 1 317 ? 15.544 1.280 -28.998 1.00 98.38 317 ALA A N 1
ATOM 2284 C CA . ALA A 1 317 ? 15.870 0.653 -27.728 1.00 98.38 317 ALA A CA 1
ATOM 2285 C C . ALA A 1 317 ? 16.997 1.400 -27.019 1.00 98.38 317 ALA A C 1
ATOM 2287 O O . ALA A 1 317 ? 17.951 1.869 -27.646 1.00 98.38 317 ALA A O 1
ATOM 2288 N N . PHE A 1 318 ? 16.885 1.501 -25.702 1.00 98.25 318 PHE A N 1
ATOM 2289 C CA . PHE A 1 318 ? 17.849 2.185 -24.856 1.00 98.25 318 PHE A CA 1
ATOM 2290 C C . PHE A 1 318 ? 17.917 1.542 -23.471 1.00 98.25 318 PHE A C 1
ATOM 2292 O O . PHE A 1 318 ? 16.978 0.880 -23.031 1.00 98.25 318 PHE A O 1
ATOM 2299 N N . TYR A 1 319 ? 19.040 1.746 -22.796 1.00 97.69 319 TYR A N 1
ATOM 2300 C CA . TYR A 1 319 ? 19.250 1.391 -21.401 1.00 97.69 319 TYR A CA 1
ATOM 2301 C C . TYR A 1 319 ? 19.462 2.673 -20.600 1.00 97.69 319 TYR A C 1
ATOM 2303 O O . TYR A 1 319 ? 20.345 3.458 -20.933 1.00 97.69 319 TYR A O 1
ATOM 2311 N N . ALA A 1 320 ? 18.644 2.903 -19.580 1.00 97.12 320 ALA A N 1
ATOM 2312 C CA . ALA A 1 320 ? 18.850 3.966 -18.609 1.00 97.12 320 ALA A CA 1
ATOM 2313 C C . ALA A 1 320 ? 19.467 3.367 -17.346 1.00 97.12 320 ALA A C 1
ATOM 2315 O O . ALA A 1 320 ? 18.880 2.463 -16.750 1.00 97.12 320 ALA A O 1
ATOM 2316 N N . ASP A 1 321 ? 20.639 3.846 -16.947 1.00 94.50 321 ASP A N 1
ATOM 2317 C CA . ASP A 1 321 ? 21.263 3.403 -15.706 1.00 94.50 321 ASP A CA 1
ATOM 2318 C C . ASP A 1 321 ? 20.704 4.153 -14.489 1.00 94.50 321 ASP A C 1
ATOM 2320 O O . ASP A 1 321 ? 19.937 5.119 -14.591 1.00 94.50 321 ASP A O 1
ATOM 2324 N N . PHE A 1 322 ? 21.089 3.681 -13.307 1.00 93.06 322 PHE A N 1
ATOM 2325 C CA . PHE A 1 322 ? 20.657 4.283 -12.056 1.00 93.06 322 PHE A CA 1
ATOM 2326 C C . PHE A 1 322 ? 21.385 5.606 -11.745 1.00 93.06 322 PHE A C 1
ATOM 2328 O O . PHE A 1 322 ? 20.888 6.366 -10.913 1.00 93.06 322 PHE A O 1
ATOM 2335 N N . GLU A 1 323 ? 22.497 5.906 -12.426 1.00 93.75 323 GLU A N 1
ATOM 2336 C CA . GLU A 1 323 ? 23.292 7.137 -12.287 1.00 93.75 323 GLU A CA 1
ATOM 2337 C C . GLU A 1 323 ? 22.752 8.304 -13.134 1.00 93.75 323 GLU A C 1
ATOM 2339 O O . GLU A 1 323 ? 23.167 9.453 -12.970 1.00 93.75 323 GLU A O 1
ATOM 2344 N N . GLY A 1 324 ? 21.790 8.042 -14.020 1.00 95.38 324 GLY A N 1
ATOM 2345 C CA . GLY A 1 324 ? 21.129 9.061 -14.829 1.00 95.38 324 GLY A CA 1
ATOM 2346 C C . GLY A 1 324 ? 21.728 9.253 -16.219 1.00 95.38 324 GLY A C 1
ATOM 2347 O O . GLY A 1 324 ? 21.600 10.338 -16.798 1.00 95.38 324 GLY A O 1
ATOM 2348 N N . LYS A 1 325 ? 22.344 8.216 -16.789 1.00 96.94 325 LYS A N 1
ATOM 2349 C CA . LYS A 1 325 ? 22.694 8.142 -18.209 1.00 96.94 325 LYS A CA 1
ATOM 2350 C C . LYS A 1 325 ? 21.702 7.283 -18.976 1.00 96.94 325 LYS A C 1
ATOM 2352 O O . LYS A 1 325 ? 21.180 6.292 -18.478 1.00 96.94 325 LYS A O 1
ATOM 2357 N N . VAL A 1 326 ? 21.480 7.664 -20.228 1.00 97.81 326 VAL A N 1
ATOM 2358 C CA . VAL A 1 326 ? 20.759 6.868 -21.220 1.00 97.81 326 VAL A CA 1
ATOM 2359 C C . VAL A 1 326 ? 21.742 6.447 -22.296 1.00 97.81 326 VAL A C 1
ATOM 2361 O O . VAL A 1 326 ? 22.366 7.294 -22.933 1.00 97.81 326 VAL A O 1
ATOM 2364 N N . PHE A 1 327 ? 21.855 5.144 -22.517 1.00 97.12 327 PHE A N 1
ATOM 2365 C CA . PHE A 1 327 ? 22.620 4.530 -23.591 1.00 97.12 327 PHE A CA 1
ATOM 2366 C C . PHE A 1 327 ? 21.664 4.060 -24.680 1.00 97.12 327 PHE A C 1
ATOM 2368 O O . PHE A 1 327 ? 20.862 3.148 -24.481 1.00 97.12 327 PHE A O 1
ATOM 2375 N N . HIS A 1 328 ? 21.750 4.676 -25.850 1.00 97.75 328 HIS A N 1
ATOM 2376 C CA . HIS A 1 328 ? 20.978 4.275 -27.015 1.00 97.75 328 HIS A CA 1
ATOM 2377 C C . HIS A 1 328 ? 21.558 2.981 -27.587 1.00 97.75 328 HIS A C 1
ATOM 2379 O O . HIS A 1 328 ? 22.699 2.957 -28.040 1.00 97.75 328 HIS A O 1
ATOM 2385 N N . LEU A 1 329 ? 20.769 1.905 -27.566 1.00 97.62 329 LEU A N 1
ATOM 2386 C CA . LEU A 1 329 ? 21.165 0.581 -28.058 1.00 97.62 329 LEU A CA 1
ATOM 2387 C C . LEU A 1 329 ? 20.918 0.460 -29.567 1.00 97.62 329 LEU A C 1
ATOM 2389 O O . LEU A 1 329 ? 21.711 -0.152 -30.283 1.00 97.62 329 LEU A O 1
ATOM 2393 N N . VAL A 1 330 ? 19.817 1.045 -30.052 1.00 97.31 330 VAL A N 1
ATOM 2394 C CA . VAL A 1 330 ? 19.501 1.232 -31.478 1.00 97.31 330 VAL A CA 1
ATOM 2395 C C . VAL A 1 330 ? 18.327 2.217 -31.636 1.00 97.31 330 VAL A C 1
ATOM 2397 O O . VAL A 1 330 ? 17.394 2.137 -30.847 1.00 97.31 330 VAL A O 1
ATOM 2400 N N . PRO A 1 331 ? 18.304 3.102 -32.646 1.00 97.69 331 PRO A N 1
ATOM 2401 C CA . PRO A 1 331 ? 19.464 3.593 -33.364 1.00 97.69 331 PRO A CA 1
ATOM 2402 C C . PRO A 1 331 ? 20.257 4.616 -32.539 1.00 97.69 331 PRO A C 1
ATOM 2404 O O . PRO A 1 331 ? 19.735 5.273 -31.637 1.00 97.69 331 PRO A O 1
ATOM 2407 N N . HIS A 1 332 ? 21.511 4.807 -32.927 1.00 96.69 332 HIS A N 1
ATOM 2408 C CA . HIS A 1 332 ? 22.340 5.949 -32.547 1.00 96.69 332 HIS A CA 1
ATOM 2409 C C . HIS A 1 332 ? 23.308 6.292 -33.689 1.00 96.69 332 HIS A C 1
ATOM 2411 O O . HIS A 1 332 ? 23.355 5.602 -34.707 1.00 96.69 332 HIS A O 1
ATOM 2417 N N . ASN A 1 333 ? 24.093 7.358 -33.534 1.00 94.69 333 ASN A N 1
ATOM 2418 C CA . ASN A 1 333 ? 25.041 7.860 -34.541 1.00 94.69 333 ASN A CA 1
ATOM 2419 C C . ASN A 1 333 ? 25.935 6.795 -35.223 1.00 94.69 333 ASN A C 1
ATOM 2421 O O . ASN A 1 333 ? 26.187 6.902 -36.423 1.00 94.69 333 ASN A O 1
ATOM 2425 N N . ALA A 1 334 ? 26.386 5.780 -34.482 1.00 94.94 334 ALA A N 1
ATOM 2426 C CA . ALA A 1 334 ? 27.218 4.685 -34.988 1.00 94.94 334 ALA A CA 1
ATOM 2427 C C . ALA A 1 334 ? 26.432 3.405 -35.340 1.00 94.94 334 ALA A C 1
ATOM 2429 O O . ALA A 1 334 ? 26.994 2.506 -35.940 1.00 94.94 334 ALA A O 1
ATOM 2430 N N . ARG A 1 335 ? 25.135 3.306 -35.019 1.00 95.81 335 ARG A N 1
ATOM 2431 C CA . ARG A 1 335 ? 24.280 2.158 -35.368 1.00 95.81 335 ARG A CA 1
ATOM 2432 C C . ARG A 1 335 ? 22.920 2.663 -35.838 1.00 95.81 335 ARG A C 1
ATOM 2434 O O . ARG A 1 335 ? 22.007 2.847 -35.038 1.00 95.81 335 ARG A O 1
ATOM 2441 N N . GLN A 1 336 ? 22.802 2.938 -37.133 1.00 95.94 336 GLN A N 1
ATOM 2442 C CA . GLN A 1 336 ? 21.696 3.748 -37.667 1.00 95.94 336 GLN A CA 1
ATOM 2443 C C . GLN A 1 336 ? 20.488 2.926 -38.129 1.00 95.94 336 GLN A C 1
ATOM 2445 O O . GLN A 1 336 ? 19.361 3.415 -38.082 1.00 95.94 336 GLN A O 1
ATOM 2450 N N . LEU A 1 337 ? 20.707 1.685 -38.577 1.00 96.12 337 LEU A N 1
ATOM 2451 C CA . LEU A 1 337 ? 19.630 0.817 -39.052 1.00 96.12 337 LEU A CA 1
ATOM 2452 C C . LEU A 1 337 ? 18.722 0.416 -37.891 1.00 96.12 337 LEU A C 1
ATOM 2454 O O . LEU A 1 337 ? 19.159 -0.246 -36.951 1.00 96.12 337 LEU A O 1
ATOM 2458 N N . ASN A 1 338 ? 17.449 0.795 -37.982 1.00 96.69 338 ASN A N 1
ATOM 2459 C CA . ASN A 1 338 ? 16.454 0.479 -36.963 1.00 96.69 338 ASN A CA 1
ATOM 2460 C C . ASN A 1 338 ? 15.078 0.074 -37.507 1.00 96.69 338 ASN A C 1
ATOM 2462 O O . ASN A 1 338 ? 14.136 -0.108 -36.736 1.00 96.69 338 ASN A O 1
ATOM 2466 N N . VAL A 1 339 ? 14.951 -0.077 -38.825 1.00 97.56 339 VAL A N 1
ATOM 2467 C CA . VAL A 1 339 ? 13.755 -0.657 -39.438 1.00 97.56 339 VAL A CA 1
ATOM 2468 C C . VAL A 1 339 ? 13.720 -2.137 -39.077 1.00 97.56 339 VAL A C 1
ATOM 2470 O O . VAL A 1 339 ? 14.633 -2.879 -39.437 1.00 97.56 339 VAL A O 1
ATOM 2473 N N . LEU A 1 340 ? 12.672 -2.576 -38.377 1.00 96.19 340 LEU A N 1
ATOM 2474 C CA . LEU A 1 340 ? 12.602 -3.907 -37.771 1.00 96.19 340 LEU A CA 1
ATOM 2475 C C . LEU A 1 340 ? 12.796 -5.032 -38.796 1.00 96.19 340 LEU A C 1
ATOM 2477 O O . LEU A 1 340 ? 13.468 -6.014 -38.501 1.00 96.19 340 LEU A O 1
ATOM 2481 N N . SER A 1 341 ? 12.279 -4.871 -40.018 1.00 94.75 341 SER A N 1
ATOM 2482 C CA . SER A 1 341 ? 12.436 -5.855 -41.098 1.00 94.75 341 SER A CA 1
ATOM 2483 C C . SER A 1 341 ? 13.884 -6.035 -41.568 1.00 94.75 341 SER A C 1
ATOM 2485 O O . SER A 1 341 ? 14.212 -7.102 -42.085 1.00 94.75 341 SER A O 1
ATOM 2487 N N . GLN A 1 342 ? 14.750 -5.042 -41.351 1.00 96.12 342 GLN A N 1
ATOM 2488 C CA . GLN A 1 342 ? 16.150 -5.020 -41.790 1.00 96.12 342 GLN A CA 1
ATOM 2489 C C . GLN A 1 342 ? 17.143 -5.410 -40.686 1.00 96.12 342 GLN A C 1
ATOM 2491 O O . GLN A 1 342 ? 18.335 -5.530 -40.958 1.00 96.12 342 GLN A O 1
ATOM 2496 N N . ILE A 1 343 ? 16.679 -5.592 -39.446 1.00 95.94 343 ILE A N 1
ATOM 2497 C CA . ILE A 1 343 ? 17.532 -5.913 -38.297 1.00 95.94 343 ILE A CA 1
ATOM 2498 C C . ILE A 1 343 ? 17.092 -7.200 -37.601 1.00 95.94 343 ILE A C 1
ATOM 2500 O O . ILE A 1 343 ? 15.920 -7.580 -37.618 1.00 95.94 343 ILE A O 1
ATOM 2504 N N . GLY A 1 344 ? 18.041 -7.848 -36.930 1.00 94.88 344 GLY A N 1
ATOM 2505 C CA . GLY A 1 344 ? 17.798 -9.090 -36.204 1.00 94.88 344 GLY A CA 1
ATOM 2506 C C . GLY A 1 344 ? 17.677 -10.317 -37.106 1.00 94.88 344 GLY A C 1
ATOM 2507 O O . GLY A 1 344 ? 17.900 -10.267 -38.312 1.00 94.88 344 GLY A O 1
ATOM 2508 N N . THR A 1 345 ? 17.333 -11.436 -36.481 1.00 96.69 345 THR A N 1
ATOM 2509 C CA . THR A 1 345 ? 17.212 -12.757 -37.114 1.00 96.69 345 THR A CA 1
ATOM 2510 C C . THR A 1 345 ? 15.826 -13.321 -36.836 1.00 96.69 345 THR A C 1
ATOM 2512 O O . THR A 1 345 ? 15.328 -13.179 -35.721 1.00 96.69 345 THR A O 1
ATOM 2515 N N . VAL A 1 346 ? 15.178 -13.897 -37.849 1.00 96.88 346 VAL A N 1
ATOM 2516 C CA . VAL A 1 346 ? 13.861 -14.533 -37.698 1.00 96.88 346 VAL A CA 1
ATOM 2517 C C . VAL A 1 346 ? 14.066 -16.017 -37.419 1.00 96.88 346 VAL A C 1
ATOM 2519 O O . VAL A 1 346 ? 14.699 -16.715 -38.208 1.00 96.88 346 VAL A O 1
ATOM 2522 N N . GLU A 1 347 ? 13.530 -16.482 -36.298 1.00 94.88 347 GLU A N 1
ATOM 2523 C CA . GLU A 1 347 ? 13.576 -17.862 -35.824 1.00 94.88 347 GLU A CA 1
ATOM 2524 C C . GLU A 1 347 ? 12.131 -18.293 -35.512 1.00 94.88 347 GLU A C 1
ATOM 2526 O O . GLU A 1 347 ? 11.562 -17.936 -34.479 1.00 94.88 347 GLU A O 1
ATOM 2531 N N . GLY A 1 348 ? 11.507 -19.024 -36.443 1.00 95.00 348 GLY A N 1
ATOM 2532 C CA . GLY A 1 348 ? 10.101 -19.420 -36.332 1.00 95.00 348 GLY A CA 1
ATOM 2533 C C . GLY A 1 348 ? 9.145 -18.225 -36.410 1.00 95.00 348 GLY A C 1
ATOM 2534 O O . GLY A 1 348 ? 9.166 -17.469 -37.380 1.00 95.00 348 GLY A O 1
ATOM 2535 N N . ASP A 1 349 ? 8.302 -18.073 -35.393 1.00 96.12 349 ASP A N 1
ATOM 2536 C CA . ASP A 1 349 ? 7.321 -16.994 -35.231 1.00 96.12 349 ASP A CA 1
ATOM 2537 C C . ASP A 1 349 ? 7.889 -15.755 -34.519 1.00 96.12 349 ASP A C 1
ATOM 2539 O O . ASP A 1 349 ? 7.169 -14.779 -34.299 1.00 96.12 349 ASP A O 1
ATOM 2543 N N . THR A 1 350 ? 9.185 -15.753 -34.195 1.00 97.31 350 THR A N 1
ATOM 2544 C CA . THR A 1 350 ? 9.843 -14.636 -33.513 1.00 97.31 350 THR A CA 1
ATOM 2545 C C . THR A 1 350 ? 10.996 -14.050 -34.317 1.00 97.31 350 THR A C 1
ATOM 2547 O O . THR A 1 350 ? 11.673 -14.716 -35.098 1.00 97.31 350 THR A O 1
ATOM 2550 N N . ARG A 1 351 ? 11.240 -12.760 -34.105 1.00 97.88 351 ARG A N 1
ATOM 2551 C CA . ARG A 1 351 ? 12.426 -12.022 -34.518 1.00 97.88 351 ARG A CA 1
ATOM 2552 C C . ARG A 1 351 ? 13.233 -11.663 -33.280 1.00 97.88 351 ARG A C 1
ATOM 2554 O O . ARG A 1 351 ? 12.734 -11.015 -32.361 1.00 97.88 351 ARG A O 1
ATOM 2561 N N . ARG A 1 352 ? 14.508 -12.031 -33.299 1.00 97.88 352 ARG A N 1
ATOM 2562 C CA . ARG A 1 352 ? 15.482 -11.735 -32.253 1.00 97.88 352 ARG A CA 1
ATOM 2563 C C . ARG A 1 352 ? 16.409 -10.613 -32.696 1.00 97.88 352 ARG A C 1
ATOM 2565 O O . ARG A 1 352 ? 17.101 -10.737 -33.709 1.00 97.88 352 ARG A O 1
ATOM 2572 N N . VAL A 1 353 ? 16.430 -9.520 -31.941 1.00 98.12 353 VAL A N 1
ATOM 2573 C CA . VAL A 1 353 ? 17.270 -8.344 -32.186 1.00 98.12 353 VAL A CA 1
ATOM 2574 C C . VAL A 1 353 ? 18.284 -8.198 -31.052 1.00 98.12 353 VAL A C 1
ATOM 2576 O O . VAL A 1 353 ? 17.914 -7.915 -29.916 1.00 98.12 353 VAL A O 1
ATOM 2579 N N . ARG A 1 354 ? 19.571 -8.350 -31.376 1.00 97.94 354 ARG A N 1
ATOM 2580 C CA . ARG A 1 354 ? 20.697 -8.149 -30.452 1.00 97.94 354 ARG A CA 1
ATOM 2581 C C . ARG A 1 354 ? 20.847 -6.667 -30.109 1.00 97.94 354 ARG A C 1
ATOM 2583 O O . ARG A 1 354 ? 21.026 -5.841 -31.010 1.00 97.94 354 ARG A O 1
ATOM 2590 N N . LEU A 1 355 ? 20.758 -6.321 -28.829 1.00 98.12 355 LEU A N 1
ATOM 2591 C CA . LEU A 1 355 ? 20.849 -4.945 -28.334 1.00 98.12 355 LEU A CA 1
ATOM 2592 C C . LEU A 1 355 ? 22.211 -4.630 -27.705 1.00 98.12 355 LEU A C 1
ATOM 2594 O O . LEU A 1 355 ? 22.698 -3.516 -27.888 1.00 98.12 355 LEU A O 1
ATOM 2598 N N . THR A 1 356 ? 22.827 -5.596 -27.019 1.00 97.81 356 THR A N 1
ATOM 2599 C CA . THR A 1 356 ? 24.194 -5.499 -26.469 1.00 97.81 356 THR A CA 1
ATOM 2600 C C . THR A 1 356 ? 24.999 -6.758 -26.787 1.00 97.81 356 THR A C 1
ATOM 2602 O O . THR A 1 356 ? 24.414 -7.776 -27.139 1.00 97.81 356 THR A O 1
ATOM 2605 N N . TRP A 1 357 ? 26.328 -6.704 -26.703 1.00 97.25 357 TRP A N 1
ATOM 2606 C CA . TRP A 1 357 ? 27.232 -7.759 -27.176 1.00 97.25 357 TRP A CA 1
ATOM 2607 C C . TRP A 1 357 ? 28.229 -8.219 -26.115 1.00 97.25 357 TRP A C 1
ATOM 2609 O O . TRP A 1 357 ? 28.462 -7.490 -25.141 1.00 97.25 357 TRP A O 1
ATOM 2619 N N . PRO A 1 358 ? 28.826 -9.412 -26.319 1.00 96.56 358 PRO A N 1
ATOM 2620 C CA . PRO A 1 358 ? 30.034 -9.813 -25.621 1.00 96.56 358 PRO A CA 1
ATOM 2621 C C . PRO A 1 358 ? 31.092 -8.708 -25.667 1.00 96.56 358 PRO A C 1
ATOM 2623 O O . PRO A 1 358 ? 31.264 -8.056 -26.697 1.00 96.56 358 PRO A O 1
ATOM 2626 N N . GLU A 1 359 ? 31.829 -8.501 -24.578 1.00 94.06 359 GLU A N 1
ATOM 2627 C CA . GLU A 1 359 ? 32.897 -7.493 -24.521 1.00 94.06 359 GLU A CA 1
ATOM 2628 C C . GLU A 1 359 ? 33.966 -7.729 -25.601 1.00 94.06 359 GLU A C 1
ATOM 2630 O O . GLU A 1 359 ? 34.476 -6.779 -26.189 1.00 94.06 359 GLU A O 1
ATOM 2635 N N . SER A 1 360 ? 34.238 -8.995 -25.931 1.00 93.06 360 SER A N 1
ATOM 2636 C CA . SER A 1 360 ? 35.148 -9.400 -27.010 1.00 93.06 360 SER A CA 1
ATOM 2637 C C . SER A 1 360 ? 34.689 -8.980 -28.413 1.00 93.06 360 SER A C 1
ATOM 2639 O O . SER A 1 360 ? 35.514 -8.898 -29.320 1.00 93.06 360 SER A O 1
ATOM 2641 N N . GLU A 1 361 ? 33.395 -8.713 -28.595 1.00 94.69 361 GLU A N 1
ATOM 2642 C CA . GLU A 1 361 ? 32.780 -8.271 -29.852 1.00 94.69 361 GLU A CA 1
ATOM 2643 C C . GLU A 1 361 ? 32.438 -6.771 -29.831 1.00 94.69 361 GLU A C 1
ATOM 2645 O O . GLU A 1 361 ? 31.944 -6.228 -30.817 1.00 94.69 361 GLU A O 1
ATOM 2650 N N . ALA A 1 362 ? 32.674 -6.074 -28.715 1.00 92.88 362 ALA A N 1
ATOM 2651 C CA . ALA A 1 362 ? 32.257 -4.689 -28.558 1.00 92.88 362 ALA A CA 1
ATOM 2652 C C . ALA A 1 362 ? 32.974 -3.752 -29.546 1.00 92.88 362 ALA A C 1
ATOM 2654 O O . ALA A 1 362 ? 34.181 -3.824 -29.776 1.00 92.88 362 ALA A O 1
ATOM 2655 N N . SER A 1 363 ? 32.219 -2.809 -30.105 1.00 94.31 363 SER A N 1
ATOM 2656 C CA . SER A 1 363 ? 32.712 -1.816 -31.060 1.00 94.31 363 SER A CA 1
ATOM 2657 C C . SER A 1 363 ? 31.980 -0.480 -30.897 1.00 94.31 363 SER A C 1
ATOM 2659 O O . SER A 1 363 ? 31.206 -0.268 -29.955 1.00 94.31 363 SER A O 1
ATOM 2661 N N . LEU A 1 364 ? 32.213 0.468 -31.812 1.00 90.38 364 LEU A N 1
ATOM 2662 C CA . LEU A 1 364 ? 31.461 1.727 -31.832 1.00 90.38 364 LEU A CA 1
ATOM 2663 C C . LEU A 1 364 ? 29.966 1.505 -32.110 1.00 90.38 364 LEU A C 1
ATOM 2665 O O . LEU A 1 364 ? 29.145 2.236 -31.552 1.00 90.38 364 LEU A O 1
ATOM 2669 N N . GLU A 1 365 ? 29.622 0.488 -32.902 1.00 92.88 365 GLU A N 1
ATOM 2670 C CA . GLU A 1 365 ? 28.238 0.129 -33.244 1.00 92.88 365 GLU A CA 1
ATOM 2671 C C . GLU A 1 365 ? 27.637 -0.896 -32.271 1.00 92.88 365 GLU A C 1
ATOM 2673 O O . GLU A 1 365 ? 26.420 -0.974 -32.117 1.00 92.88 365 GLU A O 1
ATOM 2678 N N . GLN A 1 366 ? 28.490 -1.692 -31.618 1.00 93.75 366 GLN A N 1
ATOM 2679 C CA . GLN A 1 366 ? 28.095 -2.822 -30.781 1.00 93.75 366 GLN A CA 1
ATOM 2680 C C . GLN A 1 366 ? 28.449 -2.545 -29.319 1.00 93.75 366 GLN A C 1
ATOM 2682 O O . GLN A 1 366 ? 29.604 -2.657 -28.911 1.00 93.75 366 GLN A O 1
ATOM 2687 N N . LEU A 1 367 ? 27.463 -2.141 -28.512 1.00 93.81 367 LEU A N 1
ATOM 2688 C CA . LEU A 1 367 ? 27.677 -1.897 -27.085 1.00 93.81 367 LEU A CA 1
ATOM 2689 C C . LEU A 1 367 ? 27.868 -3.222 -26.338 1.00 93.81 367 LEU A C 1
ATOM 2691 O O . LEU A 1 367 ? 26.916 -3.980 -26.185 1.00 93.81 367 LEU A O 1
ATOM 2695 N N . GLY A 1 368 ? 29.070 -3.461 -25.824 1.00 93.56 368 GLY A N 1
ATOM 2696 C CA . GLY A 1 368 ? 29.332 -4.415 -24.747 1.00 93.56 368 GLY A CA 1
ATOM 2697 C C . GLY A 1 368 ? 29.750 -3.662 -23.487 1.00 93.56 368 GLY A C 1
ATOM 2698 O O . GLY A 1 368 ? 30.371 -2.601 -23.580 1.00 93.56 368 GLY A O 1
ATOM 2699 N N . PHE A 1 369 ? 29.368 -4.170 -22.319 1.00 93.06 369 PHE A N 1
ATOM 2700 C CA . PHE A 1 369 ? 29.763 -3.593 -21.036 1.00 93.06 369 PHE A CA 1
ATOM 2701 C C . PHE A 1 369 ? 29.856 -4.670 -19.960 1.00 93.06 369 PHE A C 1
ATOM 2703 O O . PHE A 1 369 ? 29.111 -5.651 -19.981 1.00 93.06 369 PHE A O 1
ATOM 2710 N N . ARG A 1 370 ? 30.758 -4.462 -19.006 1.00 94.81 370 ARG A N 1
ATOM 2711 C CA . ARG A 1 370 ? 30.931 -5.323 -17.840 1.00 94.81 370 ARG A CA 1
ATOM 2712 C C . ARG A 1 370 ? 30.343 -4.629 -16.618 1.00 94.81 370 ARG A C 1
ATOM 2714 O O . ARG A 1 370 ? 30.498 -3.421 -16.463 1.00 94.81 370 ARG A O 1
ATOM 2721 N N . VAL A 1 371 ? 29.650 -5.384 -15.776 1.00 95.25 371 VAL A N 1
ATOM 2722 C CA . VAL A 1 371 ? 29.110 -4.881 -14.514 1.00 95.25 371 VAL A CA 1
ATOM 2723 C C . VAL A 1 371 ? 30.271 -4.554 -13.583 1.00 95.25 371 VAL A C 1
ATOM 2725 O O . VAL A 1 371 ? 31.123 -5.400 -13.312 1.00 95.25 371 VAL A O 1
ATOM 2728 N N . ALA A 1 372 ? 30.294 -3.321 -13.104 1.00 94.56 372 ALA A N 1
ATOM 2729 C CA . ALA A 1 372 ? 31.257 -2.804 -12.146 1.00 94.56 372 ALA A CA 1
ATOM 2730 C C . ALA A 1 372 ? 30.532 -1.854 -11.188 1.00 94.56 372 ALA A C 1
ATOM 2732 O O . ALA A 1 372 ? 29.392 -1.477 -11.453 1.00 94.56 372 ALA A O 1
ATOM 2733 N N . GLU A 1 373 ? 31.193 -1.483 -10.093 1.00 93.56 373 GLU A N 1
ATOM 2734 C CA . GLU A 1 373 ? 30.678 -0.468 -9.175 1.00 93.56 373 GLU A CA 1
ATOM 2735 C C . GLU A 1 373 ? 30.508 0.894 -9.877 1.00 93.56 373 GLU A C 1
ATOM 2737 O O . GLU A 1 373 ? 31.351 1.251 -10.709 1.00 93.56 373 GLU A O 1
ATOM 2742 N N . PRO A 1 374 ? 29.486 1.691 -9.506 1.00 93.44 374 PRO A N 1
ATOM 2743 C CA . PRO A 1 374 ? 28.454 1.401 -8.501 1.00 93.44 374 PRO A CA 1
ATOM 2744 C C . PRO A 1 374 ? 27.411 0.359 -8.960 1.00 93.44 374 PRO A C 1
ATOM 2746 O O . PRO A 1 374 ? 27.275 0.064 -10.142 1.00 93.44 374 PRO A O 1
ATOM 2749 N N . PHE A 1 375 ? 26.668 -0.221 -8.013 1.00 93.88 375 PHE A N 1
ATOM 2750 C CA . PHE A 1 375 ? 25.597 -1.184 -8.300 1.00 93.88 375 PHE A CA 1
ATOM 2751 C C . PHE A 1 375 ? 24.215 -0.553 -8.127 1.00 93.88 375 PHE A C 1
ATOM 2753 O O . PHE A 1 375 ? 24.025 0.309 -7.268 1.00 93.88 375 PHE A O 1
ATOM 2760 N N . GLY A 1 376 ? 23.238 -1.008 -8.907 1.00 93.62 376 GLY A N 1
ATOM 2761 C CA . GLY A 1 376 ? 21.869 -0.525 -8.812 1.00 93.62 376 GLY A CA 1
ATOM 2762 C C . GLY A 1 376 ? 20.950 -1.083 -9.891 1.00 93.62 376 GLY A C 1
ATOM 2763 O O . GLY A 1 376 ? 21.331 -1.908 -10.719 1.00 93.62 376 GLY A O 1
ATOM 2764 N N . THR A 1 377 ? 19.707 -0.616 -9.882 1.00 96.12 377 THR A N 1
ATOM 2765 C CA . THR A 1 377 ? 18.680 -1.057 -10.828 1.00 96.12 377 THR A CA 1
ATOM 2766 C C . THR A 1 377 ? 18.562 -0.063 -11.972 1.00 96.12 377 THR A C 1
ATOM 2768 O O . THR A 1 377 ? 18.107 1.056 -11.761 1.00 96.12 377 THR A O 1
ATOM 2771 N N . GLY A 1 378 ? 18.948 -0.470 -13.180 1.00 96.12 378 GLY A N 1
ATOM 2772 C CA . GLY A 1 378 ? 18.676 0.250 -14.422 1.00 96.12 378 GLY A CA 1
ATOM 2773 C C . GLY A 1 378 ? 17.426 -0.269 -15.141 1.00 96.12 378 GLY A C 1
ATOM 2774 O O . GLY A 1 378 ? 16.790 -1.240 -14.724 1.00 96.12 378 GLY A O 1
ATOM 2775 N N . LEU A 1 379 ? 17.075 0.371 -16.255 1.00 97.69 379 LEU A N 1
ATOM 2776 C CA . LEU A 1 379 ? 15.887 0.064 -17.048 1.00 97.69 379 LEU A CA 1
ATOM 2777 C C . LEU A 1 379 ? 16.236 -0.066 -18.530 1.00 97.69 379 LEU A C 1
ATOM 2779 O O . LEU A 1 379 ? 16.727 0.875 -19.151 1.00 97.69 379 LEU A O 1
ATOM 2783 N N . VAL A 1 380 ? 15.930 -1.219 -19.118 1.00 98.19 380 VAL A N 1
ATOM 2784 C CA . VAL A 1 380 ? 16.001 -1.432 -20.566 1.00 98.19 380 VAL A CA 1
ATOM 2785 C C . VAL A 1 380 ? 14.616 -1.189 -21.151 1.00 98.19 380 VAL A C 1
ATOM 2787 O O . VAL A 1 380 ? 13.630 -1.735 -20.660 1.00 98.19 380 VAL A O 1
ATOM 2790 N N . VAL A 1 381 ? 14.535 -0.382 -22.205 1.00 98.56 381 VAL A N 1
ATOM 2791 C CA . VAL A 1 381 ? 13.279 -0.010 -22.865 1.00 98.56 381 VAL A CA 1
ATOM 2792 C C . VAL A 1 381 ? 13.404 -0.230 -24.366 1.00 98.56 381 VAL A C 1
ATOM 2794 O O . VAL A 1 381 ? 14.431 0.085 -24.964 1.00 98.56 381 VAL A O 1
ATOM 2797 N N . ALA A 1 382 ? 12.343 -0.744 -24.981 1.00 98.50 382 ALA A N 1
ATOM 2798 C CA . ALA A 1 382 ? 12.183 -0.889 -26.418 1.00 98.50 382 ALA A CA 1
ATOM 2799 C C . ALA A 1 382 ? 10.853 -0.267 -26.841 1.00 98.50 382 ALA A C 1
ATOM 2801 O O . ALA A 1 382 ? 9.793 -0.617 -26.330 1.00 98.50 382 ALA A O 1
ATOM 2802 N N . VAL A 1 383 ? 10.923 0.642 -27.804 1.00 98.25 383 VAL A N 1
ATOM 2803 C CA . VAL A 1 383 ? 9.783 1.318 -28.411 1.00 98.25 383 VAL A CA 1
ATOM 2804 C C . VAL A 1 383 ? 9.716 0.878 -29.865 1.00 98.25 383 VAL A C 1
ATOM 2806 O O . VAL A 1 383 ? 10.610 1.191 -30.651 1.00 98.25 383 VAL A O 1
ATOM 2809 N N . LEU A 1 384 ? 8.672 0.140 -30.229 1.00 98.06 384 LEU A N 1
ATOM 2810 C CA . LEU A 1 384 ? 8.374 -0.200 -31.616 1.00 98.06 384 LEU A CA 1
ATOM 2811 C C . LEU A 1 384 ? 7.283 0.741 -32.118 1.00 98.06 384 LEU A C 1
ATOM 2813 O O . LEU A 1 384 ? 6.164 0.712 -31.615 1.00 98.06 384 LEU A O 1
ATOM 2817 N N . SER A 1 385 ? 7.623 1.571 -33.096 1.00 97.31 385 SER A N 1
ATOM 2818 C CA . SER A 1 385 ? 6.779 2.669 -33.584 1.00 97.31 385 SER A CA 1
ATOM 2819 C C . SER A 1 385 ? 6.557 2.591 -35.093 1.00 97.31 385 SER A C 1
ATOM 2821 O O . SER A 1 385 ? 7.354 1.997 -35.817 1.00 97.31 385 SER A O 1
ATOM 2823 N N . GLU A 1 386 ? 5.479 3.199 -35.588 1.00 95.62 386 GLU A N 1
ATOM 2824 C CA . GLU A 1 386 ? 5.131 3.175 -37.020 1.00 95.62 386 GLU A CA 1
ATOM 2825 C C . GLU A 1 386 ? 6.036 4.075 -37.877 1.00 95.62 386 GLU A C 1
ATOM 2827 O O . GLU A 1 386 ? 6.171 3.879 -39.083 1.00 95.62 386 GLU A O 1
ATOM 2832 N N . ARG A 1 387 ? 6.690 5.053 -37.247 1.00 94.06 387 ARG A N 1
ATOM 2833 C CA . ARG A 1 387 ? 7.596 6.039 -37.854 1.00 94.06 387 ARG A CA 1
ATOM 2834 C C . ARG A 1 387 ? 8.840 6.216 -36.980 1.00 94.06 387 ARG A C 1
ATOM 2836 O O . ARG A 1 387 ? 8.761 5.892 -35.799 1.00 94.06 387 ARG A O 1
ATOM 2843 N N . PRO A 1 388 ? 9.961 6.760 -37.492 1.00 94.19 388 PRO A N 1
ATOM 2844 C CA . PRO A 1 388 ? 11.125 7.047 -36.657 1.00 94.19 388 PRO A CA 1
ATOM 2845 C C . PRO A 1 388 ? 10.741 7.860 -35.413 1.00 94.19 388 PRO A C 1
ATOM 2847 O O . PRO A 1 388 ? 10.068 8.888 -35.525 1.00 94.19 388 PRO A O 1
ATOM 2850 N N . LEU A 1 389 ? 11.162 7.384 -34.236 1.00 95.44 389 LEU A N 1
ATOM 2851 C CA . LEU A 1 389 ? 10.775 7.969 -32.949 1.00 95.44 389 LEU A CA 1
ATOM 2852 C C . LEU A 1 389 ? 11.286 9.410 -32.803 1.00 95.44 389 LEU A C 1
ATOM 2854 O O . LEU A 1 389 ? 10.549 10.300 -32.386 1.00 95.44 389 LEU A O 1
ATOM 2858 N N . PHE A 1 390 ? 12.540 9.646 -33.192 1.00 95.12 390 PHE A N 1
ATOM 2859 C CA . PHE A 1 390 ? 13.166 10.965 -33.193 1.00 95.12 390 PHE A CA 1
ATOM 2860 C C . PHE A 1 390 ? 13.462 11.427 -34.627 1.00 95.12 390 PHE A C 1
ATOM 2862 O O . PHE A 1 390 ? 13.777 10.597 -35.480 1.00 95.12 390 PHE A O 1
ATOM 2869 N N . PRO A 1 391 ? 13.411 12.745 -34.902 1.00 90.88 391 PRO A N 1
ATOM 2870 C CA . PRO A 1 391 ? 13.718 13.287 -36.227 1.00 90.88 391 PRO A CA 1
ATOM 2871 C C . PRO A 1 391 ? 15.211 13.208 -36.579 1.00 90.88 391 PRO A C 1
ATOM 2873 O O . PRO A 1 391 ? 15.563 13.167 -37.753 1.00 90.88 391 PRO A O 1
ATOM 2876 N N . LEU A 1 392 ? 16.085 13.196 -35.568 1.00 92.75 392 LEU A N 1
ATOM 2877 C CA . LEU A 1 392 ? 17.533 13.077 -35.709 1.00 92.75 392 LEU A CA 1
ATOM 2878 C C . LEU A 1 392 ? 18.042 11.909 -34.867 1.00 92.75 392 LEU A C 1
ATOM 2880 O O . LEU A 1 392 ? 17.469 11.585 -33.822 1.00 92.75 392 LEU A O 1
ATOM 2884 N N . LEU A 1 393 ? 19.147 11.310 -35.311 1.00 94.88 393 LEU A N 1
ATOM 2885 C CA . LEU A 1 393 ? 19.848 10.293 -34.537 1.00 94.88 393 LEU A CA 1
ATOM 2886 C C . LEU A 1 393 ? 20.362 10.886 -33.227 1.00 94.88 393 LEU A C 1
ATOM 2888 O O . LEU A 1 393 ? 20.966 11.959 -33.201 1.00 94.88 393 LEU A O 1
ATOM 2892 N N . ARG A 1 394 ? 20.140 10.146 -32.144 1.00 95.25 394 ARG A N 1
ATOM 2893 C CA . ARG A 1 394 ? 20.649 10.480 -30.816 1.00 95.25 394 ARG A CA 1
ATOM 2894 C C . ARG A 1 394 ? 22.129 10.078 -30.706 1.00 95.25 394 ARG A C 1
ATOM 2896 O O . ARG A 1 394 ? 22.573 9.168 -31.425 1.00 95.25 394 ARG A O 1
ATOM 2903 N N . PRO A 1 395 ? 22.920 10.741 -29.844 1.00 96.25 395 PRO A N 1
ATOM 2904 C CA . PRO A 1 395 ? 24.246 10.240 -29.498 1.00 96.25 395 PRO A CA 1
ATOM 2905 C C . PRO A 1 395 ? 24.133 8.847 -28.863 1.00 96.25 395 PRO A C 1
ATOM 2907 O O . PRO A 1 395 ? 23.082 8.463 -28.360 1.00 96.25 395 PRO A O 1
ATOM 2910 N N . ARG A 1 396 ? 25.226 8.078 -28.857 1.00 94.88 396 ARG A N 1
ATOM 2911 C CA . ARG A 1 396 ? 25.248 6.758 -28.200 1.00 94.88 396 ARG A CA 1
ATOM 2912 C C . ARG A 1 396 ? 24.898 6.841 -26.711 1.00 94.88 396 ARG A C 1
ATOM 2914 O O . ARG A 1 396 ? 24.277 5.922 -26.192 1.00 94.88 396 ARG A O 1
ATOM 2921 N N . ALA A 1 397 ? 25.293 7.921 -26.043 1.00 96.50 397 ALA A N 1
ATOM 2922 C CA . ALA A 1 397 ? 24.961 8.169 -24.650 1.00 96.50 397 ALA A CA 1
ATOM 2923 C C . ALA A 1 397 ? 24.619 9.643 -24.419 1.00 96.50 397 ALA A C 1
ATOM 2925 O O . ALA A 1 397 ? 25.218 10.529 -25.032 1.00 96.50 397 ALA A O 1
ATOM 2926 N N . GLU A 1 398 ? 23.694 9.896 -23.503 1.00 97.44 398 GLU A N 1
ATOM 2927 C CA . GLU A 1 398 ? 23.305 11.229 -23.042 1.00 97.44 398 GLU A CA 1
ATOM 2928 C C . GLU A 1 398 ? 22.792 11.188 -21.594 1.00 97.44 398 GLU A C 1
ATOM 2930 O O . GLU A 1 398 ? 22.727 10.121 -20.983 1.00 97.44 398 GLU A O 1
ATOM 2935 N N . SER A 1 399 ? 22.483 12.345 -21.002 1.00 97.81 399 SER A N 1
ATOM 2936 C CA . SER A 1 399 ? 21.849 12.385 -19.680 1.00 97.81 399 SER A CA 1
ATOM 2937 C C . SER A 1 399 ? 20.360 12.048 -19.772 1.00 97.81 399 SER A C 1
ATOM 2939 O O . SER A 1 399 ? 19.699 12.342 -20.767 1.00 97.81 399 SER A O 1
ATOM 2941 N N . VAL A 1 400 ? 19.812 11.491 -18.690 1.00 96.69 400 VAL A N 1
ATOM 2942 C CA . VAL A 1 400 ? 18.366 11.277 -18.547 1.00 96.69 400 VAL A CA 1
ATOM 2943 C C . VAL A 1 400 ? 17.598 12.591 -18.713 1.00 96.69 400 VAL A C 1
ATOM 2945 O O . VAL A 1 400 ? 16.561 12.590 -19.362 1.00 96.69 400 VAL A O 1
ATOM 2948 N N . ASP A 1 401 ? 18.110 13.724 -18.228 1.00 95.75 401 ASP A N 1
ATOM 2949 C CA . ASP A 1 401 ? 17.444 15.023 -18.403 1.00 95.75 401 ASP A CA 1
ATOM 2950 C C . ASP A 1 401 ? 17.262 15.412 -19.875 1.00 95.75 401 ASP A C 1
ATOM 2952 O O . ASP A 1 401 ? 16.138 15.680 -20.300 1.00 95.75 401 ASP A O 1
ATOM 2956 N N . ALA A 1 402 ? 18.333 15.359 -20.673 1.00 96.19 402 ALA A N 1
ATOM 2957 C CA . ALA A 1 402 ? 18.276 15.677 -22.102 1.00 96.19 402 ALA A CA 1
ATOM 2958 C C . ALA A 1 402 ? 17.375 14.697 -22.878 1.00 96.19 402 ALA A C 1
ATOM 2960 O O . ALA A 1 402 ? 16.679 15.065 -23.832 1.00 96.19 402 ALA A O 1
ATOM 2961 N N . PHE A 1 403 ? 17.338 13.436 -22.444 1.00 96.94 403 PHE A N 1
ATOM 2962 C CA . PHE A 1 403 ? 16.439 12.444 -23.010 1.00 96.94 403 PHE A CA 1
ATOM 2963 C C . PHE A 1 403 ? 14.968 12.760 -22.699 1.00 96.94 403 PHE A C 1
ATOM 2965 O O . PHE A 1 403 ? 14.130 12.775 -23.608 1.00 96.94 403 PHE A O 1
ATOM 2972 N N . LEU A 1 404 ? 14.653 13.067 -21.436 1.00 95.50 404 LEU A N 1
ATOM 2973 C CA . LEU A 1 404 ? 13.294 13.333 -20.956 1.00 95.50 404 LEU A CA 1
ATOM 2974 C C . LEU A 1 404 ? 12.681 14.617 -21.530 1.00 95.50 404 LEU A C 1
ATOM 2976 O O . LEU A 1 404 ? 11.460 14.691 -21.635 1.00 95.50 404 LEU A O 1
ATOM 2980 N N . GLU A 1 405 ? 13.478 15.600 -21.951 1.00 94.94 405 GLU A N 1
ATOM 2981 C CA . GLU A 1 405 ? 12.961 16.789 -22.650 1.00 94.94 405 GLU A CA 1
ATOM 2982 C C . GLU A 1 405 ? 12.317 16.444 -24.003 1.00 94.94 405 GLU A C 1
ATOM 2984 O O . GLU A 1 405 ? 11.332 17.058 -24.419 1.00 94.94 405 GLU A O 1
ATOM 2989 N N . ALA A 1 406 ? 12.845 15.432 -24.694 1.00 94.38 406 ALA A N 1
ATOM 2990 C CA . ALA A 1 406 ? 12.430 15.079 -26.049 1.00 94.38 406 ALA A CA 1
ATOM 2991 C C . ALA A 1 406 ? 11.503 13.855 -26.108 1.00 94.38 406 ALA A C 1
ATOM 2993 O O . ALA A 1 406 ? 10.641 13.767 -26.987 1.00 94.38 406 ALA A O 1
ATOM 2994 N N . PHE A 1 407 ? 11.674 12.894 -25.197 1.00 95.50 407 PHE A N 1
ATOM 2995 C CA . PHE A 1 407 ? 10.987 11.603 -25.243 1.00 95.50 407 PHE A CA 1
ATOM 2996 C C . PHE A 1 407 ? 9.445 11.697 -25.189 1.00 95.50 407 PHE A C 1
ATOM 2998 O O . PHE A 1 407 ? 8.796 11.067 -26.026 1.00 95.50 407 PHE A O 1
ATOM 3005 N N . PRO A 1 408 ? 8.813 12.536 -24.338 1.00 94.00 408 PRO A N 1
ATOM 3006 C CA . PRO A 1 408 ? 7.354 12.685 -24.328 1.00 94.00 408 PRO A CA 1
ATOM 3007 C C . PRO A 1 408 ? 6.781 13.214 -25.648 1.00 94.00 408 PRO A C 1
ATOM 3009 O O . PRO A 1 408 ? 5.677 12.850 -26.054 1.00 94.00 408 PRO A O 1
ATOM 3012 N N . ALA A 1 409 ? 7.501 14.110 -26.330 1.00 92.62 409 ALA A N 1
ATOM 3013 C CA . ALA A 1 409 ? 7.090 14.609 -27.640 1.00 92.62 409 ALA A CA 1
ATOM 3014 C C . ALA A 1 409 ? 7.239 13.531 -28.719 1.00 92.62 409 ALA A C 1
ATOM 3016 O O . ALA A 1 409 ? 6.361 13.398 -29.567 1.00 92.62 409 ALA A O 1
ATOM 3017 N N . ALA A 1 410 ? 8.309 12.738 -28.641 1.00 92.50 410 ALA A N 1
ATOM 3018 C CA . ALA A 1 410 ? 8.569 11.633 -29.552 1.00 92.50 410 ALA A CA 1
ATOM 3019 C C . ALA A 1 410 ? 7.498 10.530 -29.466 1.00 92.50 410 ALA A C 1
ATOM 3021 O O . ALA A 1 410 ? 7.053 10.026 -30.494 1.00 92.50 410 ALA A O 1
ATOM 3022 N N . LEU A 1 411 ? 7.029 10.198 -28.258 1.00 91.62 411 LEU A N 1
ATOM 3023 C CA . LEU A 1 411 ? 5.987 9.184 -28.050 1.00 91.62 411 LEU A CA 1
ATOM 3024 C C . LEU A 1 411 ? 4.600 9.615 -28.554 1.00 91.62 411 LEU A C 1
ATOM 3026 O O . LEU A 1 411 ? 3.794 8.775 -28.965 1.00 91.62 411 LEU A O 1
ATOM 3030 N N . ARG A 1 412 ? 4.294 10.919 -28.533 1.00 87.88 412 ARG A N 1
ATOM 3031 C CA . ARG A 1 412 ? 2.974 11.429 -28.929 1.00 87.88 412 ARG A CA 1
ATOM 3032 C C . ARG A 1 412 ? 2.692 11.146 -30.406 1.00 87.88 412 ARG A C 1
ATOM 3034 O O . ARG A 1 412 ? 3.387 11.622 -31.302 1.00 87.88 412 ARG A O 1
ATOM 3041 N N . GLY A 1 413 ? 1.629 10.379 -30.657 1.00 73.31 413 GLY A N 1
ATOM 3042 C CA . GLY A 1 413 ? 1.192 10.024 -32.010 1.00 73.31 413 GLY A CA 1
ATOM 3043 C C . GLY A 1 413 ? 2.180 9.126 -32.761 1.00 73.31 413 GLY A C 1
ATOM 3044 O O . GLY A 1 413 ? 2.258 9.209 -33.985 1.00 73.31 413 GLY A O 1
ATOM 3045 N N . ALA A 1 414 ? 3.000 8.343 -32.053 1.00 77.94 414 ALA A N 1
ATOM 3046 C CA . ALA A 1 414 ? 3.919 7.378 -32.663 1.00 77.94 414 ALA A CA 1
ATOM 3047 C C . ALA A 1 414 ? 3.285 5.996 -32.917 1.00 77.94 414 ALA A C 1
ATOM 3049 O O . ALA A 1 414 ? 3.907 5.179 -33.595 1.00 77.94 414 ALA A O 1
ATOM 3050 N N . GLY A 1 415 ? 2.089 5.728 -32.363 1.00 80.12 415 GLY A N 1
ATOM 3051 C CA . GLY A 1 415 ? 1.444 4.410 -32.447 1.00 80.12 415 GLY A CA 1
ATOM 3052 C C . GLY A 1 415 ? 2.351 3.311 -31.889 1.00 80.12 415 GLY A C 1
ATOM 3053 O O . GLY A 1 415 ? 2.652 2.347 -32.583 1.00 80.12 415 GLY A O 1
ATOM 3054 N N . ALA A 1 416 ? 2.894 3.517 -30.684 1.00 90.69 416 ALA A N 1
ATOM 3055 C CA . ALA A 1 416 ? 4.028 2.737 -30.204 1.00 90.69 416 ALA A CA 1
ATOM 3056 C C . ALA A 1 416 ? 3.634 1.596 -29.256 1.00 90.69 416 ALA A C 1
ATOM 3058 O O . ALA A 1 416 ? 2.950 1.814 -28.257 1.00 90.69 416 ALA A O 1
ATOM 3059 N N . ALA A 1 417 ? 4.159 0.404 -29.534 1.00 96.31 417 ALA A N 1
ATOM 3060 C CA . ALA A 1 417 ? 4.274 -0.684 -28.569 1.00 96.31 417 ALA A CA 1
ATOM 3061 C C . ALA A 1 417 ? 5.540 -0.471 -27.733 1.00 96.31 417 ALA A C 1
ATOM 3063 O O . ALA A 1 417 ? 6.605 -0.184 -28.287 1.00 96.31 417 ALA A O 1
ATOM 3064 N N . ILE A 1 418 ? 5.437 -0.592 -26.409 1.00 97.94 418 ILE A N 1
ATOM 3065 C CA . ILE A 1 418 ? 6.540 -0.282 -25.494 1.00 97.94 418 ILE A CA 1
ATOM 3066 C C . ILE A 1 418 ? 6.771 -1.460 -24.557 1.00 97.94 418 ILE A C 1
ATOM 3068 O O . ILE A 1 418 ? 5.938 -1.744 -23.701 1.00 97.94 418 ILE A O 1
ATOM 3072 N N . GLY A 1 419 ? 7.919 -2.113 -24.701 1.00 97.94 419 GLY A N 1
ATOM 3073 C CA . GLY A 1 419 ? 8.417 -3.114 -23.765 1.00 97.94 419 GLY A CA 1
ATOM 3074 C C . GLY A 1 419 ? 9.469 -2.496 -22.856 1.00 97.94 419 GLY A C 1
ATOM 3075 O O . GLY A 1 419 ? 10.281 -1.683 -23.300 1.00 97.94 419 GLY A O 1
ATOM 3076 N N . TRP A 1 420 ? 9.491 -2.894 -21.590 1.00 97.88 420 TRP A N 1
ATOM 3077 C CA . TRP A 1 420 ? 10.549 -2.512 -20.663 1.00 97.88 420 TRP A CA 1
ATOM 3078 C C . TRP A 1 420 ? 10.817 -3.624 -19.651 1.00 97.88 420 TRP A C 1
ATOM 3080 O O . TRP A 1 420 ? 9.938 -4.436 -19.361 1.00 97.88 420 TRP A O 1
ATOM 3090 N N . ARG A 1 421 ? 12.049 -3.682 -19.143 1.00 97.25 421 ARG A N 1
ATOM 3091 C CA . ARG A 1 421 ? 12.489 -4.650 -18.133 1.00 97.25 421 ARG A CA 1
ATOM 3092 C C . ARG A 1 421 ? 13.613 -4.052 -17.294 1.00 97.25 421 ARG A C 1
ATOM 3094 O O . ARG A 1 421 ? 14.453 -3.321 -17.823 1.00 97.25 421 ARG A O 1
ATOM 3101 N N . PHE A 1 422 ? 13.628 -4.356 -16.002 1.00 96.69 422 PHE A N 1
ATOM 3102 C CA . PHE A 1 422 ? 14.730 -3.958 -15.134 1.00 96.69 422 PHE A CA 1
ATOM 3103 C C . PHE A 1 422 ? 15.990 -4.768 -15.441 1.00 96.69 422 PHE A C 1
ATOM 3105 O O . PHE A 1 422 ? 15.922 -5.927 -15.849 1.00 96.69 422 PHE A O 1
ATOM 3112 N N . LEU A 1 423 ? 17.140 -4.135 -15.244 1.00 96.44 423 LEU A N 1
ATOM 3113 C CA . LEU A 1 423 ? 18.438 -4.792 -15.194 1.00 96.44 423 LEU A CA 1
ATOM 3114 C C . LEU A 1 423 ? 19.082 -4.372 -13.879 1.00 96.44 423 LEU A C 1
ATOM 3116 O O . LEU A 1 423 ? 19.388 -3.200 -13.680 1.00 96.44 423 LEU A O 1
ATOM 3120 N N . VAL A 1 424 ? 19.237 -5.327 -12.975 1.00 96.00 424 VAL A N 1
ATOM 3121 C CA . VAL A 1 424 ? 19.781 -5.120 -11.637 1.00 96.00 424 VAL A CA 1
ATOM 3122 C C . VAL A 1 424 ? 21.250 -5.504 -11.662 1.00 96.00 424 VAL A C 1
ATOM 3124 O O . VAL A 1 424 ? 21.592 -6.618 -12.054 1.00 96.00 424 VAL A O 1
ATOM 3127 N N . THR A 1 425 ? 22.124 -4.602 -11.238 1.00 95.31 425 THR A N 1
ATOM 3128 C CA . THR A 1 425 ? 23.527 -4.922 -10.985 1.00 95.31 425 THR A CA 1
ATOM 3129 C C . THR A 1 425 ? 23.763 -5.116 -9.493 1.00 95.31 425 THR A C 1
ATOM 3131 O O . THR A 1 425 ? 23.150 -4.436 -8.669 1.00 95.31 425 THR A O 1
ATOM 3134 N N . ALA A 1 426 ? 24.620 -6.069 -9.138 1.00 94.69 426 ALA A N 1
ATOM 3135 C CA . ALA A 1 426 ? 24.924 -6.426 -7.757 1.00 94.69 426 ALA A CA 1
ATOM 3136 C C . ALA A 1 426 ? 26.420 -6.755 -7.576 1.00 94.69 426 ALA A C 1
ATOM 3138 O O . ALA A 1 426 ? 27.077 -7.084 -8.568 1.00 94.69 426 ALA A O 1
ATOM 3139 N N . PRO A 1 427 ? 26.943 -6.691 -6.334 1.00 93.56 427 PRO A N 1
ATOM 3140 C CA . PRO A 1 427 ? 28.292 -7.148 -6.002 1.00 93.56 427 PRO A CA 1
ATOM 3141 C C . PRO A 1 427 ? 28.595 -8.585 -6.433 1.00 93.56 427 PRO A C 1
ATOM 3143 O O . PRO A 1 427 ? 27.660 -9.428 -6.470 1.00 93.56 427 PRO A O 1
#

Sequence (427 aa):
RRTAAPGPATGPAPAPAREPRRRRRAGIALLAAAVVVAILGGAGWYLGLGPGRPLLFGPDYPHADPYRMEILMAGPGRMRVTGHAPSPEDAATVMSALSALNGGVIPEGAITAATGMPGPGWQSAVLAIARAASVLPVWWVVVNGTDVELAGEAPDEATRDSVMAAAQAAAQAAGMTLKGAIEVPRPPLLVDDLAREVNVFATCGPLTVSGGDGRTIPDGAAVTISGRIARENEKSLIAEAVRPLVGERALRLELELLSLPVCRLLGLLPASPDPALSFRFLDGDRGSPVAGDVFHAGQNPVIDLVVPADRSGYLHAFYADFEGKVFHLVPHNARQLNVLSQIGTVEGDTRRVRLTWPESEASLEQLGFRVAEPFGTGLVVAVLSERPLFPLLRPRAESVDAFLEAFPAALRGAGAAIGWRFLVTAP

pLDDT: mean 88.5, std 15.81, range [31.03, 98.56]

Secondary structure (DSSP, 8-state):
--------------------------SSHHHHHHHHHHHHHHHHHHHHTSTTTHHHH-PPPPBPSS-EEEEEE-STT-EEEEEEESSHHHHHHHHHHHHHHTTTPPPEEEEEE-B--S-TTHHHHHHHHHHHHTTSSEEEEEEETTEEEEEEE-SSHHHHHHHHHHHHHHHHHTT-EEEEEEE-PPPPEEHHHHHHHHHTT-SSSPPEEE-TTSSEE-TT--EEEEEEESSTTHHHHHHHHHHHHHTTSPEEEEEEE--HHHHHHHTTS-SS--TTSEEEEEETTT-PBPSSSEEETT--EEEEEEEETT--SEEEEEEE-TTSEEEEEESBTTB---BGGGSSEEETTEEEEE-S--GGG--SSS------SS--EEEEEEEEESS-SSSSPPPSEEEHHHHHHHHHHHHTTS--EEEEEEEEEE-

Radius of gyration: 49.81 Å; chains: 1; bounding box: 98×76×154 Å